Protein AF-A0A2E6HQ15-F1 (afdb_monomer_lite)

Foldseek 3Di:
DQLVLCCLLCVPCSVLSVQLVLLLVLALLQLLEDPVCPVLVVLVVLLSQLSSLLSVQLLDPHGDVVSLVSSLVSLLVSCVSPLLVLLLCVVQLVSQLSSCVVVCVDPDSVVSSVVSVVSCVSSVVSSVVSVVVLVPPQQFFVRHQQQPLPCPDPVVVVVSVVVLVVLVVLQVCVRPPVSLVLLVVLCVVPPDPVLLVVLVVVLVVCCVCCLPPPLVPDDQDPVVLVVLVVQLVVLVSSLSSLCVSSSSGPDHQFRAPSSSSVSSSSSSVSSNVSSVLSNCVNVVVDDSVRSSVVSSVSSSSSSSSSVSSVVVSVVVVVQVLQQVVLVCLLQVDADWAAEEEEAGQPPPPSRPPDPVQFQQVVLVQHPDPVPPSGTYTGDYPLVCCFPSNNVQNVVQLVPQWRWGADPVGIRIDGLARYKYWHDHVFAIDIQQRDFDDQSDDPPPDDDDPPDDPPGVVRVDGVNVVSVSYDPVSGDNDPPCPPSVCPPVSPQQPPPPDPPDPVVVVVCVVVVPDDDSDAPSVLLSVLVSCLVVVNLVVNCVSVVVCVVSVRPDGPFLVSCLSVLLSCLVVVVLVVSLVSLLVNLPGPQNDPVCCCVSVVCQCVPPPPVSNVSVVVSSVVSVVVVVD

Radius of gyration: 30.43 Å; chains: 1; bounding box: 68×57×94 Å

Structure (mmCIF, N/CA/C/O backbone):
data_AF-A0A2E6HQ15-F1
#
_entry.id   AF-A0A2E6HQ15-F1
#
loop_
_atom_site.group_PDB
_atom_site.id
_atom_site.type_symbol
_atom_site.label_atom_id
_atom_site.label_alt_id
_atom_site.label_comp_id
_atom_site.label_asym_id
_atom_site.label_entity_id
_atom_site.label_seq_id
_atom_site.pdbx_PDB_ins_code
_atom_site.Cartn_x
_atom_site.Cartn_y
_atom_site.Cartn_z
_atom_site.occupancy
_atom_site.B_iso_or_equiv
_atom_site.auth_seq_id
_atom_site.auth_comp_id
_atom_site.auth_asym_id
_atom_site.auth_atom_id
_atom_site.pdbx_PDB_model_num
ATOM 1 N N . LEU A 1 1 ? -17.899 -7.212 11.389 1.00 93.38 1 LEU A N 1
ATOM 2 C CA . LEU A 1 1 ? -17.413 -7.608 12.738 1.00 93.38 1 LEU A CA 1
ATOM 3 C C . LEU A 1 1 ? -17.384 -6.441 13.725 1.00 93.38 1 LEU A C 1
ATOM 5 O O . LEU A 1 1 ? -17.991 -6.576 14.778 1.00 93.38 1 LEU A O 1
ATOM 9 N N . ILE A 1 2 ? -16.778 -5.294 13.382 1.00 94.44 2 ILE A N 1
ATOM 10 C CA . ILE A 1 2 ? -16.718 -4.093 14.248 1.00 94.44 2 ILE A CA 1
ATOM 11 C C . ILE A 1 2 ? -18.090 -3.682 14.803 1.00 94.44 2 ILE A C 1
ATOM 13 O O . ILE A 1 2 ? -18.248 -3.573 16.015 1.00 94.44 2 ILE A O 1
ATOM 17 N N . TYR A 1 3 ? -19.097 -3.532 13.933 1.00 94.75 3 TYR A N 1
ATOM 18 C CA . TYR A 1 3 ? -20.467 -3.200 14.348 1.00 94.75 3 TYR A CA 1
ATOM 19 C C . TYR A 1 3 ? -21.010 -4.173 15.407 1.00 94.75 3 TYR A C 1
ATOM 21 O O . TYR A 1 3 ? -21.561 -3.756 16.422 1.00 94.75 3 TYR A O 1
ATOM 29 N N . TYR A 1 4 ? -20.820 -5.478 15.193 1.00 95.62 4 TYR A N 1
ATOM 30 C CA . TYR A 1 4 ? -21.296 -6.513 16.108 1.00 95.62 4 TYR A CA 1
ATOM 31 C C . TYR A 1 4 ? -20.546 -6.485 17.447 1.00 95.62 4 TYR A C 1
ATOM 33 O O . TYR A 1 4 ? -21.184 -6.553 18.493 1.00 95.62 4 TYR A O 1
ATOM 41 N N . LEU A 1 5 ? -19.219 -6.314 17.426 1.00 95.75 5 LEU A N 1
ATOM 42 C CA . LEU A 1 5 ? -18.400 -6.166 18.632 1.00 95.75 5 LEU A CA 1
ATOM 43 C C . LEU A 1 5 ? -18.874 -4.975 19.478 1.00 95.75 5 LEU A C 1
ATOM 45 O O . LEU A 1 5 ? -19.173 -5.138 20.658 1.00 95.75 5 LEU A O 1
ATOM 49 N N . LEU A 1 6 ? -19.008 -3.792 18.871 1.00 94.31 6 LEU A N 1
ATOM 50 C CA . LEU A 1 6 ? -19.438 -2.586 19.583 1.00 94.31 6 LEU A CA 1
ATOM 51 C C . LEU A 1 6 ? -20.892 -2.669 20.055 1.00 94.31 6 LEU A C 1
ATOM 53 O O . LEU A 1 6 ? -21.198 -2.155 21.124 1.00 94.31 6 LEU A O 1
ATOM 57 N N . LYS A 1 7 ? -21.778 -3.353 19.320 1.00 93.62 7 LYS A N 1
ATOM 58 C CA . LYS A 1 7 ? -23.155 -3.619 19.764 1.00 93.62 7 LYS A CA 1
ATOM 59 C C . LYS A 1 7 ? -23.203 -4.546 20.983 1.00 93.62 7 LYS A C 1
ATOM 61 O O . LYS A 1 7 ? -24.067 -4.365 21.833 1.00 93.62 7 LYS A O 1
ATOM 66 N N . LEU A 1 8 ? -22.296 -5.523 21.078 1.00 92.69 8 LEU A N 1
ATOM 67 C CA . LEU A 1 8 ? -22.192 -6.389 22.257 1.00 92.69 8 LEU A CA 1
ATOM 68 C C . LEU A 1 8 ? -21.648 -5.637 23.476 1.00 92.69 8 LEU A C 1
ATOM 70 O O . LEU A 1 8 ? -22.135 -5.853 24.580 1.00 92.69 8 LEU A O 1
ATOM 74 N N . ILE A 1 9 ? -20.659 -4.760 23.279 1.00 92.06 9 ILE A N 1
ATOM 75 C CA . ILE A 1 9 ? -20.065 -3.974 24.368 1.00 92.06 9 ILE A CA 1
ATOM 76 C C . ILE A 1 9 ? -21.033 -2.870 24.818 1.00 92.06 9 ILE A C 1
ATOM 78 O O . ILE A 1 9 ? -21.283 -2.717 26.007 1.00 92.06 9 ILE A O 1
ATOM 82 N N . PHE A 1 10 ? -21.620 -2.122 23.883 1.00 90.38 10 PHE A N 1
ATOM 83 C CA . PHE A 1 10 ? -22.465 -0.956 24.153 1.00 90.38 10 PHE A CA 1
ATOM 84 C C . PHE A 1 10 ? -23.885 -1.135 23.582 1.00 90.38 10 PHE A C 1
ATOM 86 O O . PHE A 1 10 ? -24.280 -0.406 22.668 1.00 90.38 10 PHE A O 1
ATOM 93 N N . PRO A 1 11 ? -24.706 -2.055 24.125 1.00 84.75 11 PRO A N 1
ATOM 94 C CA . PRO A 1 11 ? -26.013 -2.395 23.551 1.00 84.75 11 PRO A CA 1
ATOM 95 C C . PRO A 1 11 ? -26.992 -1.214 23.502 1.00 84.75 11 PRO A C 1
ATOM 97 O O . PRO A 1 11 ? -27.854 -1.165 22.628 1.00 84.75 11 PRO A O 1
ATOM 100 N N . ARG A 1 12 ? -26.841 -0.236 24.406 1.00 83.19 12 ARG A N 1
ATOM 101 C CA . ARG A 1 12 ? -27.668 0.983 24.452 1.00 83.19 12 ARG A CA 1
ATOM 102 C C . ARG A 1 12 ? -27.271 2.040 23.414 1.00 83.19 12 ARG A C 1
ATOM 104 O O . ARG A 1 12 ? -28.084 2.898 23.099 1.00 83.19 12 ARG A O 1
ATOM 111 N N . ASN A 1 13 ? -26.055 1.975 22.865 1.00 85.00 13 ASN A N 1
ATOM 112 C CA . ASN A 1 13 ? -25.489 3.006 21.988 1.00 85.00 13 ASN A CA 1
ATOM 113 C C . ASN A 1 13 ? -25.176 2.441 20.598 1.00 85.00 13 ASN A C 1
ATOM 115 O O . ASN A 1 13 ? -24.032 2.429 20.145 1.00 85.00 13 ASN A O 1
ATOM 119 N N . ILE A 1 14 ? -26.222 2.004 19.892 1.00 86.56 14 ILE A N 1
ATOM 120 C CA . ILE A 1 14 ? -26.120 1.429 18.536 1.00 86.56 14 ILE A CA 1
ATOM 121 C C . ILE A 1 14 ? -25.460 2.409 17.554 1.00 86.56 14 ILE A C 1
ATOM 123 O O . ILE A 1 14 ? -24.770 1.994 16.627 1.00 86.56 14 ILE A O 1
ATOM 127 N N . ILE A 1 15 ? -25.632 3.706 17.794 1.00 88.19 15 ILE A N 1
ATOM 128 C CA . ILE A 1 15 ? -25.148 4.787 16.933 1.00 88.19 15 ILE A CA 1
ATOM 129 C C . ILE A 1 15 ? -23.628 4.860 16.937 1.00 88.19 15 ILE A C 1
ATOM 131 O O . ILE A 1 15 ? -23.024 5.038 15.887 1.00 88.19 15 ILE A O 1
ATOM 135 N N . LEU A 1 16 ? -22.999 4.641 18.094 1.00 91.62 16 LEU A N 1
ATOM 136 C CA . LEU A 1 16 ? -21.546 4.529 18.184 1.00 91.62 16 LEU A CA 1
ATOM 137 C C . LEU A 1 16 ? -21.055 3.367 17.309 1.00 91.62 16 LEU A C 1
ATOM 139 O O . LEU A 1 16 ? -20.155 3.542 16.494 1.00 91.62 16 LEU A O 1
ATOM 143 N N . ALA A 1 17 ? -21.703 2.203 17.417 1.00 92.12 17 ALA A N 1
ATOM 144 C CA . ALA A 1 17 ? -21.349 1.022 16.635 1.00 92.12 17 ALA A CA 1
ATOM 145 C C . ALA A 1 17 ? -21.530 1.232 15.122 1.00 92.12 17 ALA A C 1
ATOM 147 O O . ALA A 1 17 ? -20.662 0.827 14.345 1.00 92.12 17 ALA A O 1
ATOM 148 N N . SER A 1 18 ? -22.634 1.853 14.690 1.00 89.12 18 SER A N 1
ATOM 149 C CA . SER A 1 18 ? -22.890 2.127 13.271 1.00 89.12 18 SER A CA 1
ATOM 150 C C . SER A 1 18 ? -21.931 3.165 12.706 1.00 89.12 18 SER A C 1
ATOM 152 O O . SER A 1 18 ? -21.417 2.968 11.606 1.00 89.12 18 SER A O 1
ATOM 154 N N . LEU A 1 19 ? -21.659 4.239 13.452 1.00 90.38 19 LEU A N 1
ATOM 155 C CA . LEU A 1 19 ? -20.785 5.318 13.003 1.00 90.38 19 LEU A CA 1
ATOM 156 C C . LEU A 1 19 ? -19.343 4.825 12.876 1.00 90.38 19 LEU A C 1
ATOM 158 O O . LEU A 1 19 ? -18.737 4.990 11.821 1.00 90.38 19 LEU A O 1
ATOM 162 N N . THR A 1 20 ? -18.833 4.120 13.890 1.00 93.94 20 THR A N 1
ATOM 163 C CA . THR A 1 20 ? -17.477 3.556 13.857 1.00 93.94 20 THR A CA 1
ATOM 164 C C . THR A 1 20 ? -17.315 2.537 12.736 1.00 93.94 20 THR A C 1
ATOM 166 O O . THR A 1 20 ? -16.322 2.579 12.016 1.00 93.94 20 THR A O 1
ATOM 169 N N . ALA A 1 21 ? -18.291 1.644 12.538 1.00 93.00 21 ALA A N 1
ATOM 170 C CA . ALA A 1 21 ? -18.228 0.671 11.450 1.00 93.00 21 ALA A CA 1
ATOM 171 C C . ALA A 1 21 ? -18.270 1.338 10.066 1.00 93.00 21 ALA A C 1
ATOM 173 O O . ALA A 1 21 ? -17.542 0.912 9.174 1.00 93.00 21 ALA A O 1
ATOM 174 N N . SER A 1 22 ? -19.086 2.384 9.900 1.00 89.19 22 SER A N 1
ATOM 175 C CA . SER A 1 22 ? -19.200 3.115 8.633 1.00 89.19 22 SER A CA 1
ATOM 176 C C . SER A 1 22 ? -17.918 3.877 8.315 1.00 89.19 22 SER A C 1
ATOM 178 O O . SER A 1 22 ? -17.382 3.722 7.224 1.00 89.19 22 SER A O 1
ATOM 180 N N . LEU A 1 23 ? -17.385 4.635 9.282 1.00 91.00 23 LEU A N 1
ATOM 181 C CA . LEU A 1 23 ? -16.128 5.372 9.124 1.00 91.00 23 LEU A CA 1
ATOM 182 C C . LEU A 1 23 ? -14.942 4.443 8.864 1.00 91.00 23 LEU A C 1
ATOM 184 O O . LEU A 1 23 ? -14.098 4.767 8.037 1.00 91.00 23 LEU A O 1
ATOM 188 N N . TYR A 1 24 ? -14.888 3.287 9.532 1.00 91.88 24 TYR A N 1
ATOM 189 C CA . TYR A 1 24 ? -13.865 2.278 9.264 1.00 91.88 24 TYR A CA 1
ATOM 190 C C . TYR A 1 24 ? -13.973 1.736 7.837 1.00 91.88 24 TYR A C 1
ATOM 192 O O . TYR A 1 24 ? -12.973 1.682 7.133 1.00 91.88 24 TYR A O 1
ATOM 200 N N . LEU A 1 25 ? -15.185 1.372 7.399 1.00 88.75 25 LEU A N 1
ATOM 201 C CA . LEU A 1 25 ? -15.424 0.784 6.080 1.00 88.75 25 LEU A CA 1
ATOM 202 C C . LEU A 1 25 ? -14.987 1.710 4.944 1.00 88.75 25 LEU A C 1
ATOM 204 O O . LEU A 1 25 ? -14.381 1.251 3.982 1.00 88.75 25 LEU A O 1
ATOM 208 N N . VAL A 1 26 ? -15.304 3.001 5.041 1.00 86.12 26 VAL A N 1
ATOM 209 C CA . VAL A 1 26 ? -14.933 3.956 3.989 1.00 86.12 26 VAL A CA 1
ATOM 210 C C . VAL A 1 26 ? -13.497 4.449 4.132 1.00 86.12 26 VAL A C 1
ATOM 212 O O . VAL A 1 26 ? -12.951 4.966 3.166 1.00 86.12 26 VAL A O 1
ATOM 215 N N . SER A 1 27 ? -12.867 4.270 5.297 1.00 86.50 27 SER A N 1
ATOM 216 C CA . SER A 1 27 ? -11.573 4.869 5.615 1.00 86.50 27 SER A CA 1
ATOM 217 C C . SER A 1 27 ? -10.533 4.637 4.509 1.00 86.50 27 SER A C 1
ATOM 219 O O . SER A 1 27 ? -10.270 3.484 4.148 1.00 86.50 27 SER A O 1
ATOM 221 N N . PRO A 1 28 ? -9.855 5.697 4.028 1.00 81.12 28 PRO A N 1
ATOM 222 C CA . PRO A 1 28 ? -8.749 5.550 3.087 1.00 81.12 28 PRO A CA 1
ATOM 223 C C . PRO A 1 28 ? -7.640 4.632 3.621 1.00 81.12 28 PRO A C 1
ATOM 225 O O . PRO A 1 28 ? -6.965 3.968 2.846 1.00 81.12 28 PRO A O 1
ATOM 228 N N . HIS A 1 29 ? -7.482 4.519 4.945 1.00 80.50 29 HIS A N 1
ATOM 229 C CA . HIS A 1 29 ? -6.512 3.614 5.582 1.00 80.50 29 HIS A CA 1
ATOM 230 C C . HIS A 1 29 ? -6.795 2.132 5.327 1.00 80.50 29 HIS A C 1
ATOM 232 O O . HIS A 1 29 ? -5.868 1.329 5.305 1.00 80.50 29 HIS A O 1
ATOM 238 N N . VAL A 1 30 ? -8.068 1.775 5.153 1.00 82.31 30 VAL A N 1
ATOM 239 C CA . VAL A 1 30 ? -8.510 0.407 4.853 1.00 82.31 30 VAL A CA 1
ATOM 240 C C . VAL A 1 30 ? -8.499 0.170 3.347 1.00 82.31 30 VAL A C 1
ATOM 242 O O . VAL A 1 30 ? -8.033 -0.862 2.876 1.00 82.31 30 VAL A O 1
ATOM 245 N N . ASN A 1 31 ? -8.950 1.152 2.572 1.00 76.69 31 ASN A N 1
ATOM 246 C CA . ASN A 1 31 ? -9.160 0.972 1.138 1.00 76.69 31 ASN A CA 1
ATOM 247 C C . ASN A 1 31 ? -7.912 1.243 0.280 1.00 76.69 31 ASN A C 1
ATOM 249 O O . ASN A 1 31 ? -7.883 0.855 -0.885 1.00 76.69 31 ASN A O 1
ATOM 253 N N . ASN A 1 32 ? -6.852 1.839 0.842 1.00 68.19 32 ASN A N 1
ATOM 254 C CA . ASN A 1 32 ? -5.607 2.117 0.113 1.00 68.19 32 ASN A CA 1
ATOM 255 C C . ASN A 1 32 ? -4.593 0.961 0.103 1.00 68.19 32 ASN A C 1
ATOM 257 O O . ASN A 1 32 ? -3.437 1.150 -0.288 1.00 68.19 32 ASN A O 1
ATOM 261 N N . LEU A 1 33 ? -4.995 -0.237 0.523 1.00 64.25 33 LEU A N 1
ATOM 262 C CA . LEU A 1 33 ? -4.098 -1.372 0.720 1.00 64.25 33 LEU A CA 1
ATOM 263 C C . LEU A 1 33 ? -3.929 -2.227 -0.539 1.00 64.25 33 LEU A C 1
ATOM 265 O O . LEU A 1 33 ? -4.894 -2.570 -1.215 1.00 64.25 33 LEU A O 1
ATOM 269 N N . ALA A 1 34 ? -2.679 -2.598 -0.825 1.00 60.94 34 ALA A N 1
ATOM 270 C CA . ALA A 1 34 ? -2.334 -3.427 -1.976 1.00 60.94 34 ALA A CA 1
ATOM 271 C C . ALA A 1 34 ? -2.805 -4.873 -1.791 1.00 60.94 34 ALA A C 1
ATOM 273 O O . ALA A 1 34 ? -3.014 -5.329 -0.671 1.00 60.94 34 ALA A O 1
ATOM 274 N N . LEU A 1 35 ? -2.886 -5.640 -2.880 1.00 58.97 35 LEU A N 1
ATOM 275 C CA . LEU A 1 35 ? -3.306 -7.050 -2.859 1.00 58.97 35 LEU A CA 1
ATOM 276 C C . LEU A 1 35 ? -2.422 -7.925 -1.938 1.00 58.97 35 LEU A C 1
ATOM 278 O O . LEU A 1 35 ? -2.920 -8.830 -1.273 1.00 58.97 35 LEU A O 1
ATOM 282 N N . VAL A 1 36 ? -1.135 -7.573 -1.786 1.00 58.34 36 VAL A N 1
ATOM 283 C CA . VAL A 1 36 ? -0.195 -8.183 -0.811 1.00 58.34 36 VAL A CA 1
ATOM 284 C C . VAL A 1 36 ? -0.691 -8.061 0.635 1.00 58.34 36 VAL A C 1
ATOM 286 O O . VAL A 1 36 ? -0.281 -8.822 1.505 1.00 58.34 36 VAL A O 1
ATOM 289 N N . MET A 1 37 ? -1.597 -7.121 0.903 1.00 70.12 37 MET A N 1
ATOM 290 C CA . MET A 1 37 ? -2.124 -6.823 2.228 1.00 70.12 37 MET A CA 1
ATOM 291 C C . MET A 1 37 ? -3.450 -7.549 2.538 1.00 70.12 37 MET A C 1
ATOM 293 O O . MET A 1 37 ? -4.035 -7.334 3.602 1.00 70.12 37 MET A O 1
ATOM 297 N N . ILE A 1 38 ? -3.934 -8.441 1.660 1.00 76.12 38 ILE A N 1
ATOM 298 C CA . ILE A 1 38 ? -5.090 -9.316 1.948 1.00 76.12 38 ILE A CA 1
ATOM 299 C C . ILE A 1 38 ? -4.907 -10.115 3.255 1.00 76.12 38 ILE A C 1
ATOM 301 O O . ILE A 1 38 ? -5.846 -10.126 4.057 1.00 76.12 38 ILE A O 1
ATOM 305 N N . PRO A 1 39 ? -3.733 -10.720 3.552 1.00 81.69 39 PRO A N 1
ATOM 306 C CA . PRO A 1 39 ? -3.533 -11.445 4.807 1.00 81.69 39 PRO A CA 1
ATOM 307 C C . PRO A 1 39 ? -3.807 -10.581 6.044 1.00 81.69 39 PRO A C 1
ATOM 309 O O . PRO A 1 39 ? -4.374 -11.060 7.019 1.00 81.69 39 PRO A O 1
ATOM 312 N N . TYR A 1 40 ? -3.502 -9.282 5.988 1.00 81.00 40 TYR A N 1
ATOM 313 C CA . TYR A 1 40 ? -3.718 -8.348 7.095 1.00 81.00 40 TYR A CA 1
ATOM 314 C C . TYR A 1 40 ? -5.207 -8.167 7.402 1.00 81.00 40 TYR A C 1
ATOM 316 O O . TYR A 1 40 ? -5.593 -8.125 8.568 1.00 81.00 40 TYR A O 1
ATOM 324 N N . HIS A 1 41 ? -6.059 -8.126 6.374 1.00 84.75 41 HIS A N 1
ATOM 325 C CA . HIS A 1 41 ? -7.509 -8.077 6.560 1.00 84.75 41 HIS A CA 1
ATOM 326 C C . HIS A 1 41 ? -8.033 -9.365 7.195 1.00 84.75 41 HIS A C 1
ATOM 328 O O . HIS A 1 41 ? -8.855 -9.303 8.110 1.00 84.75 41 HIS A O 1
ATOM 334 N N . ILE A 1 42 ? -7.513 -10.522 6.769 1.00 88.94 42 ILE A N 1
ATOM 335 C CA . ILE A 1 42 ? -7.839 -11.816 7.380 1.00 88.94 42 ILE A CA 1
ATOM 336 C C . ILE A 1 42 ? -7.448 -11.798 8.861 1.00 88.94 42 ILE A C 1
ATOM 338 O O . ILE A 1 42 ? -8.280 -12.112 9.712 1.00 88.94 42 ILE A O 1
ATOM 342 N N . PHE A 1 43 ? -6.235 -11.350 9.196 1.00 90.19 43 PHE A N 1
ATOM 343 C CA . PHE A 1 43 ? -5.790 -11.250 10.586 1.00 90.19 43 PHE A CA 1
ATOM 344 C C . PHE A 1 43 ? -6.632 -10.266 11.405 1.00 90.19 43 PHE A C 1
ATOM 346 O O . PHE A 1 43 ? -6.978 -10.582 12.541 1.00 90.19 43 PHE A O 1
ATOM 353 N N . ILE A 1 44 ? -7.072 -9.135 10.845 1.00 89.88 44 ILE A N 1
ATOM 354 C CA . ILE A 1 44 ? -8.014 -8.235 11.534 1.00 89.88 44 ILE A CA 1
ATOM 355 C C . ILE A 1 44 ? -9.356 -8.923 11.781 1.00 89.88 44 ILE A C 1
ATOM 357 O O . ILE A 1 44 ? -9.925 -8.786 12.865 1.00 89.88 44 ILE A O 1
ATOM 361 N N . CYS A 1 45 ? -9.877 -9.687 10.821 1.00 92.19 45 CYS A N 1
ATOM 362 C CA . CYS A 1 45 ? -11.107 -10.448 11.018 1.00 92.19 45 CYS A CA 1
ATOM 363 C C . CYS A 1 45 ? -10.958 -11.480 12.142 1.00 92.19 45 CYS A C 1
ATOM 365 O O . CYS A 1 45 ? -11.814 -11.539 13.029 1.00 92.19 45 CYS A O 1
ATOM 367 N N . VAL A 1 46 ? -9.865 -12.246 12.146 1.00 95.19 46 VAL A N 1
ATOM 368 C CA . VAL A 1 46 ? -9.557 -13.228 13.198 1.00 95.19 46 VAL A CA 1
ATOM 369 C C . VAL A 1 46 ? -9.381 -12.539 14.558 1.00 95.19 46 VAL A C 1
ATOM 371 O O . VAL A 1 46 ? -9.908 -13.012 15.567 1.00 95.19 46 VAL A O 1
ATOM 374 N N . TYR A 1 47 ? -8.741 -11.370 14.588 1.00 94.81 47 TYR A N 1
ATOM 375 C CA . TYR A 1 47 ? -8.551 -10.568 15.795 1.00 94.81 47 TYR A CA 1
ATOM 376 C C . TYR A 1 47 ? -9.881 -10.068 16.368 1.00 94.81 47 TYR A C 1
ATOM 378 O O . TYR A 1 47 ? -10.173 -10.245 17.552 1.00 94.81 47 TYR A O 1
ATOM 386 N N . LEU A 1 48 ? -10.746 -9.508 15.521 1.00 95.19 48 LEU A N 1
ATOM 387 C CA . LEU A 1 48 ? -12.078 -9.062 15.926 1.00 95.19 48 LEU A CA 1
ATOM 388 C C . LEU A 1 48 ? -12.947 -10.232 16.406 1.00 95.19 48 LEU A C 1
ATOM 390 O O . LEU A 1 48 ? -13.718 -10.063 17.351 1.00 95.19 48 LEU A O 1
ATOM 394 N N . LEU A 1 49 ? -12.822 -11.417 15.799 1.00 96.94 49 LEU A N 1
ATOM 395 C CA . LEU A 1 49 ? -13.475 -12.637 16.286 1.00 96.94 49 LEU A CA 1
ATOM 396 C C . LEU A 1 49 ? -12.961 -13.025 17.675 1.00 96.94 49 LEU A C 1
ATOM 398 O O . LEU A 1 49 ? -13.777 -13.288 18.557 1.00 96.94 49 LEU A O 1
ATOM 402 N N . SER A 1 50 ? -11.646 -12.981 17.906 1.00 97.12 50 SER A N 1
ATOM 403 C CA . SER A 1 50 ? -11.063 -13.177 19.239 1.00 97.12 50 SER A CA 1
ATOM 404 C C . SER A 1 50 ? -11.660 -12.199 20.260 1.00 97.12 50 SER A C 1
ATOM 406 O O . SER A 1 50 ? -12.128 -12.615 21.319 1.00 97.12 50 SER A O 1
ATOM 408 N N . LEU A 1 51 ? -11.758 -10.907 19.935 1.00 96.19 51 LEU A N 1
ATOM 409 C CA . LEU A 1 51 ? -12.386 -9.925 20.826 1.00 96.19 51 LEU A CA 1
ATOM 410 C C . LEU A 1 51 ? -13.868 -10.225 21.086 1.00 96.19 51 LEU A C 1
ATOM 412 O O . LEU A 1 51 ? -14.320 -10.147 22.225 1.00 96.19 51 LEU A O 1
ATOM 416 N N . ILE A 1 52 ? -14.631 -10.625 20.066 1.00 97.06 52 ILE A N 1
ATOM 417 C CA . ILE A 1 52 ? -16.042 -11.016 20.2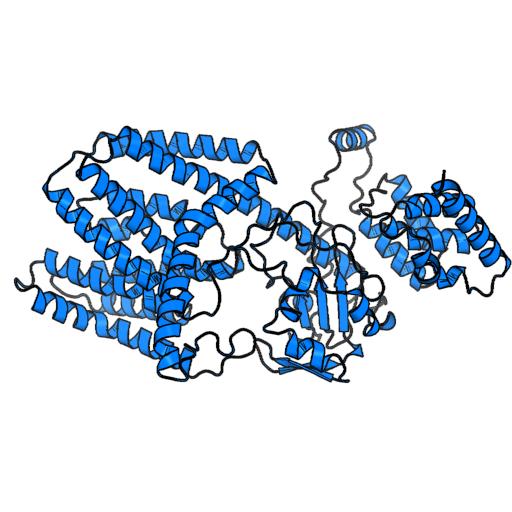23 1.00 97.06 52 ILE A CA 1
ATOM 418 C C . ILE A 1 52 ? -16.179 -12.211 21.177 1.00 97.06 52 ILE A C 1
ATOM 420 O O . ILE A 1 52 ? -17.078 -12.222 22.021 1.00 97.06 52 ILE A O 1
ATOM 424 N N . LEU A 1 53 ? -15.304 -13.214 21.066 1.00 96.62 53 LEU A N 1
ATOM 425 C CA . LEU A 1 53 ? -15.294 -14.364 21.975 1.00 96.62 53 LEU A CA 1
ATOM 426 C C . LEU A 1 53 ? -14.903 -13.951 23.399 1.00 96.62 53 LEU A C 1
ATOM 428 O O . LEU A 1 53 ? -15.516 -14.433 24.352 1.00 96.62 53 LEU A O 1
ATOM 432 N N . THR A 1 54 ? -13.966 -13.011 23.555 1.00 95.94 54 THR A N 1
ATOM 433 C CA . THR A 1 54 ? -13.638 -12.407 24.859 1.00 95.94 54 THR A CA 1
ATOM 434 C C . THR A 1 54 ? -14.866 -11.751 25.486 1.00 95.94 54 THR A C 1
ATOM 436 O O . THR A 1 54 ? -15.199 -12.053 26.631 1.00 95.94 54 THR A O 1
ATOM 439 N N . VAL A 1 55 ? -15.597 -10.929 24.725 1.00 94.94 55 VAL A N 1
ATOM 440 C CA . VAL A 1 55 ? -16.838 -10.300 25.201 1.00 94.94 55 VAL A CA 1
ATOM 441 C C . VAL A 1 55 ? -17.841 -11.370 25.636 1.00 94.94 55 VAL A C 1
ATOM 443 O O . VAL A 1 55 ? -18.279 -11.372 26.782 1.00 94.94 55 VAL A O 1
ATOM 446 N N . LYS A 1 56 ? -18.137 -12.352 24.774 1.00 93.75 56 LYS A N 1
ATOM 447 C CA . LYS A 1 56 ? -19.095 -13.436 25.074 1.00 93.75 56 LYS A CA 1
ATOM 448 C C . LYS A 1 56 ? -18.719 -14.269 26.300 1.00 93.75 56 LYS A C 1
ATOM 450 O O . LYS A 1 56 ? -19.614 -14.758 26.988 1.00 93.75 56 LYS A O 1
ATOM 455 N N . THR A 1 57 ? -17.425 -14.448 26.552 1.00 93.50 57 THR A N 1
ATOM 456 C CA . THR A 1 57 ? -16.916 -15.195 27.708 1.00 93.50 57 THR A CA 1
ATOM 457 C C . THR A 1 57 ? -17.239 -14.467 29.008 1.00 93.50 57 THR A C 1
ATOM 459 O O . THR A 1 57 ? -17.745 -15.087 29.940 1.00 93.50 57 THR A O 1
ATOM 462 N N . PHE A 1 58 ? -16.980 -13.159 29.059 1.00 90.62 58 PHE A N 1
ATOM 463 C CA . PHE A 1 58 ? -17.089 -12.370 30.289 1.00 90.62 58 PHE A CA 1
ATOM 464 C C . PHE A 1 58 ? -18.445 -11.687 30.484 1.00 90.62 58 PHE A C 1
ATOM 466 O O . PHE A 1 58 ? -18.742 -11.236 31.585 1.00 90.62 58 PHE A O 1
ATOM 473 N N . SER A 1 59 ? -19.305 -11.649 29.462 1.00 87.12 59 SER A N 1
ATOM 474 C CA . SER A 1 59 ? -20.693 -11.183 29.606 1.00 87.12 59 SER A CA 1
ATOM 475 C C . SER A 1 59 ? -21.579 -12.143 30.412 1.00 87.12 59 SER A C 1
ATOM 477 O O . SER A 1 59 ? -22.682 -11.765 30.801 1.00 87.12 59 SER A O 1
ATOM 479 N N . LYS A 1 60 ? -21.141 -13.385 30.652 1.00 83.62 60 LYS A N 1
ATOM 480 C CA . LYS A 1 60 ? -21.856 -14.366 31.484 1.00 83.62 60 LYS A CA 1
ATOM 481 C C . LYS A 1 60 ? -21.243 -14.422 32.884 1.00 83.62 60 LYS A C 1
ATOM 483 O O . LYS A 1 60 ? -20.036 -14.279 33.032 1.00 83.62 60 LYS A O 1
ATOM 488 N N . LYS A 1 61 ? -22.066 -14.704 33.907 1.00 78.75 61 LYS A N 1
ATOM 489 C CA . LYS A 1 61 ? -21.587 -14.899 35.292 1.00 78.75 61 LYS A CA 1
ATOM 490 C C . LYS A 1 61 ? -20.566 -16.040 35.401 1.00 78.75 61 LYS A C 1
ATOM 492 O O . LYS A 1 61 ? -19.579 -15.900 36.113 1.00 78.75 61 LYS A O 1
ATOM 497 N N . ASN A 1 62 ? -20.786 -17.129 34.659 1.00 83.69 62 ASN A N 1
ATOM 498 C CA . ASN A 1 62 ? -19.881 -18.275 34.615 1.00 83.69 62 ASN A CA 1
ATOM 499 C C . ASN A 1 62 ? -19.032 -18.231 33.342 1.00 83.69 62 ASN A C 1
ATOM 501 O O . ASN A 1 62 ? -19.568 -18.169 32.230 1.00 83.69 62 ASN A O 1
ATOM 505 N N . ILE A 1 63 ? -17.712 -18.298 33.520 1.00 86.25 63 ILE A N 1
ATOM 506 C CA . ILE A 1 63 ? -16.735 -18.287 32.430 1.00 86.25 63 ILE A CA 1
ATOM 507 C C . ILE A 1 63 ? -16.838 -19.607 31.664 1.00 86.25 63 ILE A C 1
ATOM 509 O O . ILE A 1 63 ? -16.630 -20.685 32.217 1.00 86.25 63 ILE A O 1
ATOM 513 N N . ASN A 1 64 ? -17.129 -19.528 30.366 1.00 91.44 64 ASN A N 1
ATOM 514 C CA . ASN A 1 64 ? -17.034 -20.687 29.488 1.00 91.44 64 ASN A CA 1
ATOM 515 C C . ASN A 1 64 ? -15.595 -20.832 28.981 1.00 91.44 64 ASN A C 1
ATOM 517 O O . ASN A 1 64 ? -15.200 -20.174 28.015 1.00 91.44 64 ASN A O 1
ATOM 521 N N . TYR A 1 65 ? -14.832 -21.727 29.608 1.00 92.50 65 TYR A N 1
ATOM 522 C CA . TYR A 1 65 ? -13.428 -21.959 29.269 1.00 92.50 65 TYR A CA 1
ATOM 523 C C . TYR A 1 65 ? -13.208 -22.391 27.812 1.00 92.50 65 TYR A C 1
ATOM 525 O O . TYR A 1 65 ? -12.207 -21.996 27.227 1.00 92.50 65 TYR A O 1
ATOM 533 N N . LYS A 1 66 ? -14.149 -23.102 27.168 1.00 95.06 66 LYS A N 1
ATOM 534 C CA . LYS A 1 66 ? -14.013 -23.475 25.743 1.00 95.06 66 LYS A CA 1
ATOM 535 C C . LYS A 1 66 ? -13.971 -22.238 24.839 1.00 95.06 66 LYS A C 1
ATOM 537 O O . LYS A 1 66 ? -13.137 -22.146 23.941 1.00 95.06 66 LYS A O 1
ATOM 542 N N . ILE A 1 67 ? -14.846 -21.265 25.101 1.00 95.25 67 ILE A N 1
ATOM 543 C CA . ILE A 1 67 ? -14.897 -19.994 24.359 1.00 95.25 67 ILE A CA 1
ATOM 544 C C . ILE A 1 67 ? -13.668 -19.140 24.691 1.00 95.25 67 ILE A C 1
ATOM 546 O O . ILE A 1 67 ? -13.086 -18.530 23.794 1.00 95.25 67 ILE A O 1
ATOM 550 N N . TYR A 1 68 ? -13.240 -19.145 25.954 1.00 95.56 68 TYR A N 1
ATOM 551 C CA . TYR A 1 68 ? -12.051 -18.425 26.402 1.00 95.56 68 TYR A CA 1
ATOM 552 C C . TYR A 1 68 ? -10.770 -18.933 25.725 1.00 95.56 68 TYR A C 1
ATOM 554 O O . TYR A 1 68 ? -10.050 -18.147 25.114 1.00 95.56 68 TYR A O 1
ATOM 562 N N . PHE A 1 69 ? -10.526 -20.247 25.733 1.00 96.44 69 PHE A N 1
ATOM 563 C CA . PHE A 1 69 ? -9.377 -20.848 25.050 1.00 96.44 69 PHE A CA 1
ATOM 564 C C . PHE A 1 69 ? -9.433 -20.646 23.535 1.00 96.44 69 PHE A C 1
ATOM 566 O O . PHE A 1 69 ? -8.409 -20.353 22.926 1.00 96.44 69 PHE A O 1
ATOM 573 N N . SER A 1 70 ? -10.626 -20.688 22.931 1.00 96.94 70 SER A N 1
ATOM 574 C CA . SER A 1 70 ? -10.796 -20.342 21.512 1.00 96.94 70 SER A CA 1
ATOM 575 C C . SER A 1 70 ? -10.408 -18.886 21.232 1.00 96.94 70 SER A C 1
ATOM 577 O O . SER A 1 70 ? -9.756 -18.593 20.234 1.00 96.94 70 SER A O 1
ATOM 579 N N . SER A 1 71 ? -10.762 -17.958 22.129 1.00 96.94 71 SER A N 1
ATOM 580 C CA . SER A 1 71 ? -10.358 -16.553 22.027 1.00 96.94 71 SER A CA 1
ATOM 581 C C . SER A 1 71 ? -8.839 -16.390 22.081 1.00 96.94 71 SER A C 1
ATOM 583 O O . SER A 1 71 ? -8.300 -15.592 21.311 1.00 96.94 71 SER A O 1
ATOM 585 N N . ILE A 1 72 ? -8.167 -17.108 22.985 1.00 96.44 72 ILE A N 1
ATOM 586 C CA . ILE A 1 72 ? -6.704 -17.085 23.122 1.00 96.44 72 ILE A CA 1
ATOM 587 C C . ILE A 1 72 ? -6.063 -17.644 21.854 1.00 96.44 72 ILE A C 1
ATOM 589 O O . ILE A 1 72 ? -5.252 -16.960 21.246 1.00 96.44 72 ILE A O 1
ATOM 593 N N . PHE A 1 73 ? -6.503 -18.814 21.390 1.00 96.50 73 PHE A N 1
ATOM 594 C CA . PHE A 1 73 ? -5.985 -19.456 20.183 1.00 96.50 73 PHE A CA 1
ATOM 595 C C . PHE A 1 73 ? -6.072 -18.554 18.943 1.00 96.50 73 PHE A C 1
ATOM 597 O O . PHE A 1 73 ? -5.080 -18.361 18.241 1.00 96.50 73 PHE A O 1
ATOM 604 N N . LEU A 1 74 ? -7.235 -17.933 18.701 1.00 96.75 74 LEU A N 1
ATOM 605 C CA . LEU A 1 74 ? -7.389 -16.987 17.590 1.00 96.75 74 LEU A CA 1
ATOM 606 C C . LEU A 1 74 ? -6.472 -15.767 17.744 1.00 96.75 74 LEU A C 1
ATOM 608 O O . LEU A 1 74 ? -5.934 -15.285 16.751 1.00 96.75 74 LEU A O 1
ATOM 612 N N . PHE A 1 75 ? -6.265 -15.273 18.969 1.00 95.75 75 PHE A N 1
ATOM 613 C CA . PHE A 1 75 ? -5.327 -14.177 19.207 1.00 95.75 75 PHE A CA 1
ATOM 614 C C . PHE A 1 75 ? -3.877 -14.593 18.928 1.00 95.75 75 PHE A C 1
ATOM 616 O O . PHE A 1 75 ? -3.154 -13.861 18.253 1.00 95.75 75 PHE A O 1
ATOM 623 N N . SER A 1 76 ? -3.467 -15.789 19.353 1.00 93.50 76 SER A N 1
ATOM 624 C CA . SER A 1 76 ? -2.135 -16.330 19.067 1.00 93.50 76 SER A CA 1
ATOM 625 C C . SER A 1 76 ? -1.869 -16.405 17.561 1.00 93.50 76 SER A C 1
ATOM 627 O O . SER A 1 76 ? -0.819 -15.952 17.116 1.00 93.50 76 SER A O 1
ATOM 629 N N . ILE A 1 77 ? -2.841 -16.867 16.761 1.00 92.62 77 ILE A N 1
ATOM 630 C CA . ILE A 1 77 ? -2.737 -16.867 15.288 1.00 92.62 77 ILE A CA 1
ATOM 631 C C . ILE A 1 77 ? -2.505 -15.448 14.752 1.00 92.62 77 ILE A C 1
ATOM 633 O O . ILE A 1 77 ? -1.680 -15.251 13.864 1.00 92.62 77 ILE A O 1
ATOM 637 N N . THR A 1 78 ? -3.215 -14.450 15.285 1.00 91.88 78 THR A N 1
ATOM 638 C CA . THR A 1 78 ? -3.101 -13.069 14.787 1.00 91.88 78 THR A CA 1
ATOM 639 C C . THR A 1 78 ? -1.750 -12.440 15.075 1.00 91.88 78 THR A C 1
ATOM 641 O O . THR A 1 78 ? -1.202 -11.789 14.190 1.00 91.88 78 THR A O 1
ATOM 644 N N . ILE A 1 79 ? -1.190 -12.658 16.268 1.00 89.88 79 ILE A N 1
ATOM 645 C CA . ILE A 1 79 ? 0.113 -12.086 16.622 1.00 89.88 79 ILE A CA 1
ATOM 646 C C . ILE A 1 79 ? 1.250 -12.803 15.892 1.00 89.88 79 ILE A C 1
ATOM 648 O O . ILE A 1 79 ? 2.200 -12.149 15.473 1.00 89.88 79 ILE A O 1
ATOM 652 N N . LEU A 1 80 ? 1.149 -14.124 15.701 1.00 85.75 80 LEU A N 1
ATOM 653 C CA . LEU A 1 80 ? 2.113 -14.872 14.887 1.00 85.75 80 LEU A CA 1
ATOM 654 C C . LEU A 1 80 ? 2.089 -14.422 13.423 1.00 85.75 80 LEU A C 1
ATOM 656 O O . LEU A 1 80 ? 3.119 -14.438 12.759 1.00 85.75 80 LEU A O 1
ATOM 660 N N . GLY A 1 81 ? 0.917 -14.014 12.928 1.00 82.06 81 GLY A N 1
ATOM 661 C CA . GLY A 1 81 ? 0.787 -13.409 11.610 1.00 82.06 81 GLY A CA 1
ATOM 662 C C . GLY A 1 81 ? 1.415 -12.019 11.536 1.00 82.06 81 GLY A C 1
ATOM 663 O O . GLY A 1 81 ? 2.086 -11.715 10.553 1.00 82.06 81 GLY A O 1
ATOM 664 N N . LEU A 1 82 ? 1.178 -11.183 12.556 1.00 79.50 82 LEU A N 1
ATOM 665 C CA . LEU A 1 82 ? 1.592 -9.781 12.619 1.00 79.50 82 LEU A CA 1
ATOM 666 C C . LEU A 1 82 ? 1.831 -9.301 14.050 1.00 79.50 82 LEU A C 1
ATOM 668 O O . LEU A 1 82 ? 0.899 -9.118 14.839 1.00 79.50 82 LEU A O 1
ATOM 672 N N . GLU A 1 83 ? 3.068 -8.919 14.341 1.00 80.81 83 GLU A N 1
ATOM 673 C CA . GLU A 1 83 ? 3.494 -8.450 15.658 1.00 80.81 83 GLU A CA 1
ATOM 674 C C . GLU A 1 83 ? 2.805 -7.141 16.078 1.00 80.81 83 GLU A C 1
ATOM 676 O O . GLU A 1 83 ? 2.643 -6.846 17.260 1.00 80.81 83 GLU A O 1
ATOM 681 N N . SER A 1 84 ? 2.315 -6.363 15.109 1.00 80.88 84 SER A N 1
ATOM 682 C CA . SER A 1 84 ? 1.635 -5.090 15.373 1.00 80.88 84 SER A CA 1
ATOM 683 C C . SER A 1 84 ? 0.351 -5.238 16.202 1.00 80.88 84 SER A C 1
ATOM 685 O O . SER A 1 84 ? -0.032 -4.291 16.891 1.00 80.88 84 S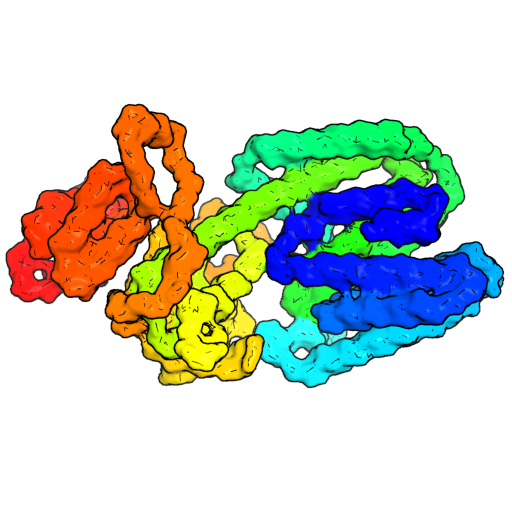ER A O 1
ATOM 687 N N . PHE A 1 85 ? -0.298 -6.412 16.191 1.00 88.06 85 PHE A N 1
ATOM 688 C CA . PHE A 1 85 ? -1.508 -6.667 16.986 1.00 88.06 85 PHE A CA 1
ATOM 689 C C . PHE A 1 85 ? -1.271 -6.615 18.499 1.00 88.06 85 PHE A C 1
ATOM 691 O O . PHE A 1 85 ? -2.209 -6.355 19.251 1.00 88.06 85 PHE A O 1
ATOM 698 N N . ILE A 1 86 ? -0.027 -6.785 18.950 1.00 89.12 86 ILE A N 1
ATOM 699 C CA . ILE A 1 86 ? 0.336 -6.697 20.369 1.00 89.12 86 ILE A CA 1
ATOM 700 C C . ILE A 1 86 ? -0.041 -5.329 20.946 1.00 89.12 86 ILE A C 1
ATOM 702 O O . ILE A 1 86 ? -0.559 -5.236 22.057 1.00 89.12 86 ILE A O 1
ATOM 706 N N . PHE A 1 87 ? 0.167 -4.261 20.174 1.00 87.38 87 PHE A N 1
ATOM 707 C CA . PHE A 1 87 ? 0.001 -2.896 20.668 1.00 87.38 87 PHE A CA 1
ATOM 708 C C . PHE A 1 87 ? -1.458 -2.438 20.702 1.00 87.38 87 PHE A C 1
ATOM 710 O O . PHE A 1 87 ? -1.832 -1.646 21.566 1.00 87.38 87 PHE A O 1
ATOM 717 N N . ILE A 1 88 ? -2.308 -2.952 19.807 1.00 88.50 88 ILE A N 1
ATOM 718 C CA . ILE A 1 88 ? -3.749 -2.664 19.853 1.00 88.50 88 ILE A CA 1
ATOM 719 C C . ILE A 1 88 ? -4.469 -3.488 20.932 1.00 88.50 88 ILE A C 1
ATOM 721 O O . ILE A 1 88 ? -5.527 -3.067 21.399 1.00 88.50 88 ILE A O 1
ATOM 725 N N . ASP A 1 89 ? -3.903 -4.612 21.397 1.00 91.69 89 ASP A N 1
ATOM 726 C CA . ASP A 1 89 ? -4.591 -5.513 22.337 1.00 91.69 89 ASP A CA 1
ATOM 727 C C . ASP A 1 89 ? -4.778 -4.952 23.755 1.00 91.69 89 ASP A C 1
ATOM 729 O O . ASP A 1 89 ? -5.562 -5.496 24.531 1.00 91.69 89 ASP A O 1
ATOM 733 N N . ILE A 1 90 ? -4.205 -3.782 24.064 1.00 87.62 90 ILE A N 1
ATOM 734 C CA . ILE A 1 90 ? -4.587 -2.973 25.240 1.00 87.62 90 ILE A CA 1
ATOM 735 C C . ILE A 1 90 ? -6.105 -2.719 25.268 1.00 87.62 90 ILE A C 1
ATOM 737 O O . ILE A 1 90 ? -6.721 -2.658 26.337 1.00 87.62 90 ILE A O 1
ATOM 741 N N . LEU A 1 91 ? -6.745 -2.661 24.097 1.00 91.19 91 LEU A N 1
ATOM 742 C CA . LEU A 1 91 ? -8.197 -2.615 23.955 1.00 91.19 91 LEU A CA 1
ATOM 743 C C . LEU A 1 91 ? -8.906 -3.782 24.665 1.00 91.19 91 LEU A C 1
ATOM 745 O O . LEU A 1 91 ? -9.986 -3.586 25.223 1.00 91.19 91 LEU A O 1
ATOM 749 N N . ARG A 1 92 ? -8.313 -4.980 24.710 1.00 93.38 92 ARG A N 1
ATOM 750 C CA . ARG A 1 92 ? -8.890 -6.145 25.394 1.00 93.38 92 ARG A CA 1
ATOM 751 C C . ARG A 1 92 ? -8.974 -5.935 26.902 1.00 93.38 92 ARG A C 1
ATOM 753 O O . ARG A 1 92 ? -10.007 -6.258 27.485 1.00 93.38 92 ARG A O 1
ATOM 760 N N . ILE A 1 93 ? -7.950 -5.338 27.519 1.00 92.81 93 ILE A N 1
ATOM 761 C CA . ILE A 1 93 ? -7.966 -4.986 28.951 1.00 92.81 93 ILE A CA 1
ATOM 762 C C . ILE A 1 93 ? -9.137 -4.044 29.237 1.00 92.81 93 ILE A C 1
ATOM 764 O O . ILE A 1 93 ? -9.909 -4.278 30.168 1.00 92.81 93 ILE A O 1
ATOM 768 N N . PHE A 1 94 ? -9.307 -3.014 28.402 1.00 90.50 94 PHE A N 1
ATOM 769 C CA . PHE A 1 94 ? -10.418 -2.074 28.530 1.00 90.50 94 PHE A CA 1
ATOM 770 C C . PHE A 1 94 ? -11.782 -2.766 28.387 1.00 90.50 94 PHE A C 1
ATOM 772 O O . PHE A 1 94 ? -12.683 -2.518 29.187 1.00 90.50 94 PHE A O 1
ATOM 779 N N . ILE A 1 95 ? -11.93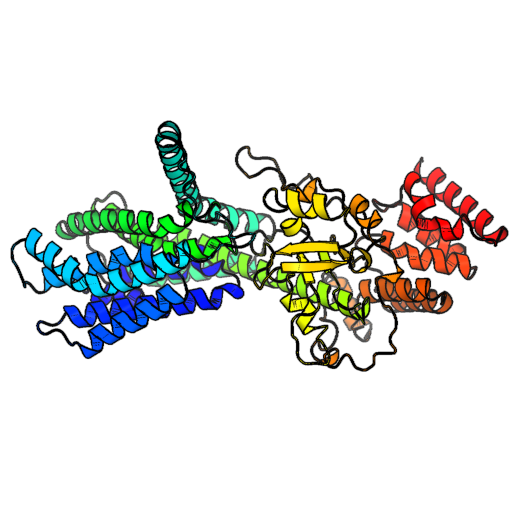2 -3.662 27.408 1.00 92.69 95 ILE A N 1
ATOM 780 C CA . ILE A 1 95 ? -13.170 -4.421 27.195 1.00 92.69 95 ILE A CA 1
ATOM 781 C C . ILE A 1 95 ? -13.501 -5.289 28.409 1.00 92.69 95 ILE A C 1
ATOM 783 O O . ILE A 1 95 ? -14.640 -5.266 28.875 1.00 92.69 95 ILE A O 1
ATOM 787 N N . ILE A 1 96 ? -12.526 -6.036 28.933 1.00 92.88 96 ILE A N 1
ATOM 788 C CA . ILE A 1 96 ? -12.721 -6.896 30.107 1.00 92.88 96 ILE A CA 1
ATOM 789 C C . ILE A 1 96 ? -13.133 -6.043 31.308 1.00 92.88 96 ILE A C 1
ATOM 791 O O . ILE A 1 96 ? -14.139 -6.344 31.952 1.00 92.88 96 ILE A O 1
ATOM 795 N N . PHE A 1 97 ? -12.420 -4.943 31.561 1.00 91.81 97 PHE A N 1
ATOM 796 C CA . PHE A 1 97 ? -12.738 -4.018 32.648 1.00 91.81 97 PHE A CA 1
ATOM 797 C C . PHE A 1 97 ? -14.154 -3.448 32.527 1.00 91.81 97 PHE A C 1
ATOM 799 O O . PHE A 1 97 ? -14.925 -3.482 33.490 1.00 91.81 97 PHE A O 1
ATOM 806 N N . TYR A 1 98 ? -14.532 -2.984 31.333 1.00 90.06 98 TYR A N 1
ATOM 807 C CA . TYR A 1 98 ? -15.863 -2.445 31.084 1.00 90.06 98 TYR A CA 1
ATOM 808 C C . TYR A 1 98 ? -16.948 -3.502 31.328 1.00 90.06 98 TYR A C 1
ATOM 810 O O . TYR A 1 98 ? -17.887 -3.251 32.081 1.00 90.06 98 TYR A O 1
ATOM 818 N N . ILE A 1 99 ? -16.803 -4.712 30.785 1.00 90.31 99 ILE A N 1
ATOM 819 C CA . ILE A 1 99 ? -17.805 -5.774 30.950 1.00 90.31 99 ILE A CA 1
ATOM 820 C C . ILE A 1 99 ? -17.944 -6.184 32.416 1.00 90.31 99 ILE A C 1
ATOM 822 O O . ILE A 1 99 ? -19.067 -6.254 32.917 1.00 90.31 99 ILE A O 1
ATOM 826 N N . LEU A 1 100 ? -16.837 -6.384 33.136 1.00 88.12 100 LEU A N 1
ATOM 827 C CA . LEU A 1 100 ? -16.880 -6.738 34.558 1.00 88.12 100 LEU A CA 1
ATOM 828 C C . LEU A 1 100 ? -17.574 -5.660 35.401 1.00 88.12 100 LEU A C 1
ATOM 830 O O . LEU A 1 100 ? -18.310 -6.002 36.328 1.00 88.12 100 LEU A O 1
ATOM 834 N N . SER A 1 101 ? -17.404 -4.382 35.042 1.00 85.94 101 SER A N 1
ATOM 835 C CA . SER A 1 101 ? -18.116 -3.278 35.695 1.00 85.94 101 SER A CA 1
ATOM 836 C C . SER A 1 101 ? -19.630 -3.330 35.450 1.00 85.94 101 SER A C 1
ATOM 838 O O . SER A 1 101 ? -20.406 -3.022 36.351 1.00 85.94 101 SER A O 1
ATOM 840 N N . THR A 1 102 ? -20.071 -3.793 34.273 1.00 82.19 102 THR A N 1
ATOM 841 C CA . THR A 1 102 ? -21.504 -3.915 33.941 1.00 82.19 102 THR A CA 1
ATOM 842 C C . THR A 1 102 ? -22.187 -5.147 34.536 1.00 82.19 102 THR A C 1
ATOM 844 O O . THR A 1 102 ? -23.374 -5.088 34.844 1.00 82.19 102 THR A O 1
ATOM 847 N N . VAL A 1 103 ? -21.460 -6.254 34.729 1.00 80.38 103 VAL A N 1
ATOM 848 C CA . VAL A 1 103 ? -22.010 -7.499 35.310 1.00 80.38 103 VAL A CA 1
ATOM 849 C C . VAL A 1 103 ? -22.153 -7.394 36.840 1.00 80.38 103 VAL A C 1
ATOM 851 O O . VAL A 1 103 ? -22.819 -8.223 37.458 1.00 80.38 103 VAL A O 1
ATOM 854 N N . GLY A 1 104 ? -21.585 -6.351 37.460 1.00 69.31 104 GLY A N 1
ATOM 855 C CA . GLY A 1 104 ? -21.754 -6.054 38.887 1.00 69.31 104 GLY A CA 1
ATOM 856 C C . GLY A 1 104 ? -20.976 -6.990 39.812 1.00 69.31 104 GLY A C 1
ATOM 857 O O . GLY A 1 104 ? -21.388 -7.206 40.948 1.00 69.31 104 GLY A O 1
ATOM 858 N N . LEU A 1 105 ? -19.870 -7.572 39.331 1.00 64.00 105 LEU A N 1
ATOM 859 C CA . LEU A 1 105 ? -19.124 -8.596 40.069 1.00 64.00 105 LEU A CA 1
ATOM 860 C C . LEU A 1 105 ? -18.321 -8.055 41.261 1.00 64.00 105 LEU A C 1
ATOM 862 O O . LEU A 1 105 ? -18.051 -8.851 42.144 1.00 64.00 105 LEU A O 1
ATOM 866 N N . ASN A 1 106 ? -17.961 -6.763 41.302 1.00 63.03 106 ASN A N 1
ATOM 867 C CA . ASN A 1 106 ? -17.253 -6.105 42.416 1.00 63.03 106 ASN A CA 1
ATOM 868 C C . ASN A 1 106 ? -17.608 -4.604 42.468 1.00 63.03 106 ASN A C 1
ATOM 870 O O . ASN A 1 106 ? -17.761 -3.978 41.420 1.00 63.03 106 ASN A O 1
ATOM 874 N N . LYS A 1 107 ? -17.700 -4.009 43.670 1.00 67.56 107 LYS A N 1
ATOM 875 C CA . LYS A 1 107 ? -17.970 -2.562 43.853 1.00 67.56 107 LYS A CA 1
ATOM 876 C C . LYS A 1 107 ? -16.708 -1.683 43.812 1.00 67.56 107 LYS A C 1
ATOM 878 O O . LYS A 1 107 ? -16.827 -0.479 43.607 1.00 67.56 107 LYS A O 1
ATOM 883 N N . ASN A 1 108 ? -15.513 -2.256 43.990 1.00 85.69 108 ASN A N 1
ATOM 884 C CA . ASN A 1 108 ? -14.255 -1.506 44.014 1.00 85.69 108 ASN A CA 1
ATOM 885 C C . ASN A 1 108 ? -13.561 -1.485 42.635 1.00 85.69 108 ASN A C 1
ATOM 887 O O . ASN A 1 108 ? -13.245 -2.535 42.069 1.00 85.69 108 ASN A O 1
ATOM 891 N N . ASN A 1 109 ? -13.266 -0.285 42.117 1.00 84.94 109 ASN A N 1
ATOM 892 C CA . ASN A 1 109 ? -12.588 -0.087 40.829 1.00 84.94 109 ASN A CA 1
ATOM 893 C C . ASN A 1 109 ? -11.184 -0.711 40.787 1.00 84.94 109 ASN A C 1
ATOM 895 O O . ASN A 1 109 ? -10.780 -1.224 39.744 1.00 84.94 109 ASN A O 1
ATOM 899 N N . TYR A 1 110 ? -10.452 -0.703 41.907 1.00 87.12 110 TYR A N 1
ATOM 900 C CA . TYR A 1 110 ? -9.109 -1.287 41.972 1.00 87.12 110 TYR A CA 1
ATOM 901 C C . TYR A 1 110 ? -9.142 -2.812 41.803 1.00 87.12 110 TYR A C 1
ATOM 903 O O . TYR A 1 110 ? -8.389 -3.376 41.010 1.00 87.12 110 TYR A O 1
ATOM 911 N N . GLU A 1 111 ? -10.066 -3.487 42.487 1.00 87.06 111 GLU A N 1
ATOM 912 C CA . GLU A 1 111 ? -10.231 -4.939 42.375 1.00 87.06 111 GLU A CA 1
ATOM 913 C C . GLU A 1 111 ? -10.720 -5.358 40.990 1.00 87.06 111 GLU A C 1
ATOM 915 O O . GLU A 1 111 ? -10.260 -6.368 40.453 1.00 87.06 111 GLU A O 1
ATOM 920 N N . LEU A 1 112 ? -11.618 -4.574 40.384 1.00 88.06 112 LEU A N 1
ATOM 921 C CA . LEU A 1 112 ? -12.045 -4.778 38.999 1.00 88.06 112 LEU A CA 1
ATOM 922 C C . LEU A 1 112 ? -10.861 -4.679 38.035 1.00 88.06 112 LEU A C 1
ATOM 924 O O . LEU A 1 112 ? -10.710 -5.534 37.161 1.00 88.06 112 LEU A O 1
ATOM 928 N N . PHE A 1 113 ? -9.996 -3.679 38.208 1.00 90.00 113 PHE A N 1
ATOM 929 C CA . PHE A 1 113 ? -8.806 -3.512 37.379 1.00 90.00 113 PHE A CA 1
ATOM 930 C C . PHE A 1 113 ? -7.807 -4.661 37.570 1.00 90.00 113 PHE A C 1
ATOM 932 O O . PHE A 1 113 ? -7.391 -5.273 36.586 1.00 90.00 113 PHE A O 1
ATOM 939 N N . LYS A 1 114 ? -7.505 -5.040 38.820 1.00 91.62 114 LYS A N 1
ATOM 940 C CA . LYS A 1 114 ? -6.643 -6.192 39.141 1.00 91.62 114 LYS A CA 1
ATOM 941 C C . LYS A 1 114 ? -7.177 -7.482 38.518 1.00 91.62 114 LYS A C 1
ATOM 943 O O . LYS A 1 114 ? -6.428 -8.221 37.884 1.00 91.62 114 LYS A O 1
ATOM 948 N N . ARG A 1 115 ? -8.481 -7.741 38.645 1.00 89.94 115 ARG A N 1
ATOM 949 C CA . ARG A 1 115 ? -9.126 -8.917 38.043 1.00 89.94 115 ARG A CA 1
ATOM 950 C C . ARG A 1 115 ? -9.075 -8.879 36.515 1.00 89.94 115 ARG A C 1
ATOM 952 O O . ARG A 1 115 ? -8.842 -9.913 35.899 1.00 89.94 115 ARG A O 1
ATOM 959 N N . SER A 1 116 ? -9.245 -7.704 35.912 1.00 92.81 116 SER A N 1
ATOM 960 C CA . SER A 1 116 ? -9.137 -7.525 34.458 1.00 92.81 116 SER A CA 1
ATOM 961 C C . SER A 1 116 ? -7.728 -7.830 33.954 1.00 92.81 116 SER A C 1
ATOM 963 O O . SER A 1 116 ? -7.584 -8.523 32.950 1.00 92.81 116 SER A O 1
ATOM 965 N N . LEU A 1 117 ? -6.698 -7.386 34.682 1.00 93.19 117 LEU A N 1
ATOM 966 C CA . LEU A 1 117 ? -5.303 -7.719 34.393 1.00 93.19 117 LEU A CA 1
ATOM 967 C C . LEU A 1 117 ? -5.050 -9.225 34.482 1.00 93.19 117 LEU A C 1
ATOM 969 O O . LEU A 1 117 ? -4.469 -9.780 33.557 1.00 93.19 117 LEU A O 1
ATOM 973 N N . ILE A 1 118 ? -5.535 -9.899 35.531 1.00 93.75 118 ILE A N 1
ATOM 974 C CA . ILE A 1 118 ? -5.377 -11.356 35.694 1.00 93.75 118 ILE A CA 1
ATOM 975 C C . ILE A 1 118 ? -6.021 -12.118 34.530 1.00 93.75 118 ILE A C 1
ATOM 977 O O . ILE A 1 118 ? -5.418 -13.034 33.991 1.00 93.75 118 ILE A O 1
ATOM 981 N N . LEU A 1 119 ? -7.222 -11.733 34.096 1.00 92.69 119 LEU A N 1
ATOM 982 C CA . LEU A 1 119 ? -7.897 -12.386 32.965 1.00 92.69 119 LEU A CA 1
ATOM 983 C C . LEU A 1 119 ? -7.251 -12.066 31.607 1.00 92.69 119 LEU A C 1
ATOM 985 O O . LEU A 1 119 ? -7.504 -12.763 30.622 1.00 92.69 119 LEU A O 1
ATOM 989 N N . TYR A 1 120 ? -6.431 -11.020 31.545 1.00 95.62 120 TYR A N 1
ATOM 990 C CA . TYR A 1 120 ? -5.651 -10.650 30.371 1.00 95.62 120 TYR A CA 1
ATOM 991 C C . TYR A 1 120 ? -4.291 -11.370 30.302 1.00 95.62 120 TYR A C 1
ATOM 993 O O . TYR A 1 120 ? -3.712 -11.451 29.218 1.00 95.62 120 TYR A O 1
ATOM 1001 N N . THR A 1 121 ? -3.788 -11.945 31.404 1.00 94.69 121 THR A N 1
ATOM 1002 C CA . THR A 1 121 ? -2.435 -12.538 31.450 1.00 94.69 121 THR A CA 1
ATOM 1003 C C . THR A 1 121 ? -2.161 -13.585 30.368 1.00 94.69 121 THR A C 1
ATOM 1005 O O . THR A 1 121 ? -1.055 -13.539 29.832 1.00 94.69 121 THR A O 1
ATOM 1008 N N . PRO A 1 122 ? -3.096 -14.470 29.949 1.00 94.56 122 PRO A N 1
ATOM 1009 C CA . PRO A 1 122 ? -2.778 -15.445 28.903 1.00 94.56 122 PRO A CA 1
ATOM 1010 C C . PRO A 1 122 ? -2.535 -14.788 27.540 1.00 94.56 122 PRO A C 1
ATOM 1012 O O . PRO A 1 122 ? -1.670 -15.226 26.788 1.00 94.56 122 PRO A O 1
ATOM 1015 N N . PHE A 1 123 ? -3.251 -13.700 27.238 1.00 95.06 123 PHE A N 1
ATOM 1016 C CA . PHE A 1 123 ? -3.034 -12.917 26.020 1.00 95.06 123 PHE A CA 1
ATOM 1017 C C . PHE A 1 123 ? -1.690 -12.185 26.087 1.00 95.06 123 PHE A C 1
ATOM 1019 O O . PHE A 1 123 ? -0.906 -12.248 25.143 1.00 95.06 123 PHE A O 1
ATOM 1026 N N . LEU A 1 124 ? -1.379 -11.567 27.233 1.00 94.06 124 LEU A N 1
ATOM 1027 C CA . LEU A 1 124 ? -0.086 -10.918 27.458 1.00 94.06 124 LEU A CA 1
ATOM 1028 C C . LEU A 1 124 ? 1.083 -11.900 27.311 1.00 94.06 124 LEU A C 1
ATOM 1030 O O . LEU A 1 124 ? 2.095 -11.553 26.709 1.00 94.06 124 LEU A O 1
ATOM 1034 N N . PHE A 1 125 ? 0.937 -13.126 27.813 1.00 93.50 125 PHE A N 1
ATOM 1035 C CA . PHE A 1 125 ? 1.945 -14.173 27.674 1.00 93.50 125 PHE A CA 1
ATOM 1036 C C . PHE A 1 125 ? 2.215 -14.509 26.200 1.00 93.50 125 PHE A C 1
ATOM 1038 O O . PHE A 1 125 ? 3.372 -14.517 25.785 1.00 93.50 125 PHE A O 1
ATOM 1045 N N . CYS A 1 126 ? 1.171 -14.685 25.377 1.00 92.38 126 CYS A N 1
ATOM 1046 C CA . CYS A 1 126 ? 1.338 -14.859 23.928 1.00 92.38 126 CYS A CA 1
ATOM 1047 C C . CYS A 1 126 ? 2.061 -13.671 23.276 1.00 92.38 126 CYS A C 1
ATOM 1049 O O . CYS A 1 126 ? 2.952 -13.876 22.454 1.00 92.38 126 CYS A O 1
ATOM 1051 N N . SER A 1 127 ? 1.711 -12.440 23.659 1.00 91.38 127 SER A N 1
ATOM 1052 C CA . SER A 1 127 ? 2.367 -11.227 23.157 1.00 91.38 127 SER A CA 1
ATOM 1053 C C . SER A 1 127 ? 3.859 -11.185 23.501 1.00 91.38 127 SER A C 1
ATOM 1055 O O . SER A 1 127 ? 4.674 -10.851 22.645 1.00 91.38 127 SER A O 1
ATOM 1057 N N . ILE A 1 128 ? 4.231 -11.550 24.733 1.00 89.19 128 ILE A N 1
ATOM 1058 C CA . ILE A 1 128 ? 5.630 -11.579 25.187 1.00 89.19 128 ILE A CA 1
ATOM 1059 C C . ILE A 1 128 ? 6.438 -12.616 24.402 1.00 89.19 128 ILE A C 1
ATOM 1061 O O . ILE A 1 128 ? 7.546 -12.306 23.971 1.00 89.19 128 ILE A O 1
ATOM 1065 N N . LEU A 1 129 ? 5.886 -13.811 24.168 1.00 87.12 129 LEU A N 1
ATOM 1066 C CA . LEU A 1 129 ? 6.569 -14.860 23.402 1.00 87.12 129 LEU A CA 1
ATOM 1067 C C . LEU A 1 129 ? 6.908 -14.413 21.973 1.00 87.12 129 LEU A C 1
ATOM 1069 O O . LEU A 1 129 ? 8.015 -14.663 21.503 1.00 87.12 129 LEU A O 1
ATOM 1073 N N . VAL A 1 130 ? 5.991 -13.717 21.294 1.00 84.75 130 VAL A N 1
ATOM 1074 C CA . VAL A 1 130 ? 6.257 -13.220 19.933 1.00 84.75 130 VAL A CA 1
ATOM 1075 C C . VAL A 1 130 ? 7.216 -12.030 19.941 1.00 84.75 130 VAL A C 1
ATOM 1077 O O . VAL A 1 130 ? 8.104 -11.970 19.096 1.00 84.75 130 VAL A O 1
ATOM 1080 N N . LEU A 1 131 ? 7.106 -11.108 20.905 1.00 80.62 131 LEU A N 1
ATOM 1081 C CA . LEU A 1 131 ? 8.089 -10.023 21.044 1.00 80.62 131 LEU A CA 1
ATOM 1082 C C . LEU A 1 131 ? 9.505 -10.564 21.267 1.00 80.62 131 LEU A C 1
ATOM 1084 O O . LEU A 1 131 ? 10.450 -10.050 20.675 1.00 80.62 131 LEU A O 1
ATOM 1088 N N . PHE A 1 132 ? 9.646 -11.611 22.080 1.00 77.19 132 PHE A N 1
ATOM 1089 C CA . PHE A 1 132 ? 10.922 -12.281 22.317 1.00 77.19 132 PHE A CA 1
ATOM 1090 C C . PHE A 1 132 ? 11.507 -12.860 21.020 1.00 77.19 132 PHE A C 1
ATOM 1092 O O . PHE A 1 132 ? 12.673 -12.615 20.716 1.00 77.19 132 PHE A O 1
ATOM 1099 N N . ASP A 1 133 ? 10.687 -13.538 20.209 1.00 71.81 133 ASP A N 1
ATOM 1100 C CA . ASP A 1 133 ? 11.098 -14.085 18.907 1.00 71.81 133 ASP A CA 1
ATOM 1101 C C . ASP A 1 133 ? 11.544 -12.985 17.922 1.00 71.81 133 ASP A C 1
ATOM 1103 O O . ASP A 1 133 ? 12.584 -13.110 17.277 1.00 71.81 133 ASP A O 1
ATOM 1107 N N . VAL A 1 134 ? 10.818 -11.862 17.855 1.00 69.81 134 VAL A N 1
ATOM 1108 C CA . VAL A 1 134 ? 11.137 -10.724 16.964 1.00 69.81 134 VAL A CA 1
ATOM 1109 C C . VAL A 1 134 ? 12.431 -10.004 17.363 1.00 69.81 134 VAL A C 1
ATOM 1111 O O . VAL A 1 134 ? 13.151 -9.501 16.496 1.00 69.81 134 VAL A O 1
ATOM 1114 N N . ILE A 1 135 ? 12.725 -9.926 18.663 1.00 68.75 135 ILE A N 1
ATOM 1115 C CA . ILE A 1 135 ? 13.931 -9.264 19.182 1.00 68.75 135 ILE A CA 1
ATOM 1116 C C . ILE A 1 135 ? 15.168 -10.151 19.002 1.00 68.75 135 ILE A C 1
ATOM 1118 O O . ILE A 1 135 ? 16.238 -9.637 18.685 1.00 68.75 135 ILE A O 1
ATOM 1122 N N . ILE A 1 136 ? 15.034 -11.465 19.201 1.00 67.56 136 ILE A N 1
ATOM 1123 C CA . ILE A 1 136 ? 16.173 -12.396 19.192 1.00 67.56 136 ILE A CA 1
ATOM 1124 C C . ILE A 1 136 ? 16.538 -12.858 17.789 1.00 67.56 136 ILE A C 1
ATOM 1126 O O . ILE A 1 136 ? 17.717 -13.096 17.520 1.00 67.56 136 ILE A O 1
ATOM 1130 N N . ARG A 1 137 ? 15.566 -12.987 16.878 1.00 65.81 137 ARG A N 1
ATOM 1131 C CA . ARG A 1 137 ? 15.890 -13.388 15.510 1.00 65.81 137 ARG A CA 1
ATOM 1132 C C . ARG A 1 137 ? 16.762 -12.324 14.840 1.00 65.81 137 ARG A C 1
ATOM 1134 O O . ARG A 1 137 ? 16.376 -11.152 14.811 1.00 65.81 137 ARG A O 1
ATOM 1141 N N . PRO A 1 138 ? 17.907 -12.716 14.252 1.00 57.09 138 PRO A N 1
ATOM 1142 C CA . PRO A 1 138 ? 18.745 -11.786 13.517 1.00 57.09 138 PRO A CA 1
ATOM 1143 C C . PRO A 1 138 ? 17.932 -11.147 12.387 1.00 57.09 138 PRO A C 1
ATOM 1145 O O . PRO A 1 138 ? 17.314 -11.826 11.568 1.00 57.09 138 PRO A O 1
ATOM 1148 N N . GLN A 1 139 ? 17.902 -9.816 12.382 1.00 59.81 139 GLN A N 1
ATOM 1149 C CA . GLN A 1 139 ? 17.199 -9.030 11.375 1.00 59.81 139 GLN A CA 1
ATOM 1150 C C . GLN A 1 139 ? 18.124 -8.813 10.171 1.00 59.81 139 GLN A C 1
ATOM 1152 O O . GLN A 1 139 ? 19.226 -8.291 10.333 1.00 59.81 139 GLN A O 1
ATOM 1157 N N . PHE A 1 140 ? 17.674 -9.177 8.967 1.00 52.03 140 PHE A N 1
ATOM 1158 C CA . PHE A 1 140 ? 18.462 -9.079 7.730 1.00 52.03 140 PHE A CA 1
ATOM 1159 C C . PHE A 1 140 ? 18.060 -7.861 6.865 1.00 52.03 140 PHE A C 1
ATOM 1161 O O . PHE A 1 140 ? 16.889 -7.469 6.830 1.00 52.03 140 PHE A O 1
ATOM 1168 N N . ASP A 1 141 ? 19.040 -7.261 6.174 1.00 53.09 141 ASP A N 1
ATOM 1169 C CA . ASP A 1 141 ? 18.933 -6.129 5.225 1.00 53.09 141 ASP A CA 1
ATOM 1170 C C . ASP A 1 141 ? 18.000 -4.990 5.645 1.00 53.09 141 ASP A C 1
ATOM 1172 O O . ASP A 1 141 ? 18.306 -4.200 6.533 1.00 53.09 141 ASP A O 1
ATOM 1176 N N . TYR A 1 142 ? 16.843 -4.895 4.977 1.00 47.72 142 TYR A N 1
ATOM 1177 C CA . TYR A 1 142 ? 15.843 -3.856 5.151 1.00 47.72 142 TYR A CA 1
ATOM 1178 C C . TYR A 1 142 ? 15.310 -3.838 6.579 1.00 47.72 142 TYR A C 1
ATOM 1180 O O . TYR A 1 142 ? 14.948 -2.777 7.085 1.00 47.72 142 TYR A O 1
ATOM 1188 N N . TYR A 1 143 ? 15.283 -5.010 7.220 1.00 52.22 143 TYR A N 1
ATOM 1189 C CA . TYR A 1 143 ? 14.838 -5.152 8.591 1.00 52.22 143 TYR A CA 1
ATOM 1190 C C . TYR A 1 143 ? 15.969 -4.981 9.602 1.00 52.22 143 TYR A C 1
ATOM 1192 O O . TYR A 1 143 ? 15.665 -4.766 10.771 1.00 52.22 143 TYR A O 1
ATOM 1200 N N . GLN A 1 144 ? 17.243 -5.001 9.191 1.00 51.06 144 GLN A N 1
ATOM 1201 C CA . GLN A 1 144 ? 18.376 -4.835 10.101 1.00 51.06 144 GLN A CA 1
ATOM 1202 C C . GLN A 1 144 ? 18.242 -3.511 10.862 1.00 51.06 144 GLN A C 1
ATOM 1204 O O . GLN A 1 144 ? 18.114 -2.443 10.261 1.00 51.06 144 GLN A O 1
ATOM 1209 N N . SER A 1 145 ? 18.244 -3.572 12.197 1.00 55.44 145 SER A N 1
ATOM 1210 C CA . SER A 1 145 ? 18.024 -2.428 13.101 1.00 55.44 145 SER A CA 1
ATOM 1211 C C . SER A 1 145 ? 16.654 -1.740 12.970 1.00 55.44 145 SER A C 1
ATOM 1213 O O . SER A 1 145 ? 16.476 -0.614 13.439 1.00 55.44 145 SER A O 1
ATOM 1215 N N . THR A 1 146 ? 15.653 -2.398 12.372 1.00 56.94 146 THR A N 1
ATOM 1216 C CA . THR A 1 146 ? 14.312 -1.810 12.210 1.00 56.94 146 THR A CA 1
ATOM 1217 C C . THR A 1 146 ? 13.646 -1.535 13.538 1.00 56.94 146 THR A C 1
ATOM 1219 O O . THR A 1 146 ? 12.929 -0.551 13.598 1.00 56.94 146 THR A O 1
ATOM 1222 N N . TYR A 1 147 ? 13.927 -2.329 14.574 1.00 58.56 147 TYR A N 1
ATOM 1223 C CA . TYR A 1 147 ? 13.366 -2.170 15.921 1.00 58.56 147 TYR A CA 1
ATOM 1224 C C . TYR A 1 147 ? 14.375 -1.613 16.943 1.00 58.56 147 TYR A C 1
ATOM 1226 O O . TYR A 1 147 ? 14.144 -1.694 18.147 1.00 58.56 147 TYR A O 1
ATOM 1234 N N . SER A 1 148 ? 15.509 -1.051 16.506 1.00 59.78 148 SER A N 1
ATOM 1235 C CA . SER A 1 148 ? 16.477 -0.467 17.442 1.00 59.78 148 SER A CA 1
ATOM 1236 C C . SER A 1 148 ? 16.020 0.930 17.876 1.00 59.78 148 SER A C 1
ATOM 1238 O O . SER A 1 148 ? 15.877 1.817 17.029 1.00 59.78 148 SER A O 1
ATOM 1240 N N . LEU A 1 149 ? 15.875 1.153 19.180 1.00 60.50 149 LEU A N 1
ATOM 1241 C CA . LEU A 1 149 ? 15.541 2.469 19.737 1.00 60.50 149 LEU A CA 1
ATOM 1242 C C . LEU A 1 149 ? 16.724 3.458 19.725 1.00 60.50 149 LEU A C 1
ATOM 1244 O O . LEU A 1 149 ? 16.508 4.631 20.003 1.00 60.50 149 LEU A O 1
ATOM 1248 N N . GLY A 1 150 ? 17.936 3.013 19.353 1.00 55.31 150 GLY A N 1
ATOM 1249 C CA . GLY A 1 150 ? 19.108 3.883 19.161 1.00 55.31 150 GLY A CA 1
ATOM 1250 C C . GLY A 1 150 ? 19.534 4.622 20.431 1.00 55.31 150 GLY A C 1
ATOM 1251 O O . GLY A 1 150 ? 19.863 5.802 20.370 1.00 55.31 150 GLY A O 1
ATOM 1252 N N . ILE A 1 151 ? 19.433 3.957 21.586 1.00 60.00 151 ILE A N 1
ATOM 1253 C CA . ILE A 1 151 ? 19.777 4.535 22.886 1.00 60.00 151 ILE A CA 1
ATOM 1254 C C . ILE A 1 151 ? 21.194 4.087 23.237 1.00 60.00 151 ILE A C 1
ATOM 1256 O O . ILE A 1 151 ? 21.378 2.990 23.760 1.00 60.00 151 ILE A O 1
ATOM 1260 N N . ASP A 1 152 ? 22.167 4.953 22.963 1.00 62.09 152 ASP A N 1
ATOM 1261 C CA . ASP A 1 152 ? 23.589 4.678 23.202 1.00 62.09 152 ASP A CA 1
ATOM 1262 C C . ASP A 1 152 ? 24.151 5.495 24.393 1.00 62.09 152 ASP A C 1
ATOM 1264 O O . ASP A 1 152 ? 25.224 5.195 24.909 1.00 62.09 152 ASP A O 1
ATOM 1268 N N . SER A 1 153 ? 23.435 6.527 24.872 1.00 68.25 153 SER A N 1
ATOM 1269 C CA . SER A 1 153 ? 23.866 7.414 25.976 1.00 68.25 153 SER A CA 1
ATOM 1270 C C . SER A 1 153 ? 22.708 8.127 26.706 1.00 68.25 153 SER A C 1
ATOM 1272 O O . SER A 1 153 ? 21.583 8.179 26.213 1.00 68.25 153 SER A O 1
ATOM 1274 N N . LEU A 1 154 ? 22.949 8.754 27.866 1.00 64.50 154 LEU A N 1
ATOM 1275 C CA . LEU A 1 154 ? 21.898 9.492 28.596 1.00 64.50 154 LEU A CA 1
ATOM 1276 C C . LEU A 1 154 ? 21.368 10.716 27.818 1.00 64.50 154 LEU A C 1
ATOM 1278 O O . LEU A 1 154 ? 20.170 10.992 27.829 1.00 64.50 154 LEU A O 1
ATOM 1282 N N . SER A 1 155 ? 22.245 11.423 27.095 1.00 70.25 155 SER A N 1
ATOM 1283 C CA . SER A 1 155 ? 21.851 12.521 26.198 1.00 70.25 155 SER A CA 1
ATOM 1284 C C . SER A 1 155 ? 21.040 12.019 25.001 1.00 70.25 155 SER A C 1
ATOM 1286 O O . SER A 1 155 ? 20.123 12.711 24.547 1.00 70.25 155 SER A O 1
ATOM 1288 N N . SER A 1 156 ? 21.293 10.782 24.554 1.00 71.75 156 SER A N 1
ATOM 1289 C CA . SER A 1 156 ? 20.471 10.132 23.533 1.00 71.75 156 SER A CA 1
ATOM 1290 C C . SER A 1 156 ? 19.043 9.865 24.017 1.00 71.75 156 SER A C 1
ATOM 1292 O O . SER A 1 156 ? 18.132 9.919 23.207 1.00 71.75 156 SER A O 1
ATOM 1294 N N . ILE A 1 157 ? 18.784 9.684 25.321 1.00 77.94 157 ILE A N 1
ATOM 1295 C CA . ILE A 1 157 ? 17.422 9.426 25.832 1.00 77.94 157 ILE A CA 1
ATOM 1296 C C . ILE A 1 157 ? 16.502 10.625 25.587 1.00 77.94 157 ILE A C 1
ATOM 1298 O O . ILE A 1 157 ? 15.396 10.458 25.074 1.00 77.94 157 ILE A O 1
ATOM 1302 N N . VAL A 1 158 ? 16.953 11.839 25.921 1.00 80.56 158 VAL A N 1
ATOM 1303 C CA . VAL A 1 158 ? 16.153 13.060 25.725 1.00 80.56 158 VAL A CA 1
ATOM 1304 C C . VAL A 1 158 ? 15.908 13.300 24.236 1.00 80.56 158 VAL A C 1
ATOM 1306 O O . VAL A 1 158 ? 14.771 13.544 23.832 1.00 80.56 158 VAL A O 1
ATOM 1309 N N . GLN A 1 159 ? 16.943 13.159 23.403 1.00 78.44 159 GLN A N 1
ATOM 1310 C CA . GLN A 1 159 ? 16.799 13.263 21.948 1.00 78.44 159 GLN A CA 1
ATOM 1311 C C . GLN A 1 159 ? 15.839 12.207 21.390 1.00 78.44 159 GLN A C 1
ATOM 1313 O O . GLN A 1 159 ? 14.975 12.542 20.581 1.00 78.44 159 GLN A O 1
ATOM 1318 N N . THR A 1 160 ? 15.923 10.962 21.854 1.00 77.25 160 THR A N 1
ATOM 1319 C CA . THR A 1 160 ? 15.028 9.875 21.444 1.00 77.25 160 THR A CA 1
ATOM 1320 C C . THR A 1 160 ? 13.588 10.154 21.865 1.00 77.25 160 THR A C 1
ATOM 1322 O O . THR A 1 160 ? 12.682 9.951 21.063 1.00 77.25 160 THR A O 1
ATOM 1325 N N . LEU A 1 161 ? 13.339 10.703 23.058 1.00 82.31 161 LEU A N 1
ATOM 1326 C CA . LEU A 1 161 ? 11.995 11.125 23.475 1.00 82.31 161 LEU A CA 1
ATOM 1327 C C . LEU A 1 161 ? 11.425 12.219 22.562 1.00 82.31 161 LEU A C 1
ATOM 1329 O O . LEU A 1 161 ? 10.290 12.092 22.099 1.00 82.31 161 LEU A O 1
ATOM 1333 N N . PHE A 1 162 ? 12.211 13.251 22.237 1.00 82.38 162 PHE A N 1
ATOM 1334 C CA . PHE A 1 162 ? 11.792 14.277 21.275 1.00 82.38 162 PHE A CA 1
ATOM 1335 C C . PHE A 1 162 ? 11.515 13.684 19.889 1.00 82.38 162 PHE A C 1
ATOM 1337 O O . PHE A 1 162 ? 10.494 13.999 19.277 1.00 82.38 162 PHE A O 1
ATOM 1344 N N . GLN A 1 163 ? 12.369 12.776 19.413 1.00 78.94 163 GLN A N 1
ATOM 1345 C CA . GLN A 1 163 ? 12.155 12.069 18.149 1.00 78.94 163 GLN A CA 1
ATOM 1346 C C . GLN A 1 163 ? 10.882 11.216 18.176 1.00 78.94 163 GLN A C 1
ATOM 1348 O O . GLN A 1 163 ? 10.157 11.183 17.184 1.00 78.94 163 GLN A O 1
ATOM 1353 N N . LEU A 1 164 ? 10.576 10.544 19.289 1.00 80.25 164 LEU A N 1
ATOM 1354 C CA . LEU A 1 164 ? 9.353 9.752 19.447 1.00 80.25 164 LEU A CA 1
ATOM 1355 C C . LEU A 1 164 ? 8.105 10.636 19.390 1.00 80.25 164 LEU A C 1
ATOM 1357 O O . LEU A 1 164 ? 7.156 10.299 18.683 1.00 80.25 164 LEU A O 1
ATOM 1361 N N . ILE A 1 165 ? 8.117 11.784 20.072 1.00 84.25 165 ILE A N 1
ATOM 1362 C CA . ILE A 1 165 ? 7.021 12.762 20.007 1.00 84.25 165 ILE A CA 1
ATOM 1363 C C . ILE A 1 165 ? 6.845 13.256 18.569 1.00 84.25 165 ILE A C 1
ATOM 1365 O O . ILE A 1 165 ? 5.732 13.244 18.047 1.00 84.25 165 ILE A O 1
ATOM 1369 N N . PHE A 1 166 ? 7.936 13.624 17.895 1.00 81.75 166 PHE A N 1
ATOM 1370 C CA . PHE A 1 166 ? 7.879 14.092 16.512 1.00 81.75 166 PHE A CA 1
ATOM 1371 C C . PHE A 1 166 ? 7.351 13.009 15.558 1.00 81.75 166 PHE A C 1
ATOM 1373 O O . PHE A 1 166 ? 6.493 13.283 14.722 1.00 81.75 166 PHE A O 1
ATOM 1380 N N . LYS A 1 167 ? 7.772 11.750 15.732 1.00 78.94 167 LYS A N 1
ATOM 1381 C CA . LYS A 1 167 ? 7.236 10.604 14.980 1.00 78.94 167 LYS A CA 1
ATOM 1382 C C . LYS A 1 167 ? 5.738 10.402 15.220 1.00 78.94 167 LYS A C 1
ATOM 1384 O O . LYS A 1 167 ? 5.018 10.124 14.263 1.00 78.94 167 LYS A O 1
ATOM 1389 N N . TYR A 1 168 ? 5.256 10.561 16.454 1.00 83.38 168 TYR A N 1
ATOM 1390 C CA . TYR A 1 168 ? 3.820 10.515 16.745 1.00 83.38 168 TYR A CA 1
ATOM 1391 C C . TYR A 1 168 ? 3.058 11.635 16.046 1.00 83.38 168 TYR A C 1
ATOM 1393 O O . TYR A 1 168 ? 2.000 11.372 15.481 1.00 83.38 168 TYR A O 1
ATOM 1401 N N . LEU A 1 169 ? 3.590 12.859 16.057 1.00 84.31 169 LEU A N 1
ATOM 1402 C CA . LEU A 1 169 ? 2.967 13.995 15.378 1.00 84.31 169 LEU A CA 1
ATOM 1403 C C . LEU A 1 169 ? 2.883 13.762 13.868 1.00 84.31 169 LEU A C 1
ATOM 1405 O O . LEU A 1 169 ? 1.814 13.956 13.300 1.00 84.31 169 LEU A O 1
ATOM 1409 N N . ILE A 1 170 ? 3.948 13.250 13.243 1.00 79.50 170 ILE A N 1
ATOM 1410 C CA . ILE A 1 170 ? 3.934 12.857 11.824 1.00 79.50 170 ILE A CA 1
ATOM 1411 C C . ILE A 1 170 ? 2.888 11.766 11.573 1.00 79.50 170 ILE A C 1
ATOM 1413 O O . ILE A 1 170 ? 2.105 11.862 10.634 1.00 79.50 170 ILE A O 1
ATOM 1417 N N . ALA A 1 171 ? 2.843 10.723 12.406 1.00 80.25 171 ALA A N 1
ATOM 1418 C CA . ALA A 1 171 ? 1.875 9.642 12.236 1.00 80.25 171 ALA A CA 1
ATOM 1419 C C . ALA A 1 171 ? 0.427 10.136 12.399 1.00 80.25 171 ALA A C 1
ATOM 1421 O O . ALA A 1 171 ? -0.470 9.701 11.675 1.00 80.25 171 ALA A O 1
ATOM 1422 N N . PHE A 1 172 ? 0.199 11.069 13.322 1.00 84.06 172 PHE A N 1
ATOM 1423 C CA . PHE A 1 172 ? -1.096 11.700 13.532 1.00 84.06 172 PHE A CA 1
ATOM 1424 C C . PHE A 1 172 ? -1.484 12.585 12.342 1.00 84.06 172 PHE A C 1
ATOM 1426 O O . PHE A 1 172 ? -2.584 12.441 11.808 1.00 84.06 172 PHE A O 1
ATOM 1433 N N . GLN A 1 173 ? -0.570 13.439 11.877 1.00 85.31 173 GLN A N 1
ATOM 1434 C CA . GLN A 1 173 ? -0.753 14.248 10.674 1.00 85.31 173 GLN A CA 1
ATOM 1435 C C . GLN A 1 173 ? -1.101 13.362 9.474 1.00 85.31 173 GLN A C 1
ATOM 1437 O O . GLN A 1 173 ? -2.075 13.634 8.775 1.00 85.31 173 GLN A O 1
ATOM 1442 N N . TYR A 1 174 ? -0.403 12.243 9.300 1.00 81.44 174 TYR A N 1
ATOM 1443 C CA . TYR A 1 174 ? -0.690 11.310 8.221 1.00 81.44 174 TYR A CA 1
ATOM 1444 C C . TYR A 1 174 ? -2.110 10.732 8.299 1.00 81.44 174 TYR A C 1
ATOM 1446 O O . TYR A 1 174 ? -2.837 10.720 7.302 1.00 81.44 174 TYR A O 1
ATOM 1454 N N . ILE A 1 175 ? -2.525 10.260 9.484 1.00 83.44 175 ILE A N 1
ATOM 1455 C CA . ILE A 1 175 ? -3.829 9.607 9.667 1.00 83.44 175 ILE A CA 1
ATOM 1456 C C . ILE A 1 175 ? -4.999 10.565 9.429 1.00 83.44 175 ILE A C 1
ATOM 1458 O O . ILE A 1 175 ? -6.020 10.147 8.873 1.00 83.44 175 ILE A O 1
ATOM 1462 N N . PHE A 1 176 ? -4.871 11.820 9.860 1.00 85.88 176 PHE A N 1
ATOM 1463 C CA . PHE A 1 176 ? -5.971 12.786 9.839 1.00 85.88 176 PHE A CA 1
ATOM 1464 C C . PHE A 1 176 ? -5.929 13.760 8.661 1.00 85.88 176 PHE A C 1
ATOM 1466 O O . PHE A 1 176 ? -6.991 14.218 8.245 1.00 85.88 176 PHE A O 1
ATOM 1473 N N . VAL A 1 177 ? -4.748 14.081 8.131 1.00 85.69 177 VAL A N 1
ATOM 1474 C CA . VAL A 1 177 ? -4.551 15.165 7.156 1.00 85.69 177 VAL A CA 1
ATOM 1475 C C . VAL A 1 177 ? -3.966 14.633 5.856 1.00 85.69 177 VAL A C 1
ATOM 1477 O O . VAL A 1 177 ? -4.643 14.692 4.828 1.00 85.69 177 VAL A O 1
ATOM 1480 N N . ASP A 1 178 ? -2.750 14.081 5.886 1.00 81.75 178 ASP A N 1
ATOM 1481 C CA . ASP A 1 178 ? -2.003 13.832 4.647 1.00 81.75 178 ASP A CA 1
ATOM 1482 C C . ASP A 1 178 ? -2.735 12.840 3.744 1.00 81.75 178 ASP A C 1
ATOM 1484 O O . ASP A 1 178 ? -2.825 13.060 2.539 1.00 81.75 178 ASP A O 1
ATOM 1488 N N . ILE A 1 179 ? -3.339 11.783 4.302 1.00 79.56 179 ILE A N 1
ATOM 1489 C CA . ILE A 1 179 ? -4.052 10.794 3.484 1.00 79.56 179 ILE A CA 1
ATOM 1490 C C . ILE A 1 179 ? -5.223 11.404 2.703 1.00 79.56 179 ILE A C 1
ATOM 1492 O O . ILE A 1 179 ? -5.434 11.056 1.542 1.00 79.56 179 ILE A O 1
ATOM 1496 N N . TYR A 1 180 ? -5.962 12.339 3.304 1.00 83.31 180 TYR A N 1
ATOM 1497 C CA . TYR A 1 180 ? -7.077 13.015 2.643 1.00 83.31 180 TYR A CA 1
ATOM 1498 C C . TYR A 1 180 ? -6.571 14.060 1.650 1.00 83.31 180 TYR A C 1
ATOM 1500 O O . TYR A 1 180 ? -7.112 14.167 0.549 1.00 83.31 180 TYR A O 1
ATOM 1508 N N . TYR A 1 181 ? -5.494 14.771 1.991 1.00 84.19 181 TYR A N 1
ATOM 1509 C CA . TYR A 1 181 ? -4.812 15.666 1.061 1.00 84.19 181 TYR A CA 1
ATOM 1510 C C . TYR A 1 181 ? -4.345 14.917 -0.194 1.00 84.19 181 TYR A C 1
ATOM 1512 O O . TYR A 1 181 ? -4.632 15.358 -1.305 1.00 84.19 181 TYR A O 1
ATOM 1520 N N . TYR A 1 182 ? -3.710 13.752 -0.046 1.00 76.31 182 TYR A N 1
ATOM 1521 C CA . TYR A 1 182 ? -3.285 12.927 -1.177 1.00 76.31 182 TYR A CA 1
ATOM 1522 C C . TYR A 1 182 ? -4.464 12.450 -2.019 1.00 76.31 182 TYR A C 1
ATOM 1524 O O . TYR A 1 182 ? -4.394 12.513 -3.243 1.00 76.31 182 TYR A O 1
ATOM 1532 N N . VAL A 1 183 ? -5.563 12.027 -1.390 1.00 77.38 183 VAL A N 1
ATOM 1533 C CA . VAL A 1 183 ? -6.787 11.634 -2.104 1.00 77.38 183 VAL A CA 1
ATOM 1534 C C . VAL A 1 183 ? -7.300 12.762 -3.004 1.00 77.38 183 VAL A C 1
ATOM 1536 O O . VAL A 1 183 ? -7.628 12.519 -4.168 1.00 77.38 183 VAL A O 1
ATOM 1539 N N . VAL A 1 184 ? -7.330 13.991 -2.488 1.00 78.88 184 VAL A N 1
ATOM 1540 C CA . VAL A 1 184 ? -7.762 15.178 -3.237 1.00 78.88 184 VAL A CA 1
ATOM 1541 C C . VAL A 1 184 ? -6.742 15.557 -4.311 1.00 78.88 184 VAL A C 1
ATOM 1543 O O . VAL A 1 184 ? -7.117 15.814 -5.451 1.00 78.88 184 VAL A O 1
ATOM 1546 N N . LYS A 1 185 ? -5.447 15.539 -3.987 1.00 76.75 185 LYS A N 1
ATOM 1547 C CA . LYS A 1 185 ? -4.362 15.834 -4.931 1.00 76.75 185 LYS A CA 1
ATOM 1548 C C . LYS A 1 185 ? -4.396 14.889 -6.134 1.00 76.75 185 LYS A C 1
ATOM 1550 O O . LYS A 1 185 ? -4.368 15.355 -7.267 1.00 76.75 185 LYS A O 1
ATOM 1555 N N . ILE A 1 186 ? -4.519 13.581 -5.897 1.00 69.19 186 ILE A N 1
ATOM 1556 C CA . ILE A 1 186 ? -4.610 12.564 -6.958 1.00 69.19 186 ILE A CA 1
ATOM 1557 C C . ILE A 1 186 ? -5.843 12.803 -7.833 1.00 69.19 186 ILE A C 1
ATOM 1559 O O . ILE A 1 186 ? -5.753 12.684 -9.052 1.00 69.19 186 ILE A O 1
ATOM 1563 N N . TYR A 1 187 ? -6.975 13.188 -7.235 1.00 71.44 187 TYR A N 1
ATOM 1564 C CA . TYR A 1 187 ? -8.179 13.515 -7.997 1.00 71.44 187 TYR A CA 1
ATOM 1565 C C . TYR A 1 187 ? -7.957 14.669 -8.981 1.00 71.44 187 TYR A C 1
ATOM 1567 O O . TYR A 1 187 ? -8.371 14.577 -10.131 1.00 71.44 187 TYR A O 1
ATOM 1575 N N . PHE A 1 188 ? -7.304 15.751 -8.550 1.00 70.88 188 PHE A N 1
ATOM 1576 C CA . PHE A 1 188 ? -7.044 16.895 -9.429 1.00 70.88 188 PHE A CA 1
ATOM 1577 C C . PHE A 1 188 ? -6.010 16.594 -10.513 1.00 70.88 188 PHE A C 1
ATOM 1579 O O . PHE A 1 188 ? -6.080 17.180 -11.590 1.00 70.88 188 PHE A O 1
ATOM 1586 N N . ILE A 1 189 ? -5.075 15.680 -10.251 1.00 66.50 189 ILE A N 1
ATOM 1587 C CA . ILE A 1 189 ? -4.109 15.242 -11.261 1.00 66.50 189 ILE A CA 1
ATOM 1588 C C . ILE A 1 189 ? -4.792 14.360 -12.319 1.00 66.50 189 ILE A C 1
ATOM 1590 O O . ILE A 1 189 ? -4.574 14.566 -13.510 1.00 66.50 189 ILE A O 1
ATOM 1594 N N . ASN A 1 190 ? -5.663 13.438 -11.894 1.00 66.50 190 ASN A N 1
ATOM 1595 C CA . ASN A 1 190 ? -6.383 12.502 -12.762 1.00 66.50 190 ASN A CA 1
ATOM 1596 C C . ASN A 1 190 ? -7.900 12.653 -12.601 1.00 66.50 190 ASN A C 1
ATOM 1598 O O . ASN A 1 190 ? -8.577 11.775 -12.053 1.00 66.50 190 ASN A O 1
ATOM 1602 N N . PHE A 1 191 ? -8.439 13.775 -13.083 1.00 74.69 191 PHE A N 1
ATOM 1603 C CA . PHE A 1 191 ? -9.867 14.062 -12.977 1.00 74.69 191 PHE A CA 1
ATOM 1604 C C . PHE A 1 191 ? -10.708 12.970 -13.652 1.00 74.69 191 PHE A C 1
ATOM 1606 O O . PHE A 1 191 ? -10.515 12.642 -14.823 1.00 74.69 191 PHE A O 1
ATOM 1613 N N . ASN A 1 192 ? -11.688 12.440 -12.919 1.00 77.75 192 ASN A N 1
ATOM 1614 C CA . ASN A 1 192 ? -12.620 11.441 -13.427 1.00 77.75 192 ASN A CA 1
ATOM 1615 C C . ASN A 1 192 ? -14.053 11.765 -12.978 1.00 77.75 192 ASN A C 1
ATOM 1617 O O . ASN A 1 192 ? -14.413 11.599 -11.814 1.00 77.75 192 ASN A O 1
ATOM 1621 N N . ALA A 1 193 ? -14.902 12.180 -13.920 1.00 82.81 193 ALA A N 1
ATOM 1622 C CA . ALA A 1 193 ? -16.294 12.533 -13.635 1.00 82.81 193 ALA A CA 1
ATOM 1623 C C . ALA A 1 193 ? -17.106 11.361 -13.047 1.00 82.81 193 ALA A C 1
ATOM 1625 O O . ALA A 1 193 ? -18.007 11.575 -12.235 1.00 82.81 193 ALA A O 1
ATOM 1626 N N . ILE A 1 194 ? -16.765 10.116 -13.404 1.00 84.25 194 ILE A N 1
ATOM 1627 C CA . ILE A 1 194 ? -17.442 8.918 -12.888 1.00 84.25 194 ILE A CA 1
ATOM 1628 C C . ILE A 1 194 ? -17.130 8.727 -11.401 1.00 84.25 194 ILE A C 1
ATOM 1630 O O . ILE A 1 194 ? -18.034 8.408 -10.628 1.00 84.25 194 ILE A O 1
ATOM 1634 N N . SER A 1 195 ? -15.880 8.949 -10.972 1.00 83.31 195 SER A N 1
ATOM 1635 C CA . SER A 1 195 ? -15.520 8.804 -9.556 1.00 83.31 195 SER A CA 1
ATOM 1636 C C . SER A 1 195 ? -16.215 9.856 -8.696 1.00 83.31 195 SER A C 1
ATOM 1638 O O . SER A 1 195 ? -16.683 9.527 -7.606 1.00 83.31 195 SER A O 1
ATOM 1640 N N . LEU A 1 196 ? -16.363 11.083 -9.208 1.00 86.94 196 LEU A N 1
ATOM 1641 C CA . LEU A 1 196 ? -17.134 12.137 -8.552 1.00 86.94 196 LEU A CA 1
ATOM 1642 C C . LEU A 1 196 ? -18.617 11.771 -8.444 1.00 86.94 196 LEU A C 1
ATOM 1644 O O . LEU A 1 196 ? -19.186 11.877 -7.358 1.00 86.94 196 LEU A O 1
ATOM 1648 N N . LEU A 1 197 ? -19.234 11.283 -9.524 1.00 88.25 197 LEU A N 1
ATOM 1649 C CA . LEU A 1 197 ? -20.641 10.875 -9.519 1.00 88.25 197 LEU A CA 1
ATOM 1650 C C . LEU A 1 197 ? -20.906 9.746 -8.513 1.00 88.25 197 LEU A C 1
ATOM 1652 O O . LEU A 1 197 ? -21.847 9.841 -7.727 1.00 88.25 197 LEU A O 1
ATOM 1656 N N . ILE A 1 198 ? -20.048 8.720 -8.468 1.00 87.75 198 ILE A N 1
ATOM 1657 C CA . ILE A 1 198 ? -20.149 7.630 -7.483 1.00 87.75 198 ILE A CA 1
ATOM 1658 C C . ILE A 1 198 ? -20.062 8.180 -6.052 1.00 87.75 198 ILE A C 1
ATOM 1660 O O . ILE A 1 198 ? -20.870 7.804 -5.203 1.00 87.75 198 ILE A O 1
ATOM 1664 N N . SER A 1 199 ? -19.130 9.097 -5.780 1.00 87.38 199 SER A N 1
ATOM 1665 C CA . SER A 1 199 ? -18.978 9.720 -4.458 1.00 87.38 199 SER A CA 1
ATOM 1666 C C . SER A 1 199 ? -20.194 10.561 -4.057 1.00 87.38 199 SER A C 1
ATOM 1668 O O . SER A 1 199 ? -20.612 10.524 -2.896 1.00 87.38 199 SER A O 1
ATOM 1670 N N . VAL A 1 200 ? -20.816 11.278 -4.999 1.00 90.56 200 VAL A N 1
ATOM 1671 C CA . VAL A 1 200 ? -22.055 12.040 -4.753 1.00 90.56 200 VAL A CA 1
ATOM 1672 C C . VAL A 1 200 ? -23.233 11.102 -4.478 1.00 90.56 200 VAL A C 1
ATOM 1674 O O . VAL A 1 200 ? -23.982 11.320 -3.526 1.00 90.56 200 VAL A O 1
ATOM 1677 N N . VAL A 1 201 ? -23.387 10.024 -5.251 1.00 90.06 201 VAL A N 1
ATOM 1678 C CA . VAL A 1 201 ? -24.465 9.039 -5.045 1.00 90.06 201 VAL A CA 1
ATOM 1679 C C . VAL A 1 201 ? -24.300 8.326 -3.703 1.00 90.06 201 VAL A C 1
ATOM 1681 O O . VAL A 1 201 ? -25.258 8.239 -2.933 1.00 90.06 201 VAL A O 1
ATOM 1684 N N . ALA A 1 202 ? -23.087 7.872 -3.377 1.00 85.75 202 ALA A N 1
ATOM 1685 C CA . ALA A 1 202 ? -22.796 7.191 -2.118 1.00 85.75 202 ALA A CA 1
ATOM 1686 C C . ALA A 1 202 ? -23.071 8.087 -0.902 1.00 85.75 202 ALA A C 1
ATOM 1688 O O . ALA A 1 202 ? -23.687 7.644 0.067 1.00 85.75 202 ALA A O 1
ATOM 1689 N N . THR A 1 203 ? -22.668 9.357 -0.957 1.00 87.81 203 THR A N 1
ATOM 1690 C CA . THR A 1 203 ? -22.912 10.312 0.136 1.00 87.81 203 THR A CA 1
ATOM 1691 C C . THR A 1 203 ? -24.373 10.714 0.243 1.00 87.81 203 THR A C 1
ATOM 1693 O O . THR A 1 203 ? -24.880 10.806 1.355 1.00 87.81 203 THR A O 1
ATOM 1696 N N . SER A 1 204 ? -25.082 10.871 -0.875 1.00 85.69 204 SER A N 1
ATOM 1697 C CA . SER A 1 204 ? -26.526 11.146 -0.882 1.00 85.69 204 SER A CA 1
ATOM 1698 C C . SER A 1 204 ? -27.319 9.981 -0.285 1.00 85.69 204 SER A C 1
ATOM 1700 O O . SER A 1 204 ? -28.203 10.185 0.550 1.00 85.69 204 SER A O 1
ATOM 1702 N N . PHE A 1 205 ? -26.959 8.747 -0.644 1.00 85.50 205 PHE A N 1
ATOM 1703 C CA . PHE A 1 205 ? -27.547 7.533 -0.082 1.00 85.50 205 PHE A CA 1
ATOM 1704 C C . PHE A 1 205 ? -27.248 7.394 1.415 1.00 85.50 205 PHE A C 1
ATOM 1706 O O . PHE A 1 205 ? -28.156 7.145 2.214 1.00 85.50 205 PHE A O 1
ATOM 1713 N N . PHE A 1 206 ? -25.990 7.607 1.813 1.00 81.88 206 PHE A N 1
ATOM 1714 C CA . PHE A 1 206 ? -25.595 7.558 3.216 1.00 81.88 206 PHE A CA 1
ATOM 1715 C C . PHE A 1 206 ? -26.291 8.647 4.028 1.00 81.88 206 PHE A C 1
ATOM 1717 O O . PHE A 1 206 ? -26.815 8.357 5.099 1.00 81.88 206 PHE A O 1
ATOM 1724 N N . TYR A 1 207 ? -26.369 9.872 3.510 1.00 83.50 207 TYR A N 1
ATOM 1725 C CA . TYR A 1 207 ? -27.107 10.959 4.137 1.00 83.50 207 TYR A CA 1
ATOM 1726 C C . TYR A 1 207 ? -28.566 10.566 4.343 1.00 83.50 207 TYR A C 1
ATOM 1728 O O . TYR A 1 207 ? -29.050 10.618 5.467 1.00 83.50 207 TYR A O 1
ATOM 1736 N N . PHE A 1 208 ? -29.255 10.086 3.306 1.00 81.00 208 PHE A N 1
ATOM 1737 C CA . PHE A 1 208 ? -30.665 9.721 3.415 1.00 81.00 208 PHE A CA 1
ATOM 1738 C C . PHE A 1 208 ? -30.912 8.637 4.473 1.00 81.00 208 PHE A C 1
ATOM 1740 O O . PHE A 1 208 ? -31.801 8.782 5.310 1.00 81.00 208 PHE A O 1
ATOM 1747 N N . ILE A 1 209 ? -30.108 7.572 4.490 1.00 78.69 209 ILE A N 1
ATOM 1748 C CA . ILE A 1 209 ? -30.273 6.480 5.458 1.00 78.69 209 ILE A CA 1
ATOM 1749 C C . ILE A 1 209 ? -29.843 6.909 6.858 1.00 78.69 209 ILE A C 1
ATOM 1751 O O . ILE A 1 209 ? -30.569 6.696 7.828 1.00 78.69 209 ILE A O 1
ATOM 1755 N N . TYR A 1 210 ? -28.652 7.482 6.985 1.00 72.50 210 TYR A N 1
ATOM 1756 C CA . TYR A 1 210 ? -28.019 7.727 8.274 1.00 72.50 210 TYR A CA 1
ATOM 1757 C C . TYR A 1 210 ? -28.605 8.956 8.969 1.00 72.50 210 TYR A C 1
ATOM 1759 O O . TYR A 1 210 ? -28.880 8.920 10.171 1.00 72.50 210 TYR A O 1
ATOM 1767 N N . PHE A 1 211 ? -28.858 10.031 8.221 1.00 72.12 211 PHE A N 1
ATOM 1768 C CA . PHE A 1 211 ? -29.445 11.248 8.770 1.00 72.12 211 PHE A CA 1
ATOM 1769 C C . PHE A 1 211 ? -30.894 11.017 9.195 1.00 72.12 211 PHE A C 1
ATOM 1771 O O . PHE A 1 211 ? -31.207 11.183 10.372 1.00 72.12 211 PHE A O 1
ATOM 1778 N N . LYS A 1 212 ? -31.748 10.558 8.271 1.00 73.88 212 LYS A N 1
ATOM 1779 C CA . LYS A 1 212 ? -33.197 10.439 8.499 1.00 73.88 212 LYS A CA 1
ATOM 1780 C C . LYS A 1 212 ? -33.555 9.335 9.494 1.00 73.88 212 LYS A C 1
ATOM 1782 O O . LYS A 1 212 ? -34.485 9.468 10.278 1.00 73.88 212 LYS A O 1
ATOM 1787 N N . LYS A 1 213 ? -32.828 8.212 9.479 1.00 75.75 213 LYS A N 1
ATOM 1788 C CA . LYS A 1 213 ? -33.186 7.047 10.306 1.00 75.75 213 LYS A CA 1
ATOM 1789 C C . LYS A 1 213 ? -32.520 7.050 11.679 1.00 75.75 213 LYS A C 1
ATOM 1791 O O . LYS A 1 213 ? -33.109 6.544 12.634 1.00 75.75 213 LYS A O 1
ATOM 1796 N N . ILE A 1 214 ? -31.293 7.571 11.777 1.00 75.56 214 ILE A N 1
ATOM 1797 C CA . ILE A 1 214 ? -30.450 7.427 12.974 1.00 75.56 214 ILE A CA 1
ATOM 1798 C C . ILE A 1 214 ? -30.216 8.774 13.657 1.00 75.56 214 ILE A C 1
ATOM 1800 O O . ILE A 1 214 ? -30.549 8.908 14.831 1.00 75.56 214 ILE A O 1
ATOM 1804 N N . ILE A 1 215 ? -29.665 9.773 12.957 1.00 75.44 215 ILE A N 1
ATOM 1805 C CA . ILE A 1 215 ? -29.322 11.067 13.578 1.00 75.44 215 ILE A CA 1
ATOM 1806 C C . ILE A 1 215 ? -30.581 11.848 13.966 1.00 75.44 215 ILE A C 1
ATOM 1808 O O . ILE A 1 215 ? -30.629 12.441 15.042 1.00 75.44 215 ILE A O 1
ATOM 1812 N N . GLU A 1 216 ? -31.623 11.851 13.144 1.00 77.88 216 GLU A N 1
ATOM 1813 C CA . GLU A 1 216 ? -32.852 12.587 13.453 1.00 77.88 216 GLU A CA 1
ATOM 1814 C C . GLU A 1 216 ? -33.499 12.108 14.761 1.00 77.88 216 GLU A C 1
ATOM 1816 O O . GLU A 1 216 ? -33.872 12.931 15.597 1.00 77.88 216 GLU A O 1
ATOM 1821 N N . ASN A 1 217 ? -33.458 10.800 15.013 1.00 77.44 217 ASN A N 1
ATOM 1822 C CA . ASN A 1 217 ? -33.988 10.162 16.219 1.00 77.44 217 ASN A CA 1
ATOM 1823 C C . ASN A 1 217 ? -33.032 10.220 17.427 1.00 77.44 217 ASN A C 1
ATOM 1825 O O . ASN A 1 217 ? -33.350 9.689 18.490 1.00 77.44 217 ASN A O 1
ATOM 1829 N N . THR A 1 218 ? -31.852 10.845 17.299 1.00 76.69 218 THR A N 1
ATOM 1830 C CA . THR A 1 218 ? -30.958 11.040 18.453 1.00 76.69 218 THR A CA 1
ATOM 1831 C C . THR A 1 218 ? -31.419 12.178 19.343 1.00 76.69 218 THR A C 1
ATOM 1833 O O . THR A 1 218 ? -31.620 13.308 18.889 1.00 76.69 218 THR A O 1
ATOM 1836 N N . GLU A 1 219 ? -31.505 11.889 20.637 1.00 76.19 219 GLU A N 1
ATOM 1837 C CA . GLU A 1 219 ? -31.756 12.874 21.684 1.00 76.19 219 GLU A CA 1
ATOM 1838 C C . GLU A 1 219 ? -30.490 13.123 22.508 1.00 76.19 219 GLU A C 1
ATOM 1840 O O . GLU A 1 219 ? -29.780 12.187 22.894 1.00 76.19 219 GLU A O 1
ATOM 1845 N N . CYS A 1 220 ? -30.228 14.392 22.827 1.00 64.25 220 CYS A N 1
ATOM 1846 C CA . CYS A 1 220 ? -29.151 14.764 23.738 1.00 64.25 220 CYS A CA 1
ATOM 1847 C C . CYS A 1 220 ? -29.550 14.427 25.178 1.00 64.25 220 CYS A C 1
ATOM 1849 O O . CYS A 1 220 ? -30.502 14.992 25.714 1.00 64.25 220 CYS A O 1
ATOM 1851 N N . ARG A 1 221 ? -28.785 13.549 25.833 1.00 70.94 221 ARG A N 1
ATOM 1852 C CA . ARG A 1 221 ? -28.959 13.211 27.255 1.00 70.94 221 ARG A CA 1
ATOM 1853 C C . ARG A 1 221 ? -27.703 13.577 28.035 1.00 70.94 221 ARG A C 1
ATOM 1855 O O . ARG A 1 221 ? -26.601 13.263 27.586 1.00 70.94 221 ARG A O 1
ATOM 1862 N N . LYS A 1 222 ? -27.863 14.203 29.209 1.00 67.00 222 LYS A N 1
ATOM 1863 C CA . LYS A 1 222 ? -26.738 14.607 30.077 1.00 67.00 222 LYS A CA 1
ATOM 1864 C C . LYS A 1 222 ? -25.859 13.414 30.479 1.00 67.00 222 LYS A C 1
ATOM 1866 O O . LYS A 1 222 ? -24.640 13.513 30.390 1.00 67.00 222 LYS A O 1
ATOM 1871 N N . ASP A 1 223 ? -26.455 12.263 30.790 1.00 73.75 223 ASP A N 1
ATOM 1872 C CA . ASP A 1 223 ? -25.714 11.042 31.162 1.00 73.75 223 ASP A CA 1
ATOM 1873 C C . ASP A 1 223 ? -24.793 10.530 30.046 1.00 73.75 223 ASP A C 1
ATOM 1875 O O . ASP A 1 223 ? -23.720 9.975 30.299 1.00 73.75 223 ASP A O 1
ATOM 1879 N N . ASN A 1 224 ? -25.169 10.774 28.788 1.00 82.31 224 ASN A N 1
ATOM 1880 C CA . ASN A 1 224 ? -24.367 10.371 27.642 1.00 82.31 224 ASN A CA 1
ATOM 1881 C C . ASN A 1 224 ? -23.124 11.264 27.464 1.00 82.31 224 ASN A C 1
ATOM 1883 O O . ASN A 1 224 ? -22.165 10.844 26.824 1.00 82.31 224 ASN A O 1
ATOM 1887 N N . GLU A 1 225 ? -23.103 12.486 28.007 1.00 86.00 225 GLU A N 1
ATOM 1888 C CA . GLU A 1 225 ? -21.956 13.395 27.889 1.00 86.00 225 GLU A CA 1
ATOM 1889 C C . GLU A 1 225 ? -20.712 12.837 28.598 1.00 86.00 225 GLU A C 1
ATOM 1891 O O . GLU A 1 225 ? -19.650 12.700 27.986 1.00 86.00 225 GLU A O 1
ATOM 1896 N N . ILE A 1 226 ? -20.852 12.455 29.873 1.00 88.19 226 ILE A N 1
ATOM 1897 C CA . ILE A 1 226 ? -19.759 11.880 30.675 1.00 88.19 226 ILE A CA 1
ATOM 1898 C C . ILE A 1 226 ? -19.296 10.558 30.056 1.00 88.19 226 ILE A C 1
ATOM 1900 O O . ILE A 1 226 ? -18.095 10.280 29.999 1.00 88.19 226 ILE A O 1
ATOM 1904 N N . PHE A 1 227 ? -20.245 9.760 29.563 1.00 90.19 227 PHE A N 1
ATOM 1905 C CA . PHE A 1 227 ? -19.968 8.503 28.883 1.00 90.19 227 PHE A CA 1
ATOM 1906 C C . PHE A 1 227 ? -19.101 8.708 27.632 1.00 90.19 227 PHE A C 1
ATOM 1908 O O . PHE A 1 227 ? -18.027 8.108 27.537 1.00 90.19 227 PHE A O 1
ATOM 1915 N N . TYR A 1 228 ? -19.501 9.593 26.711 1.00 92.50 228 TYR A N 1
ATOM 1916 C CA . TYR A 1 228 ? -18.717 9.849 25.501 1.00 92.50 228 TYR A CA 1
ATOM 1917 C C . TYR A 1 228 ? -17.384 10.531 25.806 1.00 92.50 228 TYR A C 1
ATOM 1919 O O . TYR A 1 228 ? -16.390 10.146 25.206 1.00 92.50 228 TYR A O 1
ATOM 1927 N N . LYS A 1 229 ? -17.299 11.426 26.804 1.00 93.56 229 LYS A N 1
ATOM 1928 C CA . LYS A 1 229 ? -16.015 12.008 27.245 1.00 93.56 229 LYS A CA 1
ATOM 1929 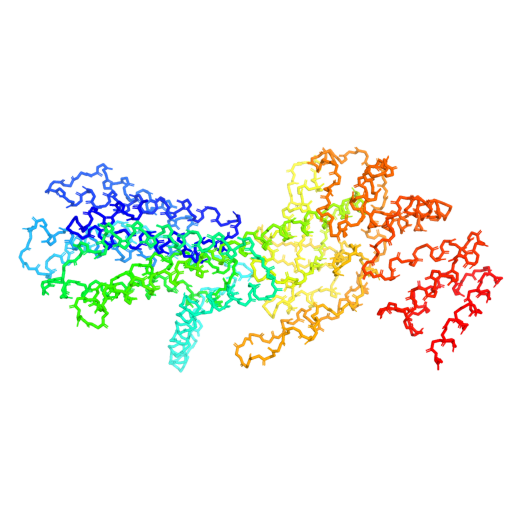C C . LYS A 1 229 ? -15.007 10.926 27.643 1.00 93.56 229 LYS A C 1
ATOM 1931 O O . LYS A 1 229 ? -13.853 10.966 27.219 1.00 93.56 229 LYS A O 1
ATOM 1936 N N . ARG A 1 230 ? -15.438 9.952 28.456 1.00 91.81 230 ARG A N 1
ATOM 1937 C CA . ARG A 1 230 ? -14.588 8.824 28.874 1.00 91.81 230 ARG A CA 1
ATOM 1938 C C . ARG A 1 230 ? -14.172 7.982 27.672 1.00 91.81 230 ARG A C 1
ATOM 1940 O O . ARG A 1 230 ? -12.992 7.674 27.540 1.00 91.81 230 ARG A O 1
ATOM 1947 N N . LEU A 1 231 ? -15.111 7.658 26.782 1.00 93.12 231 LEU A N 1
ATOM 1948 C CA . LEU A 1 231 ? -14.806 6.905 25.565 1.00 93.12 231 LEU A CA 1
ATOM 1949 C C . LEU A 1 231 ? -13.814 7.628 24.656 1.00 93.12 231 LEU A C 1
ATOM 1951 O O . LEU A 1 231 ? -12.914 6.976 24.138 1.00 93.12 231 LEU A O 1
ATOM 1955 N N . THR A 1 232 ? -13.927 8.948 24.497 1.00 94.94 232 THR A N 1
ATOM 1956 C CA . THR A 1 232 ? -12.975 9.742 23.713 1.00 94.94 232 THR A CA 1
ATOM 1957 C C . THR A 1 232 ? -11.567 9.623 24.291 1.00 94.94 232 THR A C 1
ATOM 1959 O O . THR A 1 232 ? -10.639 9.289 23.558 1.00 94.94 232 THR A O 1
ATOM 1962 N N . LEU A 1 233 ? -11.402 9.770 25.609 1.00 93.56 233 LEU A N 1
ATOM 1963 C CA . LEU A 1 233 ? -10.101 9.601 26.276 1.00 93.56 233 LEU A CA 1
ATOM 1964 C C . LEU A 1 233 ? -9.529 8.186 26.099 1.00 93.56 233 LEU A C 1
ATOM 1966 O O . LEU A 1 233 ? -8.357 8.026 25.767 1.00 93.56 233 LEU A O 1
ATOM 1970 N N . ILE A 1 234 ? -10.364 7.158 26.257 1.00 92.06 234 ILE A N 1
ATOM 1971 C CA . ILE A 1 234 ? -9.965 5.758 26.051 1.00 92.06 234 ILE A CA 1
ATOM 1972 C C . ILE A 1 234 ? -9.551 5.514 24.595 1.00 92.06 234 ILE A C 1
ATOM 1974 O O . ILE A 1 234 ? -8.541 4.864 24.337 1.00 92.06 234 ILE A O 1
ATOM 1978 N N . SER A 1 235 ? -10.290 6.065 23.633 1.00 92.94 235 SER A N 1
ATOM 1979 C CA . SER A 1 235 ? -9.969 5.922 22.212 1.00 92.94 235 SER A CA 1
ATOM 1980 C C . SER A 1 235 ? -8.678 6.640 21.808 1.00 92.94 235 SER A C 1
ATOM 1982 O O . SER A 1 235 ? -7.966 6.123 20.954 1.00 92.94 235 SER A O 1
ATOM 1984 N N . ILE A 1 236 ? -8.321 7.756 22.461 1.00 92.44 236 ILE A N 1
ATOM 1985 C CA . ILE A 1 236 ? -7.011 8.409 22.284 1.00 92.44 236 ILE A CA 1
ATOM 1986 C C . ILE A 1 236 ? -5.890 7.476 22.745 1.00 92.44 236 ILE A C 1
ATOM 1988 O O . ILE A 1 236 ? -4.920 7.290 22.016 1.00 92.44 236 ILE A O 1
ATOM 1992 N N . LEU A 1 237 ? -6.032 6.847 23.916 1.00 91.50 237 LEU A N 1
ATOM 1993 C CA . LEU A 1 237 ? -5.039 5.892 24.421 1.00 91.50 237 LEU A CA 1
ATOM 1994 C C . LEU A 1 237 ? -4.863 4.711 23.461 1.00 91.50 237 LEU A C 1
ATOM 1996 O O . LEU A 1 237 ? -3.739 4.383 23.091 1.00 91.50 237 LEU A O 1
ATOM 2000 N N . ILE A 1 238 ? -5.967 4.119 22.993 1.00 91.44 238 ILE A N 1
ATOM 2001 C CA . ILE A 1 238 ? -5.926 3.016 22.021 1.00 91.44 238 ILE A CA 1
ATOM 2002 C C . ILE A 1 238 ? -5.276 3.468 20.705 1.00 91.44 238 ILE A C 1
ATOM 2004 O O . ILE A 1 238 ? -4.501 2.714 20.120 1.00 91.44 238 ILE A O 1
ATOM 2008 N N . LEU A 1 239 ? -5.548 4.695 20.248 1.00 90.19 239 LEU A N 1
ATOM 2009 C CA . LEU A 1 239 ? -4.938 5.257 19.045 1.00 90.19 239 LEU A CA 1
ATOM 2010 C C . LEU A 1 239 ? -3.419 5.406 19.198 1.00 90.19 239 LEU A C 1
ATOM 2012 O O . LEU A 1 239 ? -2.686 4.920 18.336 1.00 90.19 239 LEU A O 1
ATOM 2016 N N . ILE A 1 240 ? -2.949 5.993 20.303 1.00 88.94 240 ILE A N 1
ATOM 2017 C CA . ILE A 1 240 ? -1.518 6.134 20.619 1.00 88.94 240 ILE A CA 1
ATOM 2018 C C . ILE A 1 240 ? -0.844 4.759 20.632 1.00 88.94 240 ILE A C 1
ATOM 2020 O O . ILE A 1 240 ? 0.159 4.556 19.952 1.00 88.94 240 ILE A O 1
ATOM 2024 N N . CYS A 1 241 ? -1.433 3.781 21.321 1.00 88.81 241 CYS A N 1
ATOM 2025 C CA . CYS A 1 241 ? -0.894 2.425 21.360 1.00 88.81 241 CYS A CA 1
ATOM 2026 C C . CYS A 1 241 ? -0.886 1.768 19.973 1.00 88.81 241 CYS A C 1
ATOM 2028 O O . CYS A 1 241 ? 0.120 1.195 19.573 1.00 88.81 241 CYS A O 1
ATOM 2030 N N . SER A 1 242 ? -1.950 1.910 19.180 1.00 86.50 242 SER A N 1
ATOM 2031 C CA . SER A 1 242 ? -2.000 1.351 17.820 1.00 86.50 242 SER A CA 1
ATOM 2032 C C . SER A 1 242 ? -0.996 1.986 16.851 1.00 86.50 242 SER A C 1
ATOM 2034 O O . SER A 1 242 ? -0.629 1.361 15.859 1.00 86.50 242 SER A O 1
ATOM 2036 N N . LEU A 1 243 ? -0.528 3.200 17.150 1.00 84.19 243 LEU A N 1
ATOM 2037 C CA . LEU A 1 243 ? 0.526 3.889 16.412 1.00 84.19 243 LEU A CA 1
ATOM 2038 C C . LEU A 1 243 ? 1.937 3.494 16.870 1.00 84.19 243 LEU A C 1
ATOM 2040 O O . LEU A 1 243 ? 2.902 3.786 16.170 1.00 84.19 243 LEU A O 1
ATOM 2044 N N . PHE A 1 244 ? 2.081 2.796 17.995 1.00 81.75 244 PHE A N 1
ATOM 2045 C CA . PHE A 1 244 ? 3.380 2.416 18.547 1.00 81.75 244 PHE A CA 1
ATOM 2046 C C . PHE A 1 244 ? 4.275 1.597 17.594 1.00 81.75 244 PHE A C 1
ATOM 2048 O O . PHE A 1 244 ? 5.475 1.875 17.555 1.00 81.75 244 PHE A O 1
ATOM 2055 N N . PRO A 1 245 ? 3.759 0.666 16.758 1.00 76.31 245 PRO A N 1
ATOM 2056 C CA . PRO A 1 245 ? 4.571 0.018 15.727 1.00 76.31 245 PRO A CA 1
ATOM 2057 C C . PRO A 1 245 ? 5.335 1.008 14.840 1.00 76.31 245 PRO A C 1
ATOM 2059 O O . PRO A 1 245 ? 6.489 0.753 14.510 1.00 76.31 245 PRO A O 1
ATOM 2062 N N . TYR A 1 246 ? 4.747 2.168 14.516 1.00 71.12 246 TYR A N 1
ATOM 2063 C CA . TYR A 1 246 ? 5.418 3.197 13.716 1.00 71.12 246 TYR A CA 1
ATOM 2064 C C . TYR A 1 246 ? 6.629 3.804 14.403 1.00 71.12 246 TYR A C 1
ATOM 2066 O O . TYR A 1 246 ? 7.568 4.205 13.725 1.00 71.12 246 TYR A O 1
ATOM 2074 N N . LEU A 1 247 ? 6.617 3.886 15.731 1.00 69.00 247 LEU A N 1
ATOM 2075 C CA . LEU A 1 247 ? 7.758 4.392 16.484 1.00 69.00 247 LEU A CA 1
ATOM 2076 C C . LEU A 1 247 ? 8.933 3.436 16.422 1.00 69.00 247 LEU A C 1
ATOM 2078 O O . LEU A 1 247 ? 10.073 3.878 16.242 1.00 69.00 247 LEU A O 1
ATOM 2082 N N . LEU A 1 248 ? 8.615 2.150 16.610 1.00 66.25 248 LEU A N 1
ATOM 2083 C CA . LEU A 1 248 ? 9.587 1.076 16.582 1.00 66.25 248 LEU A CA 1
ATOM 2084 C C . LEU A 1 248 ? 10.217 1.009 15.206 1.00 66.25 248 LEU A C 1
ATOM 2086 O O . LEU A 1 248 ? 11.435 1.009 15.119 1.00 66.25 248 LEU A O 1
ATOM 2090 N N . THR A 1 249 ? 9.411 1.062 14.145 1.00 62.69 249 THR A N 1
ATOM 2091 C CA . THR A 1 249 ? 9.930 1.099 12.782 1.00 62.69 249 THR A CA 1
ATOM 2092 C C . THR A 1 249 ? 10.605 2.438 12.467 1.00 62.69 249 THR A C 1
ATOM 2094 O O . THR A 1 249 ? 10.126 3.516 12.807 1.00 62.69 249 THR A O 1
ATOM 2097 N N . ARG A 1 250 ? 11.717 2.421 11.730 1.00 54.22 250 ARG A N 1
ATOM 2098 C CA . ARG A 1 250 ? 12.422 3.647 11.299 1.00 54.22 250 ARG A CA 1
ATOM 2099 C C . ARG A 1 250 ? 11.746 4.381 10.120 1.00 54.22 250 ARG A C 1
ATOM 2101 O O . ARG A 1 250 ? 12.442 5.061 9.364 1.00 54.22 250 ARG A O 1
ATOM 2108 N N . GLY A 1 251 ? 10.447 4.207 9.872 1.00 55.25 251 GLY A N 1
ATOM 2109 C CA . GLY A 1 251 ? 9.765 4.728 8.676 1.00 55.25 251 GLY A CA 1
ATOM 2110 C C . GLY A 1 251 ? 8.416 5.388 8.985 1.00 55.25 251 GLY A C 1
ATOM 2111 O O . GLY A 1 251 ? 7.672 4.850 9.801 1.00 55.25 251 GLY A O 1
ATOM 2112 N N . PRO A 1 252 ? 8.081 6.529 8.349 1.00 51.16 252 PRO A N 1
ATOM 2113 C CA . PRO A 1 252 ? 6.783 7.168 8.535 1.00 51.16 252 PRO A CA 1
ATOM 2114 C C . PRO A 1 252 ? 5.649 6.326 7.934 1.00 51.16 252 PRO A C 1
ATOM 2116 O O . PRO A 1 252 ? 5.855 5.542 6.999 1.00 51.16 252 PRO A O 1
ATOM 2119 N N . ALA A 1 253 ? 4.435 6.540 8.446 1.00 54.53 253 ALA A N 1
ATOM 2120 C CA . ALA A 1 253 ? 3.218 6.062 7.809 1.00 54.53 253 ALA A CA 1
ATOM 2121 C C . ALA A 1 253 ? 3.156 6.612 6.383 1.00 54.53 253 ALA A C 1
ATOM 2123 O O . ALA A 1 253 ? 3.260 7.814 6.155 1.00 54.53 253 ALA A O 1
ATOM 2124 N N . THR A 1 254 ? 3.076 5.711 5.412 1.00 55.31 254 THR A N 1
ATOM 2125 C CA . THR A 1 254 ? 3.038 6.072 3.998 1.00 55.31 254 THR A CA 1
ATOM 2126 C C . THR A 1 254 ? 1.982 5.248 3.295 1.00 55.31 254 THR A C 1
ATOM 2128 O O . THR A 1 254 ? 1.643 4.139 3.715 1.00 55.31 254 THR A O 1
ATOM 2131 N N . ILE A 1 255 ? 1.470 5.811 2.210 1.00 54.88 255 ILE A N 1
ATOM 2132 C CA . ILE A 1 255 ? 0.548 5.142 1.304 1.00 54.88 255 ILE A CA 1
ATOM 2133 C C . ILE A 1 255 ? 1.212 3.863 0.755 1.00 54.88 255 ILE A C 1
ATOM 2135 O O . ILE A 1 255 ? 2.418 3.845 0.510 1.00 54.88 255 ILE A O 1
ATOM 2139 N N . GLY A 1 256 ? 0.439 2.784 0.584 1.00 57.41 256 GLY A N 1
ATOM 2140 C CA . GLY A 1 256 ? 0.953 1.507 0.081 1.00 57.41 256 GLY A CA 1
ATOM 2141 C C . GLY A 1 256 ? 1.525 0.613 1.180 1.00 57.41 256 GLY A C 1
ATOM 2142 O O . GLY A 1 256 ? 0.866 0.351 2.181 1.00 57.41 256 GLY A O 1
ATOM 2143 N N . VAL A 1 257 ? 2.749 0.111 1.025 1.00 46.00 257 VAL A N 1
ATOM 2144 C CA . VAL A 1 257 ? 3.288 -0.950 1.904 1.00 46.00 257 VAL A CA 1
ATOM 2145 C C . VAL A 1 257 ? 3.528 -0.503 3.354 1.00 46.00 257 VAL A C 1
ATOM 2147 O O . VAL A 1 257 ? 3.370 -1.296 4.283 1.00 46.00 257 VAL A O 1
ATOM 2150 N N . GLY A 1 258 ? 3.807 0.785 3.580 1.00 54.69 258 GLY A N 1
ATOM 2151 C CA . GLY A 1 258 ? 3.892 1.367 4.925 1.00 54.69 258 GLY A CA 1
ATOM 2152 C C . GLY A 1 258 ? 2.540 1.481 5.643 1.00 54.69 258 GLY A C 1
ATOM 2153 O O . GLY A 1 258 ? 2.511 1.650 6.860 1.00 54.69 258 GLY A O 1
ATOM 2154 N N . SER A 1 259 ? 1.420 1.348 4.922 1.00 63.28 259 SER A N 1
ATOM 2155 C CA . SER A 1 259 ? 0.071 1.543 5.471 1.00 63.28 259 SER A CA 1
ATOM 2156 C C . SER A 1 259 ? -0.464 0.346 6.258 1.00 63.28 259 SER A C 1
ATOM 2158 O O . SER A 1 259 ? -1.499 0.459 6.909 1.00 63.28 259 SER A O 1
ATOM 2160 N N . ARG A 1 260 ? 0.248 -0.788 6.300 1.00 71.75 260 ARG A N 1
ATOM 2161 C CA . ARG A 1 260 ? -0.171 -1.965 7.084 1.00 71.75 260 ARG A CA 1
ATOM 2162 C C . ARG A 1 260 ? -0.369 -1.666 8.575 1.00 71.75 260 ARG A C 1
ATOM 2164 O O . ARG A 1 260 ? -1.265 -2.212 9.209 1.00 71.75 260 ARG A O 1
ATOM 2171 N N . HIS A 1 261 ? 0.435 -0.760 9.130 1.00 74.88 261 HIS A N 1
ATOM 2172 C CA . HIS A 1 261 ? 0.287 -0.303 10.511 1.00 74.88 261 HIS A CA 1
ATOM 2173 C C . HIS A 1 261 ? -0.852 0.737 10.636 1.00 74.88 261 HIS A C 1
ATOM 2175 O O . HIS A 1 261 ? -1.508 0.818 11.673 1.00 74.88 261 HIS A O 1
ATOM 2181 N N . ALA A 1 262 ? -1.167 1.481 9.563 1.00 78.06 262 ALA A N 1
ATOM 2182 C CA . ALA A 1 262 ? -2.294 2.423 9.503 1.00 78.06 262 ALA A CA 1
ATOM 2183 C C . ALA A 1 262 ? -3.613 1.661 9.458 1.00 78.06 262 ALA A C 1
ATOM 2185 O O . ALA A 1 262 ? -4.579 2.094 10.076 1.00 78.06 262 ALA A O 1
ATOM 2186 N N . LEU A 1 263 ? -3.642 0.502 8.797 1.00 81.81 263 LEU A N 1
ATOM 2187 C CA . LEU A 1 263 ? -4.788 -0.395 8.804 1.00 81.81 263 LEU A CA 1
ATOM 2188 C C . LEU A 1 263 ? -5.185 -0.764 10.237 1.00 81.81 263 LEU A C 1
ATOM 2190 O O . LEU A 1 263 ? -6.365 -0.734 10.578 1.00 81.81 263 LEU A O 1
ATOM 2194 N N . LEU A 1 264 ? -4.212 -1.065 11.096 1.00 82.12 264 LEU A N 1
ATOM 2195 C CA . LEU A 1 264 ? -4.481 -1.383 12.495 1.00 82.12 264 LEU A CA 1
ATOM 2196 C C . LEU A 1 264 ? -4.997 -0.157 13.262 1.00 82.12 264 LEU A C 1
ATOM 2198 O O . LEU A 1 264 ? -6.017 -0.226 13.948 1.00 82.12 264 LEU A O 1
ATOM 2202 N N . ALA A 1 265 ? -4.334 0.987 13.077 1.00 86.56 265 ALA A N 1
ATOM 2203 C CA . ALA A 1 265 ? -4.734 2.256 13.679 1.00 86.56 265 ALA A CA 1
ATOM 2204 C C . ALA A 1 265 ? -6.088 2.778 13.161 1.00 86.56 265 ALA A C 1
ATOM 2206 O O . ALA A 1 265 ? -6.744 3.558 13.848 1.00 86.56 265 ALA A O 1
ATOM 2207 N N . SER A 1 266 ? -6.549 2.332 11.988 1.00 87.94 266 SER A N 1
ATOM 2208 C CA . SER A 1 266 ? -7.796 2.796 11.369 1.00 87.94 266 SER A CA 1
ATOM 2209 C C . SER A 1 266 ? -9.035 2.456 12.201 1.00 87.94 266 SER A C 1
ATOM 2211 O O . SER A 1 266 ? -9.978 3.247 12.249 1.00 87.94 266 SER A O 1
ATOM 2213 N N . PHE A 1 267 ? -9.019 1.330 12.929 1.00 90.31 267 PHE A N 1
ATOM 2214 C CA . PHE A 1 267 ? -10.070 1.001 13.893 1.00 90.31 267 PHE A CA 1
ATOM 2215 C C . PHE A 1 267 ? -10.103 2.023 15.034 1.00 90.31 267 PHE A C 1
ATOM 2217 O O . PHE A 1 267 ? -11.158 2.587 15.331 1.00 90.31 267 PHE A O 1
ATOM 2224 N N . SER A 1 268 ? -8.944 2.298 15.636 1.00 90.50 268 SER A N 1
ATOM 2225 C CA . SER A 1 268 ? -8.785 3.272 16.719 1.00 90.50 268 SER A CA 1
ATOM 2226 C C . SER A 1 268 ? -9.187 4.679 16.274 1.00 90.50 268 SER A C 1
ATOM 2228 O O . SER A 1 268 ? -9.901 5.370 16.995 1.00 90.50 268 SER A O 1
ATOM 2230 N N . TYR A 1 269 ? -8.791 5.073 15.061 1.00 91.56 269 TYR A N 1
ATOM 2231 C CA . TYR A 1 269 ? -9.162 6.331 14.413 1.00 91.56 269 TYR A CA 1
ATOM 2232 C C . TYR A 1 269 ? -10.678 6.449 14.242 1.00 91.56 269 TYR A C 1
ATOM 2234 O O . TYR A 1 269 ? -11.272 7.430 14.686 1.00 91.56 269 TYR A O 1
ATOM 2242 N N . ALA A 1 270 ? -11.321 5.440 13.646 1.00 94.06 270 ALA A N 1
ATOM 2243 C CA . ALA A 1 270 ? -12.762 5.454 13.422 1.00 94.06 270 ALA A CA 1
ATOM 2244 C C . ALA A 1 270 ? -13.526 5.499 14.752 1.00 94.06 270 ALA A C 1
ATOM 2246 O O . ALA A 1 270 ? -14.522 6.217 14.874 1.00 94.06 270 ALA A O 1
ATOM 2247 N N . PHE A 1 271 ? -13.046 4.772 15.765 1.00 94.62 271 PHE A N 1
ATOM 2248 C CA . PHE A 1 271 ? -13.638 4.763 17.099 1.00 94.62 271 PHE A CA 1
ATOM 2249 C C . PHE A 1 271 ? -13.479 6.113 17.808 1.00 94.62 271 PHE A C 1
ATOM 2251 O O . PHE A 1 271 ? -14.457 6.626 18.353 1.00 94.62 271 PHE A O 1
ATOM 2258 N N . PHE A 1 272 ? -12.294 6.725 17.730 1.00 95.38 272 PHE A N 1
ATOM 2259 C CA . PHE A 1 272 ? -12.010 8.058 18.267 1.00 95.38 272 PHE A CA 1
ATOM 2260 C C . PHE A 1 272 ? -12.845 9.150 17.603 1.00 95.38 272 PHE A C 1
ATOM 2262 O O . PHE A 1 272 ? -13.478 9.952 18.286 1.00 95.38 272 PHE A O 1
ATOM 2269 N N . LEU A 1 273 ? -12.900 9.172 16.273 1.00 94.25 273 LEU A N 1
ATOM 2270 C CA . LEU A 1 273 ? -13.683 10.167 15.548 1.00 94.25 273 LEU A CA 1
ATOM 2271 C C . LEU A 1 273 ? -15.175 10.033 15.886 1.00 94.25 273 LEU A C 1
ATOM 2273 O O . LEU A 1 273 ? -15.868 11.033 16.066 1.00 94.25 273 LEU A O 1
ATOM 2277 N N . SER A 1 274 ? -15.658 8.799 16.060 1.00 93.94 274 SER A N 1
ATOM 2278 C CA . SER A 1 274 ? -17.045 8.546 16.452 1.00 93.94 274 SER A CA 1
ATOM 2279 C C . SER A 1 274 ? -17.370 9.017 17.865 1.00 93.94 274 SER A C 1
ATOM 2281 O O . SER A 1 274 ? -18.394 9.670 18.074 1.00 93.94 274 SER A O 1
ATOM 2283 N N . SER A 1 275 ? -16.519 8.689 18.839 1.00 94.81 275 SER A N 1
ATOM 2284 C CA . SER A 1 275 ? -16.705 9.098 20.233 1.00 94.81 275 SER A CA 1
ATOM 2285 C C . SER A 1 275 ? -16.589 10.615 20.388 1.00 94.81 275 SER A C 1
ATOM 2287 O O . SER A 1 275 ? -17.409 11.216 21.081 1.00 94.81 275 SER A O 1
ATOM 2289 N N . LEU A 1 276 ? -15.653 11.251 19.675 1.00 95.75 276 LEU A N 1
ATOM 2290 C CA . LEU A 1 276 ? -15.476 12.702 19.654 1.00 95.75 276 LEU A CA 1
ATOM 2291 C C . LEU A 1 276 ? -16.695 13.425 19.072 1.00 95.75 276 LEU A C 1
ATOM 2293 O O . LEU A 1 276 ? -17.197 14.352 19.704 1.00 95.75 276 LEU A O 1
ATOM 2297 N N . LEU A 1 277 ? -17.204 13.002 17.910 1.00 93.38 277 LEU A N 1
ATOM 2298 C CA . LEU A 1 277 ? -18.380 13.628 17.293 1.00 93.38 277 LEU A CA 1
ATOM 2299 C C . LEU A 1 277 ? -19.612 13.534 18.202 1.00 93.38 277 LEU A C 1
ATOM 2301 O O . LEU A 1 277 ? -20.309 14.530 18.392 1.00 93.38 277 LEU A O 1
ATOM 2305 N N . LEU A 1 278 ? -19.847 12.373 18.822 1.00 92.25 278 LEU A N 1
ATOM 2306 C CA . LEU A 1 278 ? -20.959 12.178 19.760 1.00 92.25 278 LEU A CA 1
ATOM 2307 C C . LEU A 1 278 ? -20.770 12.966 21.066 1.00 92.25 278 LEU A C 1
ATOM 2309 O O . LEU A 1 278 ? -21.737 13.500 21.609 1.00 92.25 278 LEU A O 1
ATOM 2313 N N . PHE A 1 279 ? -19.534 13.095 21.554 1.00 94.19 279 PHE A N 1
ATOM 2314 C CA . PHE A 1 279 ? -19.214 13.954 22.694 1.00 94.19 279 PHE A CA 1
ATOM 2315 C C . PHE A 1 279 ? -19.507 15.431 22.389 1.00 94.19 279 PHE A C 1
ATOM 2317 O O . PHE A 1 279 ? -20.203 16.087 23.165 1.00 94.19 279 PHE A O 1
ATOM 2324 N N . LEU A 1 280 ? -19.032 15.946 21.250 1.00 93.56 280 LEU A N 1
ATOM 2325 C CA . LEU A 1 280 ? -19.240 17.338 20.834 1.00 93.56 280 LEU A CA 1
ATOM 2326 C C . LEU A 1 280 ? -20.717 17.645 20.548 1.00 93.56 280 LEU A C 1
ATOM 2328 O O . LEU A 1 280 ? -21.201 18.723 20.901 1.00 93.56 280 LEU A O 1
ATOM 2332 N N . PHE A 1 281 ? -21.448 16.691 19.968 1.00 90.44 281 PHE A N 1
ATOM 2333 C CA . PHE A 1 281 ? -22.897 16.773 19.787 1.00 90.44 281 PHE A CA 1
ATOM 2334 C C . PHE A 1 281 ? -23.631 16.883 21.130 1.00 90.44 281 PHE A C 1
ATOM 2336 O O . PHE A 1 281 ? -24.438 17.791 21.332 1.00 90.44 281 PHE A O 1
ATOM 2343 N N . ASN A 1 282 ? -23.288 16.035 22.103 1.00 89.00 282 ASN A N 1
ATOM 2344 C CA . ASN A 1 282 ? -23.905 16.078 23.430 1.00 89.00 282 ASN A CA 1
ATOM 2345 C C . ASN A 1 282 ? -23.539 17.332 24.229 1.00 89.00 282 ASN A C 1
ATOM 2347 O O . ASN A 1 282 ? -24.370 17.834 24.986 1.00 89.00 282 ASN A O 1
ATOM 2351 N N . LYS A 1 283 ? -22.333 17.872 24.022 1.00 89.69 283 LYS A N 1
ATOM 2352 C CA . LYS A 1 283 ? -21.911 19.177 24.547 1.00 89.69 283 LYS A CA 1
ATOM 2353 C C . LYS A 1 283 ? -22.584 20.370 23.863 1.00 89.69 283 LYS A C 1
ATOM 2355 O O . LYS A 1 283 ? -22.340 21.499 24.275 1.00 89.69 283 LYS A O 1
ATOM 2360 N N . LYS A 1 284 ? -23.434 20.135 22.856 1.00 87.88 284 LYS A N 1
ATOM 2361 C CA . LYS A 1 284 ? -24.100 21.152 22.026 1.00 87.88 284 LYS A CA 1
ATOM 2362 C C . LYS A 1 284 ? -23.144 22.036 21.214 1.00 87.88 284 LYS A C 1
ATOM 2364 O O . LYS A 1 284 ? -23.572 23.061 20.696 1.00 87.88 284 LYS A O 1
ATOM 2369 N N . PHE A 1 285 ? -21.883 21.628 21.044 1.00 90.06 285 PHE A N 1
ATOM 2370 C CA . PHE A 1 285 ? -20.960 22.287 20.111 1.00 90.06 285 PHE A CA 1
ATOM 2371 C C . PHE A 1 285 ? -21.308 21.978 18.651 1.00 90.06 285 PHE A C 1
ATOM 2373 O O . PHE A 1 285 ? -21.063 22.797 17.772 1.00 90.06 285 PHE A O 1
ATOM 2380 N N . LEU A 1 286 ? -21.897 20.806 18.386 1.00 90.75 286 LEU A N 1
ATOM 2381 C CA . LEU A 1 286 ? -22.386 20.416 17.064 1.00 90.75 286 LEU A CA 1
ATOM 2382 C C . LEU A 1 286 ? -23.911 20.302 17.085 1.00 90.75 286 LEU A C 1
ATOM 2384 O O . LEU A 1 286 ? -24.475 19.629 17.946 1.00 90.75 286 LEU A O 1
ATOM 2388 N N . ASN A 1 287 ? -24.584 20.907 16.106 1.00 89.12 287 ASN A N 1
ATOM 2389 C CA . ASN A 1 287 ? -25.996 20.629 15.839 1.00 89.12 287 ASN A CA 1
ATOM 2390 C C . ASN A 1 287 ? -26.139 19.411 14.898 1.00 89.12 287 ASN A C 1
ATOM 2392 O O . ASN A 1 287 ? -25.171 18.977 14.267 1.00 89.12 287 ASN A O 1
ATOM 2396 N N . LYS A 1 288 ? -27.356 18.852 14.784 1.00 86.75 288 LYS A N 1
ATOM 2397 C CA . LYS A 1 288 ? -27.620 17.658 13.952 1.00 86.75 288 LYS A CA 1
ATOM 2398 C C . LYS A 1 288 ? -27.173 17.852 12.495 1.00 86.75 288 LYS A C 1
ATOM 2400 O O . LYS A 1 288 ? -26.577 16.946 11.920 1.00 86.75 288 LYS A O 1
ATOM 2405 N N . LYS A 1 289 ? -27.430 19.036 11.919 1.00 86.88 289 LYS A N 1
ATOM 2406 C CA . LYS A 1 289 ? -27.072 19.371 10.530 1.00 86.88 289 LYS A CA 1
ATOM 2407 C C . LYS A 1 289 ? -25.555 19.376 10.327 1.00 86.88 289 LYS A C 1
ATOM 2409 O O . LYS A 1 289 ? -25.068 18.679 9.450 1.00 86.88 289 LYS A O 1
ATOM 2414 N N . LEU A 1 290 ? -24.811 20.087 11.173 1.00 89.62 290 LEU A N 1
ATOM 2415 C CA . LEU A 1 290 ? -23.356 20.198 11.092 1.00 89.62 290 LEU A CA 1
ATOM 2416 C C . LEU A 1 290 ? -22.671 18.845 11.310 1.00 89.62 290 LEU A C 1
ATOM 2418 O O . LEU A 1 290 ? -21.777 18.494 10.546 1.00 89.62 290 LEU A O 1
ATOM 2422 N N . MET A 1 291 ? -23.122 18.055 12.293 1.00 87.69 291 MET A N 1
ATOM 2423 C CA . MET A 1 291 ? -22.599 16.701 12.513 1.00 87.69 291 MET A CA 1
ATOM 2424 C C . MET A 1 291 ? -22.776 15.829 11.262 1.00 87.69 291 MET A C 1
ATOM 2426 O O . MET A 1 291 ? -21.842 15.144 10.848 1.00 87.69 291 MET A O 1
ATOM 2430 N N . ALA A 1 292 ? -23.951 15.886 10.631 1.00 86.00 292 ALA A N 1
ATOM 2431 C CA . ALA A 1 292 ? -24.226 15.150 9.403 1.00 86.00 292 ALA A CA 1
ATOM 2432 C C . ALA A 1 292 ? -23.367 15.630 8.226 1.00 86.00 292 ALA A C 1
ATOM 2434 O O . ALA A 1 292 ? -22.827 14.802 7.497 1.00 86.00 292 ALA A O 1
ATOM 2435 N N . THR A 1 293 ? -23.181 16.944 8.073 1.00 88.31 293 THR A N 1
ATOM 2436 C CA . THR A 1 293 ? -22.309 17.521 7.041 1.00 88.31 293 THR A CA 1
ATOM 2437 C C . THR A 1 293 ? -20.865 17.053 7.203 1.00 88.31 293 THR A C 1
ATOM 2439 O O . THR A 1 293 ? -20.261 16.626 6.224 1.00 88.31 293 THR A O 1
ATOM 2442 N N . ILE A 1 294 ? -20.322 17.064 8.426 1.00 90.44 294 ILE A N 1
ATOM 2443 C CA . ILE A 1 294 ? -18.955 16.589 8.700 1.00 90.44 294 ILE A CA 1
ATOM 2444 C C . ILE A 1 294 ? -18.813 15.112 8.318 1.00 90.44 294 ILE A C 1
ATOM 2446 O O . ILE A 1 294 ? -17.891 14.751 7.590 1.00 90.44 294 ILE A O 1
ATOM 2450 N N . ILE A 1 295 ? -19.743 14.259 8.759 1.00 88.12 295 ILE A N 1
ATOM 2451 C CA . ILE A 1 295 ? -19.720 12.824 8.438 1.00 88.12 295 ILE A CA 1
ATOM 2452 C C . ILE A 1 295 ? -19.801 12.607 6.920 1.00 88.12 295 ILE A C 1
ATOM 2454 O O . ILE A 1 295 ? -19.028 11.823 6.372 1.00 88.12 295 ILE A O 1
ATOM 2458 N N . ASN A 1 296 ? -20.684 13.331 6.229 1.00 87.62 296 ASN A N 1
ATOM 2459 C CA . ASN A 1 296 ? -20.829 13.235 4.778 1.00 87.62 296 ASN A CA 1
ATOM 2460 C C . ASN A 1 296 ? -19.576 13.678 4.027 1.00 87.62 296 ASN A C 1
ATOM 2462 O O . ASN A 1 296 ? -19.210 13.021 3.061 1.00 87.62 296 ASN A O 1
ATOM 2466 N N . LEU A 1 297 ? -18.909 14.754 4.453 1.00 89.88 297 LEU A N 1
ATOM 2467 C CA . LEU A 1 297 ? -17.658 15.203 3.836 1.00 89.88 297 LEU A CA 1
ATOM 2468 C C . LEU A 1 297 ? -16.560 14.150 3.991 1.00 89.88 297 LEU A C 1
ATOM 2470 O O . LEU A 1 297 ? -15.866 13.836 3.026 1.00 89.88 297 LEU A O 1
ATOM 2474 N N . ILE A 1 298 ? -16.443 13.553 5.179 1.00 89.50 298 ILE A N 1
ATOM 2475 C CA . ILE A 1 298 ? -15.475 12.479 5.424 1.00 89.50 298 ILE A CA 1
ATOM 2476 C C . ILE A 1 298 ? -15.764 11.290 4.505 1.00 89.50 298 ILE A C 1
ATOM 2478 O O . ILE A 1 298 ? -14.848 10.786 3.860 1.00 89.50 298 ILE A O 1
ATOM 2482 N N . ILE A 1 299 ? -17.027 10.872 4.385 1.00 88.75 299 ILE A N 1
ATOM 2483 C CA . ILE A 1 299 ? -17.435 9.781 3.487 1.00 88.75 299 ILE A CA 1
ATOM 2484 C C . ILE A 1 299 ? -17.202 10.152 2.018 1.00 88.75 299 ILE A C 1
ATOM 2486 O O . ILE A 1 299 ? -16.709 9.318 1.266 1.00 88.75 299 ILE A O 1
ATOM 2490 N N . PHE A 1 300 ? -17.498 11.389 1.615 1.00 90.31 300 PHE A N 1
ATOM 2491 C CA . PHE A 1 300 ? -17.302 11.881 0.251 1.00 90.31 300 PHE A CA 1
ATOM 2492 C C . PHE A 1 300 ? -15.851 11.723 -0.188 1.00 90.31 300 PHE A C 1
ATOM 2494 O O . PHE A 1 300 ? -15.570 11.034 -1.169 1.00 90.31 300 PHE A O 1
ATOM 2501 N N . PHE A 1 301 ? -14.926 12.314 0.571 1.00 88.56 301 PHE A N 1
ATOM 2502 C CA . PHE A 1 301 ? -13.503 12.228 0.262 1.00 88.56 301 PHE A CA 1
ATOM 2503 C C . PHE A 1 301 ? -12.994 10.796 0.384 1.00 88.56 301 PHE A C 1
ATOM 2505 O O . PHE A 1 301 ? -12.182 10.368 -0.424 1.00 88.56 301 PHE A O 1
ATOM 2512 N N . SER A 1 302 ? -13.516 10.021 1.331 1.00 87.62 302 SER A N 1
ATOM 2513 C CA . SER A 1 302 ? -13.160 8.613 1.482 1.00 87.62 302 SER A CA 1
ATOM 2514 C C . SER A 1 302 ? -13.515 7.774 0.247 1.00 87.62 302 SER A C 1
ATOM 2516 O O . SER A 1 302 ? -12.650 7.086 -0.294 1.00 87.62 302 SER A O 1
ATOM 2518 N N . VAL A 1 303 ? -14.754 7.864 -0.249 1.00 87.62 303 VAL A N 1
ATOM 2519 C CA . VAL A 1 303 ? -15.211 7.141 -1.454 1.00 87.62 303 VAL A CA 1
ATOM 2520 C C . VAL A 1 303 ? -14.481 7.636 -2.702 1.00 87.62 303 VAL A C 1
ATOM 2522 O O . VAL A 1 303 ? -14.077 6.826 -3.539 1.00 87.62 303 VAL A O 1
ATOM 2525 N N . LEU A 1 304 ? -14.238 8.947 -2.799 1.00 86.94 304 LEU A N 1
ATOM 2526 C CA . LEU A 1 304 ? -13.443 9.526 -3.880 1.00 86.94 304 LEU A CA 1
ATOM 2527 C C . LEU A 1 304 ? -12.032 8.929 -3.901 1.00 86.94 304 LEU A C 1
ATOM 2529 O O . LEU A 1 304 ? -11.553 8.505 -4.953 1.00 86.94 304 LEU A O 1
ATOM 2533 N N . GLY A 1 305 ? -11.408 8.828 -2.727 1.00 81.00 305 GLY A N 1
ATOM 2534 C CA . GLY A 1 305 ? -10.113 8.187 -2.536 1.00 81.00 305 GLY A CA 1
ATOM 2535 C C . GLY A 1 305 ? -10.109 6.735 -2.976 1.00 81.00 305 GLY A C 1
ATOM 2536 O O . GLY A 1 305 ? -9.254 6.359 -3.768 1.00 81.00 305 GLY A O 1
ATOM 2537 N N . CYS A 1 306 ? -11.105 5.950 -2.559 1.00 80.50 306 CYS A N 1
ATOM 2538 C CA . CYS A 1 306 ? -11.232 4.545 -2.958 1.00 80.50 306 CYS A CA 1
ATOM 2539 C C . CYS A 1 306 ? -11.247 4.387 -4.482 1.00 80.50 306 CYS A C 1
ATOM 2541 O O . CYS A 1 306 ? -10.502 3.579 -5.031 1.00 80.50 306 CYS A O 1
ATOM 2543 N N . ASN A 1 307 ? -12.055 5.189 -5.179 1.00 80.50 307 ASN A N 1
ATOM 2544 C CA . ASN A 1 307 ? -12.149 5.141 -6.638 1.00 80.50 307 ASN A CA 1
ATOM 2545 C C . ASN A 1 307 ? -10.832 5.534 -7.318 1.00 80.50 307 ASN A C 1
ATOM 2547 O O . ASN A 1 307 ? -10.405 4.880 -8.272 1.00 80.50 307 ASN A O 1
ATOM 2551 N N . ASN A 1 308 ? -10.170 6.581 -6.823 1.00 77.38 308 ASN A N 1
ATOM 2552 C CA . ASN A 1 308 ? -8.871 7.005 -7.345 1.00 77.38 308 ASN A CA 1
ATOM 2553 C C . ASN A 1 308 ? -7.816 5.923 -7.137 1.00 77.38 308 ASN A C 1
ATOM 2555 O O . ASN A 1 308 ? -7.039 5.628 -8.040 1.00 77.38 308 ASN A O 1
ATOM 2559 N N . THR A 1 309 ? -7.830 5.287 -5.973 1.00 75.62 309 THR A N 1
ATOM 2560 C CA . THR A 1 309 ? -6.910 4.212 -5.643 1.00 75.62 309 THR A CA 1
ATOM 2561 C C . THR A 1 309 ? -7.172 2.960 -6.476 1.00 75.62 309 THR A C 1
ATOM 2563 O O . THR A 1 309 ? -6.215 2.384 -6.979 1.00 75.62 309 THR A O 1
ATOM 2566 N N . ILE A 1 310 ? -8.425 2.584 -6.746 1.00 77.19 310 ILE A N 1
ATOM 2567 C CA . ILE A 1 310 ? -8.752 1.501 -7.694 1.00 77.19 310 ILE A CA 1
ATOM 2568 C C . ILE A 1 310 ? -8.194 1.802 -9.090 1.00 77.19 310 ILE A C 1
ATOM 2570 O O . ILE A 1 310 ? -7.597 0.926 -9.716 1.00 77.19 310 ILE A O 1
ATOM 2574 N N . ASN A 1 311 ? -8.361 3.034 -9.579 1.00 76.00 311 ASN A N 1
ATOM 2575 C CA . ASN A 1 311 ? -7.824 3.432 -10.881 1.00 76.00 311 ASN A CA 1
ATOM 2576 C C . ASN A 1 311 ? -6.290 3.401 -10.895 1.00 76.00 311 ASN A C 1
ATOM 2578 O O . ASN A 1 311 ? -5.713 2.912 -11.862 1.00 76.00 311 ASN A O 1
ATOM 2582 N N . ALA A 1 312 ? -5.639 3.838 -9.812 1.00 73.88 312 ALA A N 1
ATOM 2583 C CA . ALA A 1 312 ? -4.193 3.718 -9.649 1.00 73.88 312 ALA A CA 1
ATOM 2584 C C . ALA A 1 312 ? -3.748 2.245 -9.682 1.00 73.88 312 ALA A C 1
ATOM 2586 O O . ALA A 1 312 ? -2.933 1.882 -10.521 1.00 73.88 312 ALA A O 1
ATOM 2587 N N . TYR A 1 313 ? -4.373 1.364 -8.886 1.00 73.75 313 TYR A N 1
ATOM 2588 C CA . TYR A 1 313 ? -4.100 -0.082 -8.893 1.00 73.75 313 TYR A CA 1
ATOM 2589 C C . TYR A 1 313 ? -4.275 -0.703 -10.285 1.00 73.75 313 TYR A C 1
ATOM 2591 O O . TYR A 1 313 ? -3.478 -1.545 -10.697 1.00 73.75 313 TYR A O 1
ATOM 2599 N N . LYS A 1 314 ? -5.310 -0.293 -11.023 1.00 76.12 314 LYS A N 1
ATOM 2600 C CA . LYS A 1 314 ? -5.567 -0.765 -12.388 1.00 76.12 314 LYS A CA 1
ATOM 2601 C C . LYS A 1 314 ? -4.476 -0.314 -13.361 1.00 76.12 314 LYS A C 1
ATOM 2603 O O . LYS A 1 314 ? -4.040 -1.118 -14.185 1.00 76.12 314 LYS A O 1
ATOM 2608 N N . ASN A 1 315 ? -4.056 0.946 -13.277 1.00 73.50 315 ASN A N 1
ATOM 2609 C CA . ASN A 1 315 ? -3.011 1.503 -14.132 1.00 73.50 315 ASN A CA 1
ATOM 2610 C C . ASN A 1 315 ? -1.654 0.856 -13.834 1.00 73.50 315 ASN A C 1
ATOM 2612 O O . ASN A 1 315 ? -0.979 0.419 -14.765 1.00 73.50 315 ASN A O 1
ATOM 2616 N N . ASP A 1 316 ? -1.308 0.706 -12.556 1.00 73.00 316 ASP A N 1
ATOM 2617 C CA . ASP A 1 316 ? -0.071 0.061 -12.104 1.00 73.00 316 ASP A CA 1
ATOM 2618 C C . ASP A 1 316 ? -0.025 -1.411 -12.537 1.00 73.00 316 ASP A C 1
ATOM 2620 O O . ASP A 1 316 ? 0.991 -1.887 -13.044 1.00 73.00 316 ASP A O 1
ATOM 2624 N N . TRP A 1 317 ? -1.147 -2.132 -12.424 1.00 75.00 317 TRP A N 1
ATOM 2625 C CA . TRP A 1 317 ? -1.265 -3.499 -12.936 1.00 75.00 317 TRP A CA 1
ATOM 2626 C C . TRP A 1 317 ? -1.068 -3.572 -14.454 1.00 75.00 317 TRP A C 1
ATOM 2628 O O . TRP A 1 317 ? -0.395 -4.479 -14.942 1.00 75.00 317 TRP A O 1
ATOM 2638 N N . GLY A 1 318 ? -1.627 -2.615 -15.201 1.00 74.00 318 GLY A N 1
ATOM 2639 C CA . GLY A 1 318 ? -1.412 -2.496 -16.642 1.00 74.00 318 GLY A CA 1
ATOM 2640 C C . GLY A 1 318 ? 0.066 -2.312 -16.988 1.00 74.00 318 GLY A C 1
ATOM 2641 O O . GLY A 1 318 ? 0.592 -3.055 -17.810 1.00 74.00 318 GLY A O 1
ATOM 2642 N N . GLN A 1 319 ? 0.756 -1.398 -16.303 1.00 74.31 319 GLN A N 1
ATOM 2643 C CA . GLN A 1 319 ? 2.188 -1.154 -16.508 1.00 74.31 319 GLN A CA 1
ATOM 2644 C C . GLN A 1 319 ? 3.045 -2.374 -16.161 1.00 74.31 319 GLN A C 1
ATOM 2646 O O . GLN A 1 319 ? 3.942 -2.728 -16.920 1.00 74.31 319 GLN A O 1
ATOM 2651 N N . LEU A 1 320 ? 2.758 -3.050 -15.046 1.00 75.88 320 LEU A N 1
ATOM 2652 C CA . LEU A 1 320 ? 3.480 -4.259 -14.646 1.00 75.88 320 LEU A CA 1
ATOM 2653 C C . LEU A 1 320 ? 3.271 -5.395 -15.654 1.00 75.88 320 LEU A C 1
ATOM 2655 O O . LEU A 1 320 ? 4.212 -6.107 -16.009 1.00 75.88 320 LEU A O 1
ATOM 2659 N N . LYS A 1 321 ? 2.035 -5.554 -16.133 1.00 77.00 321 LYS A N 1
ATOM 2660 C CA . LYS A 1 321 ? 1.693 -6.528 -17.167 1.00 77.00 321 LYS A CA 1
ATOM 2661 C C . LYS A 1 321 ? 2.441 -6.228 -18.466 1.00 77.00 321 LYS A C 1
ATOM 2663 O O . LYS A 1 321 ? 3.026 -7.145 -19.036 1.00 77.00 321 LYS A O 1
ATOM 2668 N N . ASP A 1 322 ? 2.455 -4.973 -18.904 1.00 75.06 322 ASP A N 1
ATOM 2669 C CA . ASP A 1 322 ? 3.181 -4.539 -20.100 1.00 75.06 322 ASP A CA 1
ATOM 2670 C C . ASP A 1 322 ? 4.692 -4.756 -19.949 1.00 75.06 322 ASP A C 1
ATOM 2672 O O . ASP A 1 322 ? 5.333 -5.255 -20.873 1.00 75.06 322 ASP A O 1
ATOM 2676 N N . PHE A 1 323 ? 5.251 -4.450 -18.774 1.00 79.88 323 PHE A N 1
ATOM 2677 C CA . PHE A 1 323 ? 6.656 -4.693 -18.456 1.00 79.88 323 PHE A CA 1
ATOM 2678 C C . PHE A 1 323 ? 7.022 -6.166 -18.641 1.00 79.88 323 PHE A C 1
ATOM 2680 O O . PHE A 1 323 ? 7.919 -6.472 -19.423 1.00 79.88 323 PHE A O 1
ATOM 2687 N N . TYR A 1 324 ? 6.323 -7.088 -17.967 1.00 78.81 324 TYR A N 1
ATOM 2688 C CA . TYR A 1 324 ? 6.649 -8.516 -18.052 1.00 78.81 324 TYR A CA 1
ATOM 2689 C C . TYR A 1 324 ? 6.411 -9.085 -19.447 1.00 78.81 324 TYR A C 1
ATOM 2691 O O . TYR A 1 324 ? 7.170 -9.944 -19.894 1.00 78.81 324 TYR A O 1
ATOM 2699 N N . TRP A 1 325 ? 5.406 -8.583 -20.164 1.00 76.38 325 TRP A N 1
ATOM 2700 C CA . TRP A 1 325 ? 5.175 -8.988 -21.543 1.00 76.38 325 TRP A CA 1
ATOM 2701 C C . TRP A 1 325 ? 6.324 -8.630 -22.469 1.00 76.38 325 TRP A C 1
ATOM 2703 O O . TRP A 1 325 ? 6.833 -9.495 -23.186 1.00 76.38 325 TRP A O 1
ATOM 2713 N N . GLN A 1 326 ? 6.758 -7.373 -22.412 1.00 78.00 326 GLN A N 1
ATOM 2714 C CA . GLN A 1 326 ? 7.889 -6.903 -23.197 1.00 78.00 326 GLN A CA 1
ATOM 2715 C C . GLN A 1 326 ? 9.180 -7.595 -22.761 1.00 78.00 326 GLN A C 1
ATOM 2717 O O . GLN A 1 326 ? 10.003 -7.958 -23.596 1.00 78.00 326 GLN A O 1
ATOM 2722 N N . PHE A 1 327 ? 9.345 -7.845 -21.463 1.00 81.00 327 PHE A N 1
ATOM 2723 C CA . PHE A 1 327 ? 10.502 -8.556 -20.935 1.00 81.00 327 PHE A CA 1
ATOM 2724 C C . PHE A 1 327 ? 10.612 -9.958 -21.546 1.00 81.00 327 PHE A C 1
ATOM 2726 O O . PHE A 1 327 ? 11.663 -10.319 -22.071 1.00 81.00 327 PHE A O 1
ATOM 2733 N N . LEU A 1 328 ? 9.516 -10.720 -21.561 1.00 77.56 328 LEU A N 1
ATOM 2734 C CA . LEU A 1 328 ? 9.517 -12.120 -21.985 1.00 77.56 328 LEU A CA 1
ATOM 2735 C C . LEU A 1 328 ? 9.764 -12.336 -23.473 1.00 77.56 328 LEU A C 1
ATOM 2737 O O . LEU A 1 328 ? 10.444 -13.293 -23.837 1.00 77.56 328 LEU A O 1
ATOM 2741 N N . TRP A 1 329 ? 9.223 -11.492 -24.356 1.00 72.44 329 TRP A N 1
ATOM 2742 C CA . TRP A 1 329 ? 9.507 -11.655 -25.786 1.00 72.44 329 TRP A CA 1
ATOM 2743 C C . TRP A 1 329 ? 10.898 -11.145 -26.168 1.00 72.44 329 TRP A C 1
ATOM 2745 O O . TRP A 1 329 ? 11.456 -11.613 -27.159 1.00 72.44 329 TRP A O 1
ATOM 2755 N N . ARG A 1 330 ? 11.456 -10.188 -25.409 1.00 75.06 330 ARG A N 1
ATOM 2756 C CA . ARG A 1 330 ? 12.788 -9.621 -25.678 1.00 75.06 330 ARG A CA 1
ATOM 2757 C C . ARG A 1 330 ? 13.887 -10.502 -25.112 1.00 75.06 330 ARG A C 1
ATOM 2759 O O . ARG A 1 330 ? 14.946 -10.610 -25.717 1.00 75.06 330 ARG A O 1
ATOM 2766 N N . VAL A 1 331 ? 13.614 -11.127 -23.976 1.00 77.19 331 VAL A N 1
ATOM 2767 C CA . VAL A 1 331 ? 14.531 -11.997 -23.249 1.00 77.19 331 VAL A CA 1
ATOM 2768 C C . VAL A 1 331 ? 13.867 -13.367 -23.124 1.00 77.19 331 VAL A C 1
ATOM 2770 O O . VAL A 1 331 ? 13.427 -13.737 -22.045 1.00 77.19 331 VAL A O 1
ATOM 2773 N N . PRO A 1 332 ? 13.705 -14.138 -24.212 1.00 70.75 332 PRO A N 1
ATOM 2774 C CA . PRO A 1 332 ? 13.009 -15.425 -24.145 1.00 70.75 332 PRO A CA 1
ATOM 2775 C C . PRO A 1 332 ? 13.696 -16.426 -23.211 1.00 70.75 332 PRO A C 1
ATOM 2777 O O . PRO A 1 332 ? 13.027 -17.326 -22.701 1.00 70.75 332 PRO A O 1
ATOM 2780 N N . ASP A 1 333 ? 15.000 -16.250 -22.980 1.00 74.12 333 ASP A N 1
ATOM 2781 C CA . ASP A 1 333 ? 15.796 -17.040 -22.053 1.00 74.12 333 ASP A CA 1
ATOM 2782 C C . ASP A 1 333 ? 16.707 -16.133 -21.211 1.00 74.12 333 ASP A C 1
ATOM 2784 O O . ASP A 1 333 ? 17.262 -15.147 -21.709 1.00 74.12 333 ASP A O 1
ATOM 2788 N N . LEU A 1 334 ? 16.856 -16.459 -19.928 1.00 75.88 334 LEU A N 1
ATOM 2789 C CA . LEU A 1 334 ? 17.706 -15.732 -18.986 1.00 75.88 334 LEU A CA 1
ATOM 2790 C C . LEU A 1 334 ? 18.904 -16.595 -18.613 1.00 75.88 334 LEU A C 1
ATOM 2792 O O . LEU A 1 334 ? 18.763 -17.773 -18.296 1.00 75.88 334 LEU A O 1
ATOM 2796 N N . LYS A 1 335 ? 20.091 -15.985 -18.566 1.00 75.75 335 LYS A N 1
ATOM 2797 C CA . LYS A 1 335 ? 21.283 -16.657 -18.041 1.00 75.75 335 LYS A CA 1
ATOM 2798 C C . LYS A 1 335 ? 21.042 -17.063 -16.579 1.00 75.75 335 LYS A C 1
ATOM 2800 O O . LYS A 1 335 ? 20.433 -16.316 -15.805 1.00 75.75 335 LYS A O 1
ATOM 2805 N N . ASP A 1 336 ? 21.524 -18.240 -16.191 1.00 76.56 336 ASP A N 1
ATOM 2806 C CA . ASP A 1 336 ? 21.408 -18.721 -14.812 1.00 76.56 336 ASP A CA 1
ATOM 2807 C C . ASP A 1 336 ? 21.982 -17.704 -13.818 1.00 76.56 336 ASP A C 1
ATOM 2809 O O . ASP A 1 336 ? 23.016 -17.078 -14.072 1.00 76.56 336 ASP A O 1
ATOM 2813 N N . LYS A 1 337 ? 21.312 -17.536 -12.670 1.00 78.69 337 LYS A N 1
ATOM 2814 C CA . LYS A 1 337 ? 21.679 -16.534 -11.655 1.00 78.69 337 LYS A CA 1
ATOM 2815 C C . LYS A 1 337 ? 21.721 -15.096 -12.188 1.00 78.69 337 LYS A C 1
ATOM 2817 O O . LYS A 1 337 ? 22.541 -14.295 -11.737 1.00 78.69 337 LYS A O 1
ATOM 2822 N N . ALA A 1 338 ? 20.856 -14.769 -13.153 1.00 81.19 338 ALA A N 1
ATOM 2823 C CA . ALA A 1 338 ? 20.652 -13.392 -13.601 1.00 81.19 338 ALA A CA 1
ATOM 2824 C C . ALA A 1 338 ? 20.218 -12.482 -12.442 1.00 81.19 338 ALA A C 1
ATOM 2826 O O . ALA A 1 338 ? 19.359 -12.858 -11.643 1.00 81.19 338 ALA A O 1
ATOM 2827 N N . TYR A 1 339 ? 20.783 -11.277 -12.391 1.00 81.62 339 TYR A N 1
ATOM 2828 C CA . TYR A 1 339 ? 20.387 -10.219 -11.466 1.00 81.62 339 TYR A CA 1
ATOM 2829 C C . TYR A 1 339 ? 19.819 -9.038 -12.251 1.00 81.62 339 TYR A C 1
ATOM 2831 O O . TYR A 1 339 ? 20.553 -8.297 -12.902 1.00 81.62 339 TYR A O 1
ATOM 2839 N N . VAL A 1 340 ? 18.503 -8.865 -12.204 1.00 82.38 340 VAL A N 1
ATOM 2840 C CA . VAL A 1 340 ? 17.765 -7.881 -12.992 1.00 82.38 340 VAL A CA 1
ATOM 2841 C C . VAL A 1 340 ? 17.456 -6.653 -12.141 1.00 82.38 340 VAL A C 1
ATOM 2843 O O . VAL A 1 340 ? 16.669 -6.705 -11.195 1.00 82.38 340 VAL A O 1
ATOM 2846 N N . LEU A 1 341 ? 18.050 -5.521 -12.498 1.00 79.81 341 LEU A N 1
ATOM 2847 C CA . LEU A 1 341 ? 17.664 -4.215 -11.987 1.00 79.81 341 LEU A CA 1
ATOM 2848 C C . LEU A 1 341 ? 16.506 -3.656 -12.804 1.00 79.81 341 LEU A C 1
ATOM 2850 O O . LEU A 1 341 ? 16.644 -3.450 -14.006 1.00 79.81 341 LEU A O 1
ATOM 2854 N N . ILE A 1 342 ? 15.388 -3.374 -12.143 1.00 80.19 342 ILE A N 1
ATOM 2855 C CA . ILE A 1 342 ? 14.156 -2.926 -12.795 1.00 80.19 342 ILE A CA 1
ATOM 2856 C C . ILE A 1 342 ? 13.894 -1.450 -12.489 1.00 80.19 342 ILE A C 1
ATOM 2858 O O . ILE A 1 342 ? 13.790 -1.049 -11.328 1.00 80.19 342 ILE A O 1
ATOM 2862 N N . ASP A 1 343 ? 13.760 -0.641 -13.532 1.00 76.62 343 ASP A N 1
ATOM 2863 C CA . ASP A 1 343 ? 13.355 0.762 -13.484 1.00 76.62 343 ASP A CA 1
ATOM 2864 C C . ASP A 1 343 ? 11.976 0.907 -14.145 1.00 76.62 343 ASP A C 1
ATOM 2866 O O . ASP A 1 343 ? 11.836 0.786 -15.360 1.00 76.62 343 ASP A O 1
ATOM 2870 N N . LEU A 1 344 ? 10.939 1.116 -13.336 1.00 72.88 344 LEU A N 1
ATOM 2871 C CA . LEU A 1 344 ? 9.560 1.316 -13.795 1.00 72.88 344 LEU A CA 1
ATOM 2872 C C . LEU A 1 344 ? 9.198 2.807 -13.746 1.00 72.88 344 LEU A C 1
ATOM 2874 O O . LEU A 1 344 ? 9.754 3.543 -12.922 1.00 72.88 344 LEU A O 1
ATOM 2878 N N . PRO A 1 345 ? 8.272 3.275 -14.605 1.00 63.34 345 PRO A N 1
ATOM 2879 C CA . PRO A 1 345 ? 7.915 4.679 -14.647 1.00 63.34 345 PRO A CA 1
ATOM 2880 C C . PRO A 1 345 ? 7.283 5.102 -13.321 1.00 63.34 345 PRO A C 1
ATOM 2882 O O . PRO A 1 345 ? 6.485 4.395 -12.714 1.00 63.34 345 PRO A O 1
ATOM 2885 N N . ARG A 1 346 ? 7.665 6.293 -12.862 1.00 56.00 346 ARG A N 1
ATOM 2886 C CA . ARG A 1 346 ? 7.351 6.799 -11.522 1.00 56.00 346 ARG A CA 1
ATOM 2887 C C . ARG A 1 346 ? 5.959 7.425 -11.414 1.00 56.00 346 ARG A C 1
ATOM 2889 O O . ARG A 1 346 ? 5.728 8.184 -10.473 1.00 56.00 346 ARG A O 1
ATOM 2896 N N . HIS A 1 347 ? 5.078 7.206 -12.391 1.00 48.53 347 HIS A N 1
ATOM 2897 C CA . HIS A 1 347 ? 3.786 7.886 -12.452 1.00 48.53 347 HIS A CA 1
ATOM 2898 C C . HIS A 1 347 ? 2.931 7.479 -11.250 1.00 48.53 347 HIS A C 1
ATOM 2900 O O . HIS A 1 347 ? 2.275 6.450 -11.238 1.00 48.53 347 HIS A O 1
ATOM 2906 N N . GLU A 1 348 ? 2.997 8.311 -10.213 1.00 43.53 348 GLU A N 1
ATOM 2907 C CA . GLU A 1 348 ? 2.017 8.474 -9.137 1.00 43.53 348 GLU A CA 1
ATOM 2908 C C . GLU A 1 348 ? 1.829 7.306 -8.156 1.00 43.53 348 GLU A C 1
ATOM 2910 O O . GLU A 1 348 ? 1.150 7.467 -7.138 1.00 43.53 348 GLU A O 1
ATOM 2915 N N . SER A 1 349 ? 2.502 6.171 -8.341 1.00 40.97 349 SER A N 1
ATOM 2916 C CA . SER A 1 349 ? 2.387 5.034 -7.428 1.00 40.97 349 SER A CA 1
ATOM 2917 C C . SER A 1 349 ? 3.264 5.200 -6.174 1.00 40.97 349 SER A C 1
ATOM 2919 O O . SER A 1 349 ? 4.189 4.426 -5.908 1.00 40.97 349 SER A O 1
ATOM 2921 N N . HIS A 1 350 ? 2.931 6.161 -5.307 1.00 45.91 350 HIS A N 1
ATOM 2922 C CA . HIS A 1 350 ? 3.334 6.079 -3.893 1.00 45.91 350 HIS A CA 1
ATOM 2923 C C . HIS A 1 350 ? 2.882 4.742 -3.258 1.00 45.91 350 HIS A C 1
ATOM 2925 O O . HIS A 1 350 ? 3.490 4.300 -2.286 1.00 45.91 350 HIS A O 1
ATOM 2931 N N . TYR A 1 351 ? 1.871 4.089 -3.851 1.00 44.84 351 TYR A N 1
ATOM 2932 C CA . TYR A 1 351 ? 1.245 2.826 -3.454 1.00 44.84 351 TYR A CA 1
ATOM 2933 C C . TYR A 1 351 ? 2.116 1.570 -3.672 1.00 44.84 351 TYR A C 1
ATOM 2935 O O . TYR A 1 351 ? 2.093 0.672 -2.829 1.00 44.84 351 TYR A O 1
ATOM 2943 N N . PHE A 1 352 ? 2.912 1.511 -4.750 1.00 49.50 352 PHE A N 1
ATOM 2944 C CA . PHE A 1 352 ? 3.664 0.313 -5.178 1.00 49.50 352 PHE A CA 1
ATOM 2945 C C . PHE A 1 352 ? 5.179 0.470 -5.123 1.00 49.50 352 PHE A C 1
ATOM 2947 O O . PHE A 1 352 ? 5.927 -0.110 -5.908 1.00 49.50 352 PHE A O 1
ATOM 2954 N N . LYS A 1 353 ? 5.676 1.176 -4.111 1.00 51.00 353 LYS A N 1
ATOM 2955 C CA . LYS A 1 353 ? 7.034 0.887 -3.666 1.00 51.00 353 LYS A CA 1
ATOM 2956 C C . LYS A 1 353 ? 7.043 -0.613 -3.271 1.00 51.00 353 LYS A C 1
ATOM 2958 O O . LYS A 1 353 ? 6.298 -0.969 -2.368 1.00 51.00 353 LYS A O 1
ATOM 2963 N N . PRO A 1 354 ? 7.979 -1.485 -3.650 1.00 48.19 354 PRO A N 1
ATOM 2964 C CA . PRO A 1 354 ? 8.496 -1.945 -4.954 1.00 48.19 354 PRO A CA 1
ATOM 2965 C C . PRO A 1 354 ? 8.395 -3.497 -5.095 1.00 48.19 354 PRO A C 1
ATOM 2967 O O . PRO A 1 354 ? 9.035 -4.103 -5.946 1.00 48.19 354 PRO A O 1
ATOM 2970 N N . TYR A 1 355 ? 7.566 -4.145 -4.264 1.00 48.41 355 TYR A N 1
ATOM 2971 C CA . TYR A 1 355 ? 7.579 -5.598 -4.011 1.00 48.41 355 TYR A CA 1
ATOM 2972 C C . TYR A 1 355 ? 7.118 -6.501 -5.164 1.00 48.41 355 TYR A C 1
ATOM 2974 O O . TYR A 1 355 ? 7.383 -7.698 -5.137 1.00 48.41 355 TYR A O 1
ATOM 2982 N N . PHE A 1 356 ? 6.403 -5.974 -6.160 1.00 48.16 356 PHE A N 1
ATOM 2983 C CA . PHE A 1 356 ? 5.907 -6.798 -7.273 1.00 48.16 356 PHE A CA 1
ATOM 2984 C C . PHE A 1 356 ? 6.915 -6.974 -8.407 1.00 48.16 356 PHE A C 1
ATOM 2986 O O . PHE A 1 356 ? 6.811 -7.940 -9.154 1.00 48.16 356 PHE A O 1
ATOM 2993 N N . ALA A 1 357 ? 7.890 -6.068 -8.519 1.00 49.75 357 ALA A N 1
ATOM 2994 C CA . ALA A 1 357 ? 9.021 -6.237 -9.426 1.00 49.75 357 ALA A CA 1
ATOM 2995 C C . ALA A 1 357 ? 10.099 -7.164 -8.827 1.00 49.75 357 ALA A C 1
ATOM 2997 O O . ALA A 1 357 ? 11.024 -7.560 -9.532 1.00 49.75 357 ALA A O 1
ATOM 2998 N N . ASP A 1 358 ? 9.993 -7.514 -7.540 1.00 57.62 358 ASP A N 1
ATOM 2999 C CA . ASP A 1 358 ? 10.980 -8.343 -6.857 1.00 57.62 358 ASP A CA 1
ATOM 3000 C C . ASP A 1 358 ? 10.849 -9.825 -7.238 1.00 57.62 358 ASP A C 1
ATOM 3002 O O . ASP A 1 358 ? 9.753 -10.340 -7.471 1.00 57.62 358 ASP A O 1
ATOM 3006 N N . PHE A 1 359 ? 12.011 -10.488 -7.262 1.00 56.12 359 PHE A N 1
ATOM 3007 C CA . PHE A 1 359 ? 12.314 -11.928 -7.291 1.00 56.12 359 PHE A CA 1
ATOM 3008 C C . PHE A 1 359 ? 11.233 -12.914 -7.787 1.00 56.12 359 PHE A C 1
ATOM 3010 O O . PHE A 1 359 ? 11.461 -13.663 -8.737 1.00 56.12 359 PHE A O 1
ATOM 3017 N N . SER A 1 360 ? 10.072 -12.947 -7.132 1.00 64.31 360 SER A N 1
ATOM 3018 C CA . SER A 1 360 ? 8.953 -13.848 -7.416 1.00 64.31 360 SER A CA 1
ATOM 3019 C C . SER A 1 360 ? 8.456 -13.778 -8.862 1.00 64.31 360 SER A C 1
ATOM 3021 O O . SER A 1 360 ? 8.292 -14.822 -9.485 1.00 64.31 360 SER A O 1
ATOM 3023 N N . GLY A 1 361 ? 8.278 -12.580 -9.432 1.00 73.94 361 GLY A N 1
ATOM 3024 C CA . GLY A 1 361 ? 7.747 -12.436 -10.790 1.00 73.94 361 GLY A CA 1
ATOM 3025 C C . GLY A 1 361 ? 8.669 -13.052 -11.842 1.00 73.94 361 GLY A C 1
ATOM 3026 O O . GLY A 1 361 ? 8.223 -13.841 -12.669 1.00 73.94 361 GLY A O 1
ATOM 3027 N N . ILE A 1 362 ? 9.975 -12.769 -11.766 1.00 78.00 362 ILE A N 1
ATOM 3028 C CA . ILE A 1 362 ? 10.951 -13.329 -12.714 1.00 78.00 362 ILE A CA 1
ATOM 3029 C C . ILE A 1 362 ? 11.029 -14.851 -12.582 1.00 78.00 362 ILE A C 1
ATOM 3031 O O . ILE A 1 362 ? 10.976 -15.537 -13.595 1.00 78.00 362 ILE A O 1
ATOM 3035 N N . ASN A 1 363 ? 11.089 -15.406 -11.371 1.00 77.94 363 ASN A N 1
ATOM 3036 C CA . ASN A 1 363 ? 11.192 -16.861 -11.221 1.00 77.94 363 ASN A CA 1
ATOM 3037 C C . ASN A 1 363 ? 9.904 -17.626 -11.577 1.00 77.94 363 ASN A C 1
ATOM 3039 O O . ASN A 1 363 ? 9.976 -18.814 -11.885 1.00 77.94 363 ASN A O 1
ATOM 3043 N N . ILE A 1 364 ? 8.736 -16.970 -11.577 1.00 77.00 364 ILE A N 1
ATOM 3044 C CA . ILE A 1 364 ? 7.503 -17.554 -12.132 1.00 77.00 364 ILE A CA 1
ATOM 3045 C C . ILE A 1 364 ? 7.643 -17.744 -13.648 1.00 77.00 364 ILE A C 1
ATOM 3047 O O . ILE A 1 364 ? 7.229 -18.774 -14.182 1.00 77.00 364 ILE A O 1
ATOM 3051 N N . PHE A 1 365 ? 8.229 -16.767 -14.344 1.00 75.25 365 PHE A N 1
ATOM 3052 C CA . PHE A 1 365 ? 8.370 -16.812 -15.799 1.00 75.25 365 PHE A CA 1
ATOM 3053 C C . PHE A 1 365 ? 9.612 -17.569 -16.286 1.00 75.25 365 PHE A C 1
ATOM 3055 O O . PHE A 1 365 ? 9.571 -18.148 -17.367 1.00 75.25 365 PHE A O 1
ATOM 3062 N N . TYR A 1 366 ? 10.678 -17.608 -15.484 1.00 76.94 366 TYR A N 1
ATOM 3063 C CA . TYR A 1 366 ? 11.929 -18.323 -15.756 1.00 76.94 366 TYR A CA 1
ATOM 3064 C C . TYR A 1 366 ? 12.203 -19.349 -14.645 1.00 76.94 366 TYR A C 1
ATOM 3066 O O . TYR A 1 366 ? 13.098 -19.159 -13.819 1.00 76.94 366 TYR A O 1
ATOM 3074 N N . PRO A 1 367 ? 11.403 -20.426 -14.560 1.00 72.62 367 PRO A N 1
ATOM 3075 C CA . PRO A 1 367 ? 11.594 -21.472 -13.561 1.00 72.62 367 PRO A CA 1
ATOM 3076 C C . PRO A 1 367 ? 12.863 -22.289 -13.849 1.00 72.62 367 PRO A C 1
ATOM 3078 O O . PRO A 1 367 ? 13.198 -22.568 -15.004 1.00 72.62 367 PRO A O 1
ATOM 3081 N N . LYS A 1 368 ? 13.527 -22.795 -12.805 1.00 68.62 368 LYS A N 1
ATOM 3082 C CA . LYS A 1 368 ? 14.595 -23.789 -12.984 1.00 68.62 368 LYS A CA 1
ATOM 3083 C C . LYS A 1 368 ? 13.992 -25.148 -13.352 1.00 68.62 368 LYS A C 1
ATOM 3085 O O . LYS A 1 368 ? 13.001 -25.579 -12.765 1.00 68.62 368 LYS A O 1
ATOM 3090 N N . LYS A 1 369 ? 14.646 -25.887 -14.257 1.00 58.38 369 LYS A N 1
ATOM 3091 C CA . LYS A 1 369 ? 14.226 -27.241 -14.682 1.00 58.38 369 LYS A CA 1
ATOM 3092 C C . LYS A 1 369 ? 14.112 -28.267 -13.536 1.00 58.38 369 LYS A C 1
ATOM 3094 O O . LYS A 1 369 ? 13.371 -29.229 -13.684 1.00 58.38 369 LYS A O 1
ATOM 3099 N N . ASN A 1 370 ? 14.790 -28.049 -12.403 1.00 58.31 370 ASN A N 1
ATOM 3100 C CA . ASN A 1 370 ? 14.883 -29.017 -11.297 1.00 58.31 370 ASN A CA 1
ATOM 3101 C C . ASN A 1 370 ? 13.974 -28.706 -10.091 1.00 58.31 370 ASN A C 1
ATOM 3103 O O . ASN A 1 370 ? 14.149 -29.305 -9.036 1.00 58.31 370 ASN A O 1
ATOM 3107 N N . GLY A 1 371 ? 13.029 -27.769 -10.210 1.00 54.22 371 GLY A N 1
ATOM 3108 C CA . GLY A 1 371 ? 12.077 -27.467 -9.133 1.00 54.22 371 GLY A CA 1
ATOM 3109 C C . GLY A 1 371 ? 12.541 -26.439 -8.093 1.00 54.22 371 GLY A C 1
ATOM 3110 O O . GLY A 1 371 ? 11.730 -26.053 -7.256 1.00 54.22 371 GLY A O 1
ATOM 3111 N N . ASP A 1 372 ? 13.777 -25.921 -8.170 1.00 56.28 372 ASP A N 1
ATOM 3112 C CA . ASP A 1 372 ? 14.129 -24.708 -7.418 1.00 56.28 372 ASP A CA 1
ATOM 3113 C C . ASP A 1 372 ? 13.381 -23.511 -8.017 1.00 56.28 372 ASP A C 1
ATOM 3115 O O . ASP A 1 372 ? 13.591 -23.132 -9.172 1.00 56.28 372 ASP A O 1
ATOM 3119 N N . ILE A 1 373 ? 12.536 -22.879 -7.206 1.00 54.69 373 ILE A N 1
ATOM 3120 C CA . ILE A 1 373 ? 11.746 -21.694 -7.579 1.00 54.69 373 ILE A CA 1
ATOM 3121 C C . ILE A 1 373 ? 12.617 -20.418 -7.510 1.00 54.69 373 ILE A C 1
ATOM 3123 O O . ILE A 1 373 ? 12.136 -19.310 -7.696 1.00 54.69 373 ILE A O 1
ATOM 3127 N N . SER A 1 374 ? 13.913 -20.543 -7.215 1.00 63.75 374 SER A N 1
ATOM 3128 C CA . SER A 1 374 ? 14.765 -19.437 -6.780 1.00 63.75 374 SER A CA 1
ATOM 3129 C C . SER A 1 374 ? 16.116 -19.394 -7.497 1.00 63.75 374 SER A C 1
ATOM 3131 O O . SER A 1 374 ? 17.148 -19.643 -6.876 1.00 63.75 374 SER A O 1
ATOM 3133 N N . ASN A 1 375 ? 16.131 -19.103 -8.801 1.00 73.31 375 ASN A N 1
ATOM 3134 C CA . ASN A 1 375 ? 17.367 -19.061 -9.597 1.00 73.31 375 ASN A CA 1
ATOM 3135 C C . ASN A 1 375 ? 17.771 -17.645 -10.022 1.00 73.31 375 ASN A C 1
ATOM 3137 O O . ASN A 1 375 ? 18.958 -17.356 -10.116 1.00 73.31 375 ASN A O 1
ATOM 3141 N N . HIS A 1 376 ? 16.809 -16.760 -10.270 1.00 78.94 376 HIS A N 1
ATOM 3142 C CA . HIS A 1 376 ? 17.055 -15.402 -10.750 1.00 78.94 376 HIS A CA 1
ATOM 3143 C C . HIS A 1 376 ? 16.690 -14.378 -9.686 1.00 78.94 376 HIS A C 1
ATOM 3145 O O . HIS A 1 376 ? 15.775 -14.587 -8.897 1.00 78.94 376 HIS A O 1
ATOM 3151 N N . TYR A 1 377 ? 17.362 -13.238 -9.689 1.00 78.25 377 TYR A N 1
ATOM 3152 C CA . TYR A 1 377 ? 17.110 -12.159 -8.748 1.00 78.25 377 TYR A CA 1
ATOM 3153 C C . TYR A 1 377 ? 16.630 -10.931 -9.496 1.00 78.25 377 TYR A C 1
ATOM 3155 O O . TYR A 1 377 ? 17.139 -10.605 -10.561 1.00 78.25 377 TYR A O 1
ATOM 3163 N N . ALA A 1 378 ? 15.634 -10.254 -8.939 1.00 77.62 378 ALA A N 1
ATOM 3164 C CA . ALA A 1 378 ? 15.088 -9.031 -9.498 1.00 77.62 378 ALA A CA 1
ATOM 3165 C C . ALA A 1 378 ? 14.942 -8.018 -8.376 1.00 77.62 378 ALA A C 1
ATOM 3167 O O . ALA A 1 378 ? 14.490 -8.391 -7.288 1.00 77.62 378 ALA A O 1
ATOM 3168 N N . LYS A 1 379 ? 15.338 -6.773 -8.629 1.00 73.94 379 LYS A N 1
ATOM 3169 C CA . LYS A 1 379 ? 15.219 -5.696 -7.652 1.00 73.94 379 LYS A CA 1
ATOM 3170 C C . LYS A 1 379 ? 14.919 -4.374 -8.335 1.00 73.94 379 LYS A C 1
ATOM 3172 O O . LYS A 1 379 ? 15.568 -4.003 -9.314 1.00 73.94 379 LYS A O 1
ATOM 3177 N N . ALA A 1 380 ? 13.971 -3.624 -7.785 1.00 72.56 380 ALA A N 1
ATOM 3178 C CA . ALA A 1 380 ? 13.706 -2.270 -8.253 1.00 72.56 380 ALA A CA 1
ATOM 3179 C C . ALA A 1 380 ? 14.922 -1.354 -8.007 1.00 72.56 380 ALA A C 1
ATOM 3181 O O . ALA A 1 380 ? 15.451 -1.302 -6.893 1.00 72.56 380 ALA A O 1
ATOM 3182 N N . VAL A 1 381 ? 15.324 -0.559 -9.005 1.00 69.25 381 VAL A N 1
ATOM 3183 C CA . VAL A 1 381 ? 16.466 0.382 -8.934 1.00 69.25 381 VAL A CA 1
ATOM 3184 C C . VAL A 1 381 ? 16.357 1.307 -7.718 1.00 69.25 381 VAL A C 1
ATOM 3186 O O . VAL A 1 381 ? 17.342 1.553 -7.022 1.00 69.25 381 VAL A O 1
ATOM 3189 N N . GLN A 1 382 ? 15.144 1.759 -7.393 1.00 59.41 382 GLN A N 1
ATOM 3190 C CA . GLN A 1 382 ? 14.891 2.594 -6.219 1.00 59.41 382 GLN A CA 1
ATOM 3191 C C . GLN A 1 382 ? 15.200 1.880 -4.889 1.00 59.41 382 GLN A C 1
ATOM 3193 O O . GLN A 1 382 ? 15.675 2.523 -3.953 1.00 59.41 382 GLN A O 1
ATOM 3198 N N . MET A 1 383 ? 14.948 0.570 -4.785 1.00 56.62 383 MET A N 1
ATOM 3199 C CA . MET A 1 383 ? 15.294 -0.218 -3.591 1.00 56.62 383 MET A CA 1
ATOM 3200 C C . MET A 1 383 ? 16.762 -0.553 -3.516 1.00 56.62 383 MET A C 1
ATOM 3202 O O . MET A 1 383 ? 17.282 -0.712 -2.420 1.00 56.62 383 MET A O 1
ATOM 3206 N N . SER A 1 384 ? 17.427 -0.729 -4.652 1.00 57.00 384 SER A N 1
ATOM 3207 C CA . SER A 1 384 ? 18.864 -0.989 -4.671 1.00 57.00 384 SER A CA 1
ATOM 3208 C C . SER A 1 384 ? 19.635 0.215 -4.130 1.00 57.00 384 SER A C 1
ATOM 3210 O O . SER A 1 384 ? 20.666 0.049 -3.487 1.00 57.00 384 SER A O 1
ATOM 3212 N N . LEU A 1 385 ? 19.087 1.423 -4.303 1.00 51.94 385 LEU A N 1
ATOM 3213 C CA . LEU A 1 385 ? 19.833 2.673 -4.172 1.00 51.94 385 LEU A CA 1
ATOM 3214 C C . LEU A 1 385 ? 19.264 3.663 -3.140 1.00 51.94 385 LEU A C 1
ATOM 3216 O O . LEU A 1 385 ? 19.693 4.814 -3.096 1.00 51.94 385 LEU A O 1
ATOM 3220 N N . ASN A 1 386 ? 18.329 3.246 -2.282 1.00 48.94 386 ASN A N 1
ATOM 3221 C CA . ASN A 1 386 ? 17.956 4.031 -1.100 1.00 48.94 386 ASN A CA 1
ATOM 3222 C C . ASN A 1 386 ? 19.179 4.167 -0.165 1.00 48.94 386 ASN A C 1
ATOM 3224 O O . ASN A 1 386 ? 19.953 3.220 -0.079 1.00 48.94 386 ASN A O 1
ATOM 3228 N N . GLU A 1 387 ? 19.360 5.280 0.564 1.00 40.91 387 GLU A N 1
ATOM 3229 C CA . GLU A 1 387 ? 20.539 5.538 1.434 1.00 40.91 387 GLU A CA 1
ATOM 3230 C C . GLU A 1 387 ? 20.879 4.375 2.392 1.00 40.91 387 GLU A C 1
ATOM 3232 O O . GLU A 1 387 ? 22.032 4.200 2.784 1.00 40.91 387 GLU A O 1
ATOM 3237 N N . ARG A 1 388 ? 19.875 3.556 2.741 1.00 46.47 388 ARG A N 1
ATOM 3238 C CA . ARG A 1 388 ? 19.988 2.363 3.599 1.00 46.47 388 ARG A CA 1
ATOM 3239 C C . ARG A 1 388 ? 20.630 1.139 2.924 1.00 46.47 388 ARG A C 1
ATOM 3241 O O . ARG A 1 388 ? 21.129 0.275 3.629 1.00 46.47 388 ARG A O 1
ATOM 3248 N N . SER A 1 389 ? 20.622 1.052 1.595 1.00 46.50 389 SER A N 1
ATOM 3249 C CA . SER A 1 389 ? 21.128 -0.081 0.795 1.00 46.50 389 SER A CA 1
ATOM 3250 C C . SER A 1 389 ? 22.148 0.330 -0.275 1.00 46.50 389 SER A C 1
ATOM 3252 O O . SER A 1 389 ? 22.909 -0.508 -0.757 1.00 46.50 389 SER A O 1
ATOM 3254 N N . SER A 1 390 ? 22.192 1.616 -0.637 1.00 44.47 390 SER A N 1
ATOM 3255 C CA . SER A 1 390 ? 23.070 2.164 -1.676 1.00 44.47 390 SER A CA 1
ATOM 3256 C C . SER A 1 390 ? 24.548 2.046 -1.327 1.00 44.47 390 SER A C 1
ATOM 3258 O O . SER A 1 390 ? 25.351 1.784 -2.221 1.00 44.47 390 SER A O 1
ATOM 3260 N N . ARG A 1 391 ? 24.904 2.189 -0.039 1.00 44.72 391 ARG A N 1
ATOM 3261 C CA . ARG A 1 391 ? 26.293 2.037 0.421 1.00 44.72 391 ARG A CA 1
ATOM 3262 C C . ARG A 1 391 ? 26.835 0.642 0.124 1.00 44.72 391 ARG A C 1
ATOM 3264 O O . ARG A 1 391 ? 27.975 0.543 -0.296 1.00 44.72 391 ARG A O 1
ATOM 3271 N N . PHE A 1 392 ? 26.015 -0.397 0.263 1.00 48.41 392 PHE A N 1
ATOM 3272 C CA . PHE A 1 392 ? 26.433 -1.774 0.001 1.00 48.41 392 PHE A CA 1
ATOM 3273 C C . PHE A 1 392 ? 26.443 -2.089 -1.499 1.00 48.41 392 PHE A C 1
ATOM 3275 O O . PHE A 1 392 ? 27.455 -2.524 -2.037 1.00 48.41 392 PHE A O 1
ATOM 3282 N N . PHE A 1 393 ? 25.361 -1.771 -2.217 1.00 58.81 393 PHE A N 1
ATOM 3283 C CA . PHE A 1 393 ? 25.240 -2.147 -3.629 1.00 58.81 393 PHE A CA 1
ATOM 3284 C C . PHE A 1 393 ? 26.272 -1.454 -4.540 1.00 58.81 393 PHE A C 1
ATOM 3286 O O . PHE A 1 393 ? 26.849 -2.096 -5.414 1.00 58.81 393 PHE A O 1
ATOM 3293 N N . LEU A 1 394 ? 26.544 -0.157 -4.336 1.00 55.38 394 LEU A N 1
ATOM 3294 C CA . LEU A 1 394 ? 27.506 0.586 -5.167 1.00 55.38 394 LEU A CA 1
ATOM 3295 C C . LEU A 1 394 ? 28.971 0.285 -4.813 1.00 55.38 394 LEU A C 1
ATOM 3297 O O . LEU A 1 394 ? 29.819 0.346 -5.700 1.00 55.38 394 LEU A O 1
ATOM 3301 N N . GLN A 1 395 ? 29.277 -0.054 -3.554 1.00 56.50 395 GLN A N 1
ATOM 3302 C CA . GLN A 1 395 ? 30.629 -0.473 -3.157 1.00 56.50 395 GLN A CA 1
ATOM 3303 C C . GLN A 1 395 ? 30.971 -1.865 -3.704 1.00 56.50 395 GLN A C 1
ATOM 3305 O O . GLN A 1 395 ? 32.103 -2.095 -4.133 1.00 56.50 395 GLN A O 1
ATOM 3310 N N . ASP A 1 396 ? 29.991 -2.772 -3.752 1.00 58.84 396 ASP A N 1
ATOM 3311 C CA . ASP A 1 396 ? 30.207 -4.149 -4.196 1.00 58.84 396 ASP A CA 1
ATOM 3312 C C . ASP A 1 396 ? 30.104 -4.341 -5.718 1.00 58.84 396 ASP A C 1
ATOM 3314 O O . ASP A 1 396 ? 30.697 -5.283 -6.233 1.00 58.84 396 ASP A O 1
ATOM 3318 N N . ILE A 1 397 ? 29.467 -3.437 -6.477 1.00 63.00 397 ILE A N 1
ATOM 3319 C CA . ILE A 1 397 ? 29.385 -3.510 -7.958 1.00 63.00 397 ILE A CA 1
ATOM 3320 C C . ILE A 1 397 ? 30.759 -3.566 -8.655 1.00 63.00 397 ILE A C 1
ATOM 3322 O O . ILE A 1 397 ? 30.881 -4.048 -9.790 1.00 63.00 397 ILE A O 1
ATOM 3326 N N . ASN A 1 398 ? 31.808 -3.058 -8.006 1.00 61.50 398 ASN A N 1
ATOM 3327 C CA . ASN A 1 398 ? 33.171 -3.111 -8.536 1.00 61.50 398 ASN A CA 1
ATOM 3328 C C . ASN A 1 398 ? 33.858 -4.466 -8.308 1.00 61.50 398 ASN A C 1
ATOM 3330 O O . ASN A 1 398 ? 34.887 -4.725 -8.929 1.00 61.50 398 ASN A O 1
ATOM 3334 N N . LYS A 1 399 ? 33.288 -5.345 -7.477 1.00 66.75 399 LYS A N 1
ATOM 3335 C CA . LYS A 1 399 ? 33.783 -6.706 -7.246 1.00 66.75 399 LYS A CA 1
ATOM 3336 C C . LYS A 1 399 ? 33.305 -7.652 -8.355 1.00 66.75 399 LYS A C 1
ATOM 3338 O O . LYS A 1 399 ? 32.305 -7.402 -9.028 1.00 66.75 399 LYS A O 1
ATOM 3343 N N . ALA A 1 400 ? 34.043 -8.743 -8.567 1.00 62.66 400 ALA A N 1
ATOM 3344 C CA . ALA A 1 400 ? 33.694 -9.763 -9.564 1.00 62.66 400 ALA A CA 1
ATOM 3345 C C . ALA A 1 400 ? 32.405 -10.524 -9.193 1.00 62.66 400 ALA A C 1
ATOM 3347 O O . ALA A 1 400 ? 31.601 -10.871 -10.065 1.00 62.66 400 ALA A O 1
ATOM 3348 N N . GLU A 1 401 ? 32.197 -10.727 -7.892 1.00 67.94 401 GLU A N 1
ATOM 3349 C CA . GLU A 1 401 ? 31.004 -11.322 -7.305 1.00 67.94 401 GLU A CA 1
ATOM 3350 C C . GLU A 1 401 ? 30.393 -10.330 -6.312 1.00 67.94 401 GLU A C 1
ATOM 3352 O O . GLU A 1 401 ? 31.082 -9.786 -5.444 1.00 67.94 401 GLU A O 1
ATOM 3357 N N . VAL A 1 402 ? 29.105 -10.049 -6.492 1.00 67.62 402 VAL A N 1
ATOM 3358 C CA . VAL A 1 402 ? 28.340 -9.132 -5.650 1.00 67.62 402 VAL A CA 1
ATOM 3359 C C . VAL A 1 402 ? 27.543 -9.976 -4.671 1.00 67.62 402 VAL A C 1
ATOM 3361 O O . VAL A 1 402 ? 26.717 -10.793 -5.083 1.00 67.62 402 VAL A O 1
ATOM 3364 N N . HIS A 1 403 ? 27.787 -9.772 -3.380 1.00 66.31 403 HIS A N 1
ATOM 3365 C CA . HIS A 1 403 ? 27.028 -10.413 -2.315 1.00 66.31 403 HIS A CA 1
ATOM 3366 C C . HIS A 1 403 ? 25.998 -9.429 -1.770 1.00 66.31 403 HIS A C 1
ATOM 3368 O O . HIS A 1 403 ? 26.327 -8.308 -1.398 1.00 66.31 403 HIS A O 1
ATOM 3374 N N . HIS A 1 404 ? 24.743 -9.848 -1.710 1.00 62.59 404 HIS A N 1
ATOM 3375 C CA . HIS A 1 404 ? 23.671 -9.079 -1.102 1.00 62.59 404 HIS A CA 1
ATOM 3376 C C . HIS A 1 404 ? 22.816 -10.026 -0.269 1.00 62.59 404 HIS A C 1
ATOM 3378 O O . HIS A 1 404 ? 22.361 -11.052 -0.759 1.00 62.59 404 HIS A O 1
ATOM 3384 N N . ASN A 1 405 ? 22.550 -9.690 0.988 1.00 55.38 405 ASN A N 1
ATOM 3385 C CA . ASN A 1 405 ? 21.593 -10.461 1.774 1.00 55.38 405 ASN A CA 1
ATOM 3386 C C . ASN A 1 405 ? 20.166 -10.289 1.207 1.00 55.38 405 ASN A C 1
ATOM 3388 O O . ASN A 1 405 ? 19.807 -9.265 0.639 1.00 55.38 405 ASN A O 1
ATOM 3392 N N . SER A 1 406 ? 19.331 -11.310 1.267 1.00 53.59 406 SER A N 1
ATOM 3393 C CA . SER A 1 406 ? 17.927 -11.202 0.874 1.00 53.59 406 SER A CA 1
ATOM 3394 C C . SER A 1 406 ? 17.045 -11.879 1.910 1.00 53.59 406 SER A C 1
ATOM 3396 O O . SER A 1 406 ? 17.534 -12.580 2.802 1.00 53.59 406 SER A O 1
ATOM 3398 N N . TYR A 1 407 ? 15.729 -11.692 1.786 1.00 43.84 407 TYR A N 1
ATOM 3399 C CA . TYR A 1 407 ? 14.738 -12.396 2.598 1.00 43.84 407 TYR A CA 1
ATOM 3400 C C . TYR A 1 407 ? 14.745 -13.891 2.217 1.00 43.84 407 TYR A C 1
ATOM 3402 O O . TYR A 1 407 ? 13.976 -14.331 1.369 1.00 43.84 407 TYR A O 1
ATOM 3410 N N . GLY A 1 408 ? 15.694 -14.647 2.774 1.00 48.88 408 GLY A N 1
ATOM 3411 C CA . GLY A 1 408 ? 15.989 -16.033 2.389 1.00 48.88 408 GLY A CA 1
ATOM 3412 C C . GLY A 1 408 ? 17.471 -16.424 2.455 1.00 48.88 408 GLY A C 1
ATOM 3413 O O . GLY A 1 408 ? 17.778 -17.605 2.334 1.00 48.88 408 GLY A O 1
ATOM 3414 N N . GLY A 1 409 ? 18.383 -15.469 2.675 1.00 56.41 409 GLY A N 1
ATOM 3415 C CA . GLY A 1 409 ? 19.820 -15.725 2.825 1.00 56.41 409 GLY A CA 1
ATOM 3416 C C . GLY A 1 409 ? 20.691 -14.850 1.927 1.00 56.41 409 GLY A C 1
ATOM 3417 O O . GLY A 1 409 ? 20.200 -13.964 1.223 1.00 56.41 409 GLY A O 1
ATOM 3418 N N . LEU A 1 410 ? 22.001 -15.094 1.971 1.00 63.09 410 LEU A N 1
ATOM 3419 C CA . LEU A 1 410 ? 22.999 -14.372 1.189 1.00 63.09 410 LEU A CA 1
ATOM 3420 C C . LEU A 1 410 ? 22.894 -14.758 -0.293 1.00 63.09 410 LEU A C 1
ATOM 3422 O O . LEU A 1 410 ? 23.091 -15.910 -0.671 1.00 63.09 410 LEU A O 1
ATOM 3426 N N . VAL A 1 411 ? 22.569 -13.780 -1.131 1.00 65.69 411 VAL A N 1
ATOM 3427 C CA . VAL A 1 411 ? 22.541 -13.897 -2.588 1.00 65.69 411 VAL A CA 1
ATOM 3428 C C . VAL A 1 411 ? 23.900 -13.500 -3.120 1.00 65.69 411 VAL A C 1
ATOM 3430 O O . VAL A 1 411 ? 24.376 -12.405 -2.826 1.00 65.69 411 VAL A O 1
ATOM 3433 N N . SER A 1 412 ? 24.506 -14.356 -3.936 1.00 68.50 412 SER A N 1
ATOM 3434 C CA . SER A 1 412 ? 25.671 -13.982 -4.727 1.00 68.50 412 SER A CA 1
ATOM 3435 C C . SER A 1 412 ? 25.345 -14.045 -6.212 1.00 68.50 412 SER A C 1
ATOM 3437 O O . SER A 1 412 ? 24.723 -14.995 -6.699 1.00 68.50 412 SER A O 1
ATOM 3439 N N . PHE A 1 413 ? 25.736 -13.006 -6.940 1.00 72.44 413 PHE A N 1
ATOM 3440 C CA . PHE A 1 413 ? 25.662 -13.002 -8.393 1.00 72.44 413 PHE A CA 1
ATOM 3441 C C . PHE A 1 413 ? 26.953 -12.455 -8.981 1.00 72.44 413 PHE A C 1
ATOM 3443 O O . PHE A 1 413 ? 27.597 -11.556 -8.436 1.00 72.44 413 PHE A O 1
ATOM 3450 N N . LYS A 1 414 ? 27.334 -13.011 -10.128 1.00 74.56 414 LYS A N 1
ATOM 3451 C CA . LYS A 1 414 ? 28.466 -12.498 -10.886 1.00 74.56 414 LYS A CA 1
ATOM 3452 C C . LYS A 1 414 ? 28.042 -11.246 -11.634 1.00 74.56 414 LYS A C 1
ATOM 3454 O O . LYS A 1 414 ? 26.954 -11.204 -12.208 1.00 74.56 414 LYS A O 1
ATOM 3459 N N . LYS A 1 415 ? 28.934 -10.263 -11.710 1.00 73.81 415 LYS A N 1
ATOM 3460 C CA . LYS A 1 415 ? 28.707 -9.014 -12.455 1.00 73.81 415 LYS A CA 1
ATOM 3461 C C . LYS A 1 415 ? 28.291 -9.249 -13.912 1.00 73.81 415 LYS A C 1
ATOM 3463 O O . LYS A 1 415 ? 27.432 -8.556 -14.442 1.00 73.81 415 LYS A O 1
ATOM 3468 N N . GLU A 1 416 ? 28.850 -10.283 -14.535 1.00 74.31 416 GLU A N 1
ATOM 3469 C CA . GLU A 1 416 ? 28.504 -10.712 -15.895 1.00 74.31 416 GLU A CA 1
ATOM 3470 C C . GLU A 1 416 ? 27.050 -11.190 -16.068 1.00 74.31 416 GLU A C 1
ATOM 3472 O O . GLU A 1 416 ? 26.598 -11.308 -17.202 1.00 74.31 416 GLU A O 1
ATOM 3477 N N . ASN A 1 417 ? 26.305 -11.428 -14.989 1.00 79.94 417 ASN A N 1
ATOM 3478 C CA . ASN A 1 417 ? 24.904 -11.853 -15.028 1.00 79.94 417 ASN A CA 1
ATOM 3479 C C . ASN A 1 417 ? 23.932 -10.712 -14.677 1.00 79.94 417 ASN A C 1
ATOM 3481 O O . ASN A 1 417 ? 22.735 -10.943 -14.507 1.00 79.94 417 ASN A O 1
ATOM 3485 N N . MET A 1 418 ? 24.436 -9.486 -14.529 1.00 82.50 418 MET A N 1
ATOM 3486 C CA . MET A 1 418 ? 23.626 -8.310 -14.239 1.00 82.50 418 MET A CA 1
ATOM 3487 C C . MET A 1 418 ? 22.922 -7.803 -15.502 1.00 82.50 418 MET A C 1
ATOM 3489 O O . MET A 1 418 ? 23.550 -7.659 -16.544 1.00 82.50 418 MET A O 1
ATOM 3493 N N . ILE A 1 419 ? 21.631 -7.495 -15.396 1.00 83.88 419 ILE A N 1
ATOM 3494 C CA . ILE A 1 419 ? 20.801 -6.940 -16.471 1.00 83.88 419 ILE A CA 1
ATOM 3495 C C . ILE A 1 419 ? 20.102 -5.699 -15.922 1.00 83.88 419 ILE A C 1
ATOM 3497 O O . ILE A 1 419 ? 19.599 -5.718 -14.801 1.00 83.88 419 ILE A O 1
ATOM 3501 N N . ILE A 1 420 ? 20.039 -4.621 -16.697 1.00 82.31 420 ILE A N 1
ATOM 3502 C CA . ILE A 1 420 ? 19.243 -3.435 -16.358 1.00 82.31 420 ILE A CA 1
ATOM 3503 C C . ILE A 1 420 ? 18.064 -3.374 -17.322 1.00 82.31 420 ILE A C 1
ATOM 3505 O O . ILE A 1 420 ? 18.263 -3.407 -18.531 1.00 82.31 420 ILE A O 1
ATOM 3509 N N . ALA A 1 421 ? 16.849 -3.279 -16.793 1.00 83.25 421 ALA A N 1
ATOM 3510 C CA . ALA A 1 421 ? 15.602 -3.195 -17.541 1.00 83.25 421 ALA A CA 1
ATOM 3511 C C . ALA A 1 421 ? 14.873 -1.904 -17.146 1.00 83.25 421 ALA A C 1
ATOM 3513 O O . ALA A 1 421 ? 14.508 -1.745 -15.983 1.00 83.25 421 ALA A O 1
ATOM 3514 N N . SER A 1 422 ? 14.668 -0.975 -18.083 1.00 80.00 422 SER A N 1
ATOM 3515 C CA . SER A 1 422 ? 14.006 0.312 -17.819 1.00 80.00 422 SER A CA 1
ATOM 3516 C C . SER A 1 422 ? 12.820 0.537 -18.745 1.00 80.00 422 SER A C 1
ATOM 3518 O O . SER A 1 422 ? 12.933 0.388 -19.959 1.00 80.00 422 SER A O 1
ATOM 3520 N N . MET A 1 423 ? 11.679 0.912 -18.175 1.00 75.75 423 MET A N 1
ATOM 3521 C CA . MET A 1 423 ? 10.447 1.243 -18.887 1.00 75.75 423 MET A CA 1
ATOM 3522 C C . MET A 1 423 ? 10.056 2.699 -18.593 1.00 75.75 423 MET A C 1
ATOM 3524 O O . MET A 1 423 ? 9.021 2.990 -18.003 1.00 75.75 423 MET A O 1
ATOM 3528 N N . SER A 1 424 ? 10.907 3.655 -18.964 1.00 63.81 424 SER A N 1
ATOM 3529 C CA . SER A 1 424 ? 10.648 5.085 -18.762 1.00 63.81 424 SER A CA 1
ATOM 3530 C C . SER A 1 424 ? 9.656 5.630 -19.807 1.00 63.81 424 SER A C 1
ATOM 3532 O O . SER A 1 424 ? 10.023 6.019 -20.914 1.00 63.81 424 SER A O 1
ATOM 3534 N N . ASN A 1 425 ? 8.362 5.633 -19.457 1.00 60.44 425 ASN A N 1
ATOM 3535 C CA . ASN A 1 425 ? 7.212 6.195 -20.205 1.00 60.44 425 ASN A CA 1
ATOM 3536 C C . ASN A 1 425 ? 6.987 5.704 -21.649 1.00 60.44 425 ASN A C 1
ATOM 3538 O O . ASN A 1 425 ? 6.113 6.220 -22.346 1.00 60.44 425 ASN A O 1
ATOM 3542 N N . SER A 1 426 ? 7.754 4.720 -22.100 1.00 69.75 426 SER A N 1
ATOM 3543 C CA . SER A 1 426 ? 7.801 4.243 -23.481 1.00 69.75 426 SER A CA 1
ATOM 3544 C C . SER A 1 426 ? 8.076 2.733 -23.491 1.00 69.75 426 SER A C 1
ATOM 3546 O O . SER A 1 426 ? 7.777 2.054 -22.501 1.00 69.75 426 SER A O 1
ATOM 3548 N N . CYS A 1 427 ? 8.592 2.175 -24.582 1.00 78.19 427 CYS A N 1
ATOM 3549 C CA . CYS A 1 427 ? 8.891 0.748 -24.647 1.00 78.19 427 CYS A CA 1
ATOM 3550 C C . CYS A 1 427 ? 10.049 0.355 -23.707 1.00 78.19 427 CYS A C 1
ATOM 3552 O O . CYS A 1 427 ? 10.986 1.122 -23.494 1.00 78.19 427 CYS A O 1
ATOM 3554 N N . LEU A 1 428 ? 9.995 -0.860 -23.152 1.00 81.38 428 LEU A N 1
ATOM 3555 C CA . LEU A 1 428 ? 11.035 -1.453 -22.308 1.00 81.38 428 LEU A CA 1
ATOM 3556 C C . LEU A 1 428 ? 12.384 -1.438 -23.032 1.00 81.38 428 LEU A C 1
ATOM 3558 O O . LEU A 1 428 ? 12.447 -1.855 -24.190 1.00 81.38 428 LEU A O 1
ATOM 3562 N N . ARG A 1 429 ? 13.437 -1.011 -22.332 1.00 80.44 429 ARG A N 1
ATOM 3563 C CA . ARG A 1 429 ? 14.836 -0.916 -22.774 1.00 80.44 429 ARG A CA 1
ATOM 3564 C C . ARG A 1 429 ? 15.737 -1.767 -21.888 1.00 80.44 429 ARG A C 1
ATOM 3566 O O . ARG A 1 429 ? 15.474 -1.892 -20.691 1.00 80.44 429 ARG A O 1
ATOM 3573 N N . PHE A 1 430 ? 16.813 -2.298 -22.461 1.00 81.81 430 PHE A N 1
ATOM 3574 C CA . PHE A 1 430 ? 17.779 -3.132 -21.744 1.00 81.81 430 PHE A CA 1
ATOM 3575 C C . PHE A 1 430 ? 19.222 -2.642 -21.843 1.00 81.81 430 PHE A C 1
ATOM 3577 O O . PHE A 1 430 ? 19.638 -2.164 -22.892 1.00 81.81 430 PHE A O 1
ATOM 3584 N N . ASN A 1 431 ? 19.995 -2.828 -20.770 1.00 80.44 431 ASN A N 1
ATOM 3585 C CA . ASN A 1 431 ? 21.445 -2.618 -20.718 1.00 80.44 431 ASN A CA 1
ATOM 3586 C C . ASN A 1 431 ? 21.878 -1.301 -21.386 1.00 80.44 431 ASN A C 1
ATOM 3588 O O . ASN A 1 431 ? 21.556 -0.233 -20.878 1.00 80.44 431 ASN A O 1
ATOM 3592 N N . ASP A 1 432 ? 22.571 -1.347 -22.522 1.00 71.94 432 ASP A N 1
ATOM 3593 C CA . ASP A 1 432 ? 23.086 -0.176 -23.239 1.00 71.94 432 ASP A CA 1
ATOM 3594 C C . ASP A 1 432 ? 21.999 0.725 -23.854 1.00 71.94 432 ASP A C 1
ATOM 3596 O O . ASP A 1 432 ? 22.245 1.905 -24.119 1.00 71.94 432 ASP A O 1
ATOM 3600 N N . GLU A 1 433 ? 20.777 0.216 -24.008 1.00 71.06 433 GLU A N 1
ATOM 3601 C CA . GLU A 1 433 ? 19.601 1.006 -24.387 1.00 71.06 433 GLU A CA 1
ATOM 3602 C C . GLU A 1 433 ? 19.091 1.871 -23.227 1.00 71.06 433 GLU A C 1
ATOM 3604 O O . GLU A 1 433 ? 18.389 2.865 -23.442 1.00 71.06 433 GLU A O 1
ATOM 3609 N N . VAL A 1 434 ? 19.422 1.508 -21.983 1.00 73.62 434 VAL A N 1
ATOM 3610 C CA . VAL A 1 434 ? 19.007 2.247 -20.790 1.00 73.62 434 VAL A CA 1
ATOM 3611 C C . VAL A 1 434 ? 19.871 3.495 -20.659 1.00 73.62 434 VAL A C 1
ATOM 3613 O O . VAL A 1 434 ? 20.998 3.472 -20.173 1.00 73.62 434 VAL A O 1
ATOM 3616 N N . LYS A 1 435 ? 19.327 4.630 -21.086 1.00 65.31 435 LYS A N 1
ATOM 3617 C CA . LYS A 1 435 ? 19.977 5.936 -20.936 1.00 65.31 435 LYS A CA 1
ATOM 3618 C C . LYS A 1 435 ? 19.356 6.734 -19.795 1.00 65.31 435 LYS A C 1
ATOM 3620 O O . LYS A 1 435 ? 18.279 6.413 -19.297 1.00 65.31 435 LYS A O 1
ATOM 3625 N N . ASN A 1 436 ? 20.036 7.804 -19.382 1.00 57.44 436 ASN A N 1
ATOM 3626 C CA . ASN A 1 436 ? 19.459 8.780 -18.463 1.00 57.44 436 ASN A CA 1
ATOM 3627 C C . ASN A 1 436 ? 18.270 9.478 -19.113 1.00 57.44 436 ASN A C 1
ATOM 3629 O O . ASN A 1 436 ? 18.424 10.458 -19.836 1.00 57.44 436 ASN A O 1
ATOM 3633 N N . THR A 1 437 ? 17.081 8.975 -18.838 1.00 51.94 437 THR A N 1
ATOM 3634 C CA . THR A 1 437 ? 15.844 9.706 -19.070 1.00 51.94 437 THR A CA 1
ATOM 3635 C C . THR A 1 437 ? 15.595 10.644 -17.894 1.00 51.94 437 THR A C 1
ATOM 3637 O O . THR A 1 437 ? 15.953 10.309 -16.762 1.00 51.94 437 THR A O 1
ATOM 3640 N N . ASN A 1 438 ? 14.948 11.789 -18.132 1.00 50.53 438 ASN A N 1
ATOM 3641 C CA . ASN A 1 438 ? 14.402 12.642 -17.072 1.00 50.53 438 ASN A CA 1
ATOM 3642 C C . ASN A 1 438 ? 13.351 11.841 -16.280 1.00 50.53 438 ASN A C 1
ATOM 3644 O O . ASN A 1 438 ? 12.159 11.906 -16.568 1.00 50.53 438 ASN A O 1
ATOM 3648 N N . ARG A 1 439 ? 13.793 11.032 -15.305 1.00 54.91 439 ARG A N 1
ATOM 3649 C CA . ARG A 1 439 ? 12.928 10.133 -14.513 1.00 54.91 439 ARG A CA 1
ATOM 3650 C C . ARG A 1 439 ? 11.906 10.892 -13.679 1.00 54.91 439 ARG A C 1
ATOM 3652 O O . ARG A 1 439 ? 10.896 10.331 -13.267 1.00 54.91 439 ARG A O 1
ATOM 3659 N N . CYS A 1 440 ? 12.200 12.155 -13.406 1.00 51.78 440 CYS A N 1
ATOM 3660 C CA . CYS A 1 440 ? 11.390 13.046 -12.606 1.00 51.78 440 CYS A CA 1
ATOM 3661 C C . CYS A 1 440 ? 11.219 14.315 -13.452 1.00 51.78 440 CYS A C 1
ATOM 3663 O O . CYS A 1 440 ? 12.126 15.138 -13.524 1.00 51.78 440 CYS A O 1
ATOM 3665 N N . SER A 1 441 ? 10.097 14.448 -14.170 1.00 44.12 441 SER A N 1
ATOM 3666 C CA . SER A 1 441 ? 9.769 15.709 -14.842 1.00 44.12 441 SER A CA 1
ATOM 3667 C C . SER A 1 441 ? 9.692 16.805 -13.776 1.00 44.12 441 SER A C 1
ATOM 3669 O O . SER A 1 441 ? 8.852 16.729 -12.871 1.00 44.12 441 SER A O 1
ATOM 3671 N N . SER A 1 442 ? 10.566 17.806 -13.872 1.00 38.59 442 SER A N 1
ATOM 3672 C CA . SER A 1 442 ? 10.729 18.895 -12.898 1.00 38.59 442 SER A CA 1
ATOM 3673 C C . SER A 1 442 ? 9.464 19.736 -12.677 1.00 38.59 442 SER A C 1
ATOM 3675 O O . SER A 1 442 ? 9.357 20.422 -11.668 1.00 38.59 442 SER A O 1
ATOM 3677 N N . GLN A 1 443 ? 8.471 19.657 -13.567 1.00 36.00 443 GLN A N 1
ATOM 3678 C CA . GLN A 1 443 ? 7.295 20.533 -13.535 1.00 36.00 443 GLN A CA 1
ATOM 3679 C C . GLN A 1 443 ? 6.162 20.113 -12.578 1.00 36.00 443 GLN A C 1
ATOM 3681 O O . GLN A 1 443 ? 5.281 20.928 -12.325 1.00 36.00 443 GLN A O 1
ATOM 3686 N N . ARG A 1 444 ? 6.143 18.891 -12.018 1.00 39.59 444 ARG A N 1
ATOM 3687 C CA . ARG A 1 444 ? 5.020 18.434 -11.152 1.00 39.59 444 ARG A CA 1
ATOM 3688 C C . ARG A 1 444 ? 5.337 18.265 -9.667 1.00 39.59 444 ARG A C 1
ATOM 3690 O O . ARG A 1 444 ? 4.423 18.051 -8.876 1.00 39.59 444 ARG A O 1
ATOM 3697 N N . HIS A 1 445 ? 6.599 18.389 -9.273 1.00 37.09 445 HIS A N 1
ATOM 3698 C CA . HIS A 1 445 ? 7.011 18.270 -7.874 1.00 37.09 445 HIS A CA 1
ATOM 3699 C C . HIS A 1 445 ? 7.559 19.615 -7.405 1.00 37.09 445 HIS A C 1
ATOM 3701 O O . HIS A 1 445 ? 8.759 19.766 -7.190 1.00 37.09 445 HIS A O 1
ATOM 3707 N N . GLN A 1 446 ? 6.676 20.614 -7.293 1.00 29.98 446 GLN A N 1
ATOM 3708 C CA . GLN A 1 446 ? 7.012 21.816 -6.537 1.00 29.98 446 GLN A CA 1
ATOM 3709 C C . GLN A 1 446 ? 7.370 21.396 -5.112 1.00 29.98 446 GLN A C 1
ATOM 3711 O O . GLN A 1 446 ? 6.596 20.740 -4.414 1.00 29.98 446 GLN A O 1
ATOM 3716 N N . ILE A 1 447 ? 8.596 21.745 -4.747 1.00 36.34 447 ILE A N 1
ATOM 3717 C CA . ILE A 1 447 ? 9.226 21.518 -3.458 1.00 36.34 447 ILE A CA 1
ATOM 3718 C C . ILE A 1 447 ? 8.396 22.258 -2.406 1.00 36.34 447 ILE A C 1
ATOM 3720 O O . ILE A 1 447 ? 8.433 23.482 -2.321 1.00 36.34 447 ILE A O 1
ATOM 3724 N N . ILE A 1 448 ? 7.627 21.511 -1.617 1.00 32.19 448 ILE A N 1
ATOM 3725 C CA . ILE A 1 448 ? 7.072 21.994 -0.354 1.00 32.19 448 ILE A CA 1
ATOM 3726 C C . ILE A 1 448 ? 8.019 21.480 0.730 1.00 32.19 448 ILE A C 1
ATOM 3728 O O . ILE A 1 448 ? 8.287 20.282 0.802 1.00 32.19 448 ILE A O 1
ATOM 3732 N N . ASN A 1 449 ? 8.541 22.400 1.541 1.00 34.06 449 ASN A N 1
ATOM 3733 C CA . ASN A 1 449 ? 9.723 22.274 2.408 1.00 34.06 449 ASN A CA 1
ATOM 3734 C C . ASN A 1 449 ? 9.738 21.148 3.472 1.00 34.06 449 ASN A C 1
ATOM 3736 O O . ASN A 1 449 ? 10.654 21.122 4.290 1.00 34.06 449 ASN A O 1
ATOM 3740 N N . HIS A 1 450 ? 8.803 20.194 3.470 1.00 38.59 450 HIS A N 1
ATOM 3741 C CA . HIS A 1 450 ? 8.739 19.108 4.457 1.00 38.59 450 HIS A CA 1
ATOM 3742 C C . HIS A 1 450 ? 8.415 17.706 3.896 1.00 38.59 450 HIS A C 1
ATOM 3744 O O . HIS A 1 450 ? 8.281 16.768 4.680 1.00 38.59 450 HIS A O 1
ATOM 3750 N N . GLU A 1 451 ? 8.354 17.508 2.572 1.00 36.94 451 GLU A N 1
ATOM 3751 C CA . GLU A 1 451 ? 8.409 16.156 1.982 1.00 36.94 451 GLU A CA 1
ATOM 3752 C C . GLU A 1 451 ? 9.868 15.712 1.750 1.00 36.94 451 GLU A C 1
ATOM 3754 O O . GLU A 1 451 ? 10.749 16.554 1.555 1.00 36.94 451 GLU A O 1
ATOM 3759 N N . PRO A 1 452 ? 10.165 14.396 1.808 1.00 36.25 452 PRO A N 1
ATOM 3760 C CA . PRO A 1 452 ? 11.527 13.896 1.660 1.00 36.25 452 PRO A CA 1
ATOM 3761 C C . PRO A 1 452 ? 12.099 14.368 0.321 1.00 36.25 452 PRO A C 1
ATOM 3763 O O . PRO A 1 452 ? 11.403 14.293 -0.692 1.00 36.25 452 PRO A O 1
ATOM 3766 N N . ARG A 1 453 ? 13.359 14.840 0.341 1.00 37.97 453 ARG A N 1
ATOM 3767 C CA . ARG A 1 453 ? 14.189 15.156 -0.837 1.00 37.97 453 ARG A CA 1
ATOM 3768 C C . ARG A 1 453 ? 13.805 14.272 -2.021 1.00 37.97 453 ARG A C 1
ATOM 3770 O O . ARG A 1 453 ? 13.593 13.073 -1.804 1.00 37.97 453 ARG A O 1
ATOM 3777 N N . LEU A 1 454 ? 13.774 14.842 -3.239 1.00 40.25 454 LEU A N 1
ATOM 3778 C CA . LEU A 1 454 ? 13.707 14.073 -4.490 1.00 40.25 454 LEU A CA 1
ATOM 3779 C C . LEU A 1 454 ? 14.513 12.784 -4.279 1.00 40.25 454 LEU A C 1
ATOM 3781 O O . LEU A 1 454 ? 15.708 12.855 -3.997 1.00 40.25 454 LEU A O 1
ATOM 3785 N N . PRO A 1 455 ? 13.861 11.615 -4.239 1.00 47.84 455 PRO A N 1
ATOM 3786 C CA . PRO A 1 455 ? 14.508 10.421 -3.715 1.00 47.84 455 PRO A CA 1
ATOM 3787 C C . PRO A 1 455 ? 15.710 10.125 -4.595 1.00 47.84 455 PRO A C 1
ATOM 3789 O O . PRO A 1 455 ? 15.517 10.094 -5.806 1.00 47.84 455 PRO A O 1
ATOM 3792 N N . ALA A 1 456 ? 16.892 9.878 -4.015 1.00 45.53 456 ALA A N 1
ATOM 3793 C CA . ALA A 1 456 ? 18.197 9.780 -4.698 1.00 45.53 456 ALA A CA 1
ATOM 3794 C C . ALA A 1 456 ? 18.176 9.058 -6.066 1.00 45.53 456 ALA A C 1
ATOM 3796 O O . ALA A 1 456 ? 18.888 9.427 -6.991 1.00 45.53 456 ALA A O 1
ATOM 3797 N N . SER A 1 457 ? 17.272 8.088 -6.243 1.00 47.66 457 SER A N 1
ATOM 3798 C CA . SER A 1 457 ? 16.853 7.520 -7.537 1.00 47.66 457 SER A CA 1
ATOM 3799 C C . SER A 1 457 ? 16.575 8.515 -8.691 1.00 47.66 457 SER A C 1
ATOM 3801 O O . SER A 1 457 ? 16.733 8.120 -9.843 1.00 47.66 457 SER A O 1
ATOM 3803 N N . CYS A 1 458 ? 16.137 9.754 -8.420 1.00 50.09 458 CYS A N 1
ATOM 3804 C CA . CYS A 1 458 ? 15.866 10.807 -9.411 1.00 50.09 458 CYS A CA 1
ATOM 3805 C C . CYS A 1 458 ? 17.162 11.446 -9.929 1.00 50.09 458 CYS A C 1
ATOM 3807 O O . CYS A 1 458 ? 17.235 11.785 -11.103 1.00 50.09 458 CYS A O 1
ATOM 3809 N N . GLU A 1 459 ? 18.171 11.594 -9.070 1.00 49.66 459 GLU A N 1
ATOM 3810 C CA . GLU A 1 459 ? 19.479 12.179 -9.411 1.00 49.66 459 GLU A CA 1
ATOM 3811 C C . GLU A 1 459 ? 20.435 11.133 -10.006 1.00 49.66 459 GLU A C 1
ATOM 3813 O O . GLU A 1 459 ? 21.528 11.442 -10.477 1.00 49.66 459 GLU A O 1
ATOM 3818 N N . LEU A 1 460 ? 20.028 9.862 -9.980 1.00 56.25 460 LEU A N 1
ATOM 3819 C CA . LEU A 1 460 ? 20.911 8.750 -10.271 1.00 56.25 460 LEU A CA 1
ATOM 3820 C C . LEU A 1 460 ? 21.105 8.550 -11.768 1.00 56.25 460 LEU A C 1
ATOM 3822 O O . LEU A 1 460 ? 20.156 8.292 -12.509 1.00 56.25 460 LEU A O 1
ATOM 3826 N N . ASN A 1 461 ? 22.361 8.574 -12.193 1.00 62.59 461 ASN A N 1
ATOM 3827 C CA . ASN A 1 461 ? 22.748 8.288 -13.562 1.00 62.59 461 ASN A CA 1
ATOM 3828 C C . ASN A 1 461 ? 22.670 6.766 -13.821 1.00 62.59 461 ASN A C 1
ATOM 3830 O O . ASN A 1 461 ? 23.592 6.046 -13.461 1.00 62.59 461 ASN A O 1
ATOM 3834 N N . LEU A 1 462 ? 21.589 6.248 -14.426 1.00 67.75 462 LEU A N 1
ATOM 3835 C CA . LEU A 1 462 ? 21.535 4.826 -14.829 1.00 67.75 462 LEU A CA 1
ATOM 3836 C C . LEU A 1 462 ? 22.535 4.551 -15.954 1.00 67.75 462 LEU A C 1
ATOM 3838 O O . LEU A 1 462 ? 23.056 3.446 -16.044 1.00 67.75 462 LEU A O 1
ATOM 3842 N N . GLY A 1 463 ? 22.856 5.564 -16.764 1.00 63.97 463 GLY A N 1
ATOM 3843 C CA . GLY A 1 463 ? 23.868 5.463 -17.811 1.00 63.97 463 GLY A CA 1
ATOM 3844 C C . GLY A 1 463 ? 25.284 5.180 -17.292 1.00 63.97 463 GLY A C 1
ATOM 3845 O O . GLY A 1 463 ? 26.116 4.702 -18.053 1.00 63.97 463 GLY A O 1
ATOM 3846 N N . SER A 1 464 ? 25.597 5.428 -16.013 1.00 66.75 464 SER A N 1
ATOM 3847 C CA . SER A 1 464 ? 26.880 4.987 -15.445 1.00 66.75 464 SER A CA 1
ATOM 3848 C C . SER A 1 464 ? 26.876 3.494 -15.112 1.00 66.75 464 SER A C 1
ATOM 3850 O O . SER A 1 464 ? 27.909 2.842 -15.252 1.00 66.75 464 SER A O 1
ATOM 3852 N N . LEU A 1 465 ? 25.718 2.940 -14.739 1.00 69.12 465 LEU A N 1
ATOM 3853 C CA . LEU A 1 465 ? 25.550 1.521 -14.427 1.00 69.12 465 LEU A CA 1
ATOM 3854 C C . LEU A 1 465 ? 25.597 0.644 -15.685 1.00 69.12 465 LEU A C 1
ATOM 3856 O O . LEU A 1 465 ? 26.035 -0.501 -15.602 1.00 69.12 465 LEU A O 1
ATOM 3860 N N . THR A 1 466 ? 25.244 1.177 -16.859 1.00 69.12 466 THR A N 1
ATOM 3861 C CA . THR A 1 466 ? 25.320 0.422 -18.123 1.00 69.12 466 THR A CA 1
ATOM 3862 C C . THR A 1 466 ? 26.745 0.050 -18.525 1.00 69.12 466 THR A C 1
ATOM 3864 O O . THR A 1 466 ? 26.932 -0.955 -19.204 1.00 69.12 466 THR A O 1
ATOM 3867 N N . LYS A 1 467 ? 27.772 0.760 -18.028 1.00 70.56 467 LYS A N 1
ATOM 3868 C CA . LYS A 1 467 ? 29.194 0.384 -18.195 1.00 70.56 467 LYS A CA 1
ATOM 3869 C C . LYS A 1 467 ? 29.527 -0.986 -17.597 1.00 70.56 467 LYS A C 1
ATOM 3871 O O . LYS A 1 467 ? 30.583 -1.550 -17.875 1.00 70.56 467 LYS A O 1
ATOM 3876 N N . HIS A 1 468 ? 28.661 -1.498 -16.730 1.00 71.06 468 HIS A N 1
ATOM 3877 C CA . HIS A 1 468 ? 28.807 -2.790 -16.071 1.00 71.06 468 HIS A CA 1
ATOM 3878 C C . HIS A 1 468 ? 27.953 -3.890 -16.703 1.00 71.06 468 HIS A C 1
ATOM 3880 O O . HIS A 1 468 ? 28.012 -5.029 -16.246 1.00 71.06 468 HIS A O 1
ATOM 3886 N N . THR A 1 469 ? 27.211 -3.562 -17.759 1.00 73.31 469 THR A N 1
ATOM 3887 C CA . THR A 1 469 ? 26.395 -4.499 -18.528 1.00 73.31 469 THR A CA 1
ATOM 3888 C C . THR A 1 469 ? 26.881 -4.573 -19.974 1.00 73.31 469 THR A C 1
ATOM 3890 O O . THR A 1 469 ? 27.418 -3.607 -20.510 1.00 73.31 469 THR A O 1
ATOM 3893 N N . LYS A 1 470 ? 26.692 -5.717 -20.622 1.00 68.69 470 LYS A N 1
ATOM 3894 C CA . LYS A 1 470 ? 27.046 -5.985 -22.016 1.00 68.69 470 LYS A CA 1
ATOM 3895 C C . LYS A 1 470 ? 25.850 -6.591 -22.760 1.00 68.69 470 LYS A C 1
ATOM 3897 O O . LYS A 1 470 ? 24.901 -7.083 -22.150 1.00 68.69 470 LYS A O 1
ATOM 3902 N N . LYS A 1 471 ? 25.892 -6.554 -24.095 1.00 63.59 471 LYS A N 1
ATOM 3903 C CA . LYS A 1 471 ? 24.815 -7.069 -24.965 1.00 63.59 471 LYS A CA 1
ATOM 3904 C C . LYS A 1 471 ? 24.649 -8.590 -24.903 1.00 63.59 471 LYS A C 1
ATOM 3906 O O . LYS A 1 471 ? 23.534 -9.083 -25.012 1.00 63.59 471 LYS A O 1
ATOM 3911 N N . ASP A 1 472 ? 25.740 -9.319 -24.704 1.00 64.44 472 ASP A N 1
ATOM 3912 C CA . ASP A 1 472 ? 25.806 -10.787 -24.644 1.00 64.44 472 ASP A CA 1
ATOM 3913 C C . ASP A 1 472 ? 25.181 -11.386 -23.372 1.00 64.44 472 ASP A C 1
ATOM 3915 O O . ASP A 1 472 ? 24.983 -12.596 -23.284 1.00 64.44 472 ASP A O 1
ATOM 3919 N N . GLN A 1 473 ? 24.824 -10.548 -22.396 1.00 68.56 473 GLN A N 1
ATOM 3920 C CA . GLN A 1 473 ? 24.149 -10.971 -21.166 1.00 68.56 473 GLN A CA 1
ATOM 3921 C C . GLN A 1 473 ? 22.670 -11.324 -21.385 1.00 68.56 473 GLN A C 1
ATOM 3923 O O . GLN A 1 473 ? 22.060 -11.964 -20.528 1.00 68.56 473 GLN A O 1
ATOM 3928 N N . ILE A 1 474 ? 22.093 -10.908 -22.518 1.00 66.81 474 ILE A N 1
ATOM 3929 C CA . ILE A 1 474 ? 20.712 -11.194 -22.908 1.00 66.81 474 ILE A CA 1
ATOM 3930 C C . ILE A 1 474 ? 20.724 -12.272 -23.986 1.00 66.81 474 ILE A C 1
ATOM 3932 O O . ILE A 1 474 ? 21.285 -12.090 -25.067 1.00 66.81 474 ILE A O 1
ATOM 3936 N N . ILE A 1 475 ? 20.078 -13.402 -23.701 1.00 61.75 475 ILE A N 1
ATOM 3937 C CA . ILE A 1 475 ? 20.011 -14.521 -24.637 1.00 61.75 475 ILE A CA 1
ATOM 3938 C C . ILE A 1 475 ? 18.794 -14.323 -25.540 1.00 61.75 475 ILE A C 1
ATOM 3940 O O . ILE A 1 475 ? 17.655 -14.609 -25.178 1.00 61.75 475 ILE A O 1
ATOM 3944 N N . TYR A 1 476 ? 19.047 -13.860 -26.763 1.00 58.03 476 TYR A N 1
ATOM 3945 C CA . TYR A 1 476 ? 18.017 -13.701 -27.792 1.00 58.03 476 TYR A CA 1
ATOM 3946 C C . TYR A 1 476 ? 17.662 -15.015 -28.510 1.00 58.03 476 TYR A C 1
ATOM 3948 O O . TYR A 1 476 ? 16.894 -14.990 -29.471 1.00 58.03 476 TYR A O 1
ATOM 3956 N N . ASN A 1 477 ? 18.235 -16.159 -28.121 1.00 50.28 477 ASN A N 1
ATOM 3957 C CA . ASN A 1 477 ? 18.081 -17.415 -28.855 1.00 50.28 477 ASN A CA 1
ATOM 3958 C C . ASN A 1 477 ? 16.717 -18.078 -28.578 1.00 50.28 477 ASN A C 1
ATOM 3960 O O . ASN A 1 477 ? 16.402 -18.440 -27.448 1.00 50.28 477 ASN A O 1
ATOM 3964 N N . SER A 1 478 ? 15.911 -18.254 -29.630 1.00 44.81 478 SER A N 1
ATOM 3965 C CA . SER A 1 478 ? 14.556 -18.819 -29.573 1.00 44.81 478 SER A CA 1
ATOM 3966 C C . SER A 1 478 ? 14.499 -20.347 -29.600 1.00 44.81 478 SER A C 1
ATOM 3968 O O . SER A 1 478 ? 13.401 -20.893 -29.547 1.00 44.81 478 SER A O 1
ATOM 3970 N N . ASN A 1 479 ? 15.633 -21.054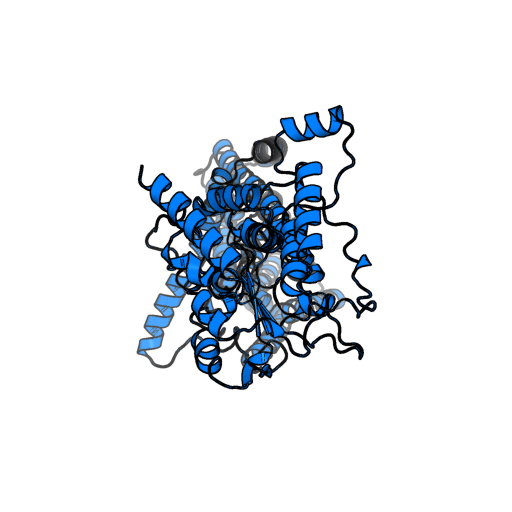 -29.681 1.00 45.25 479 ASN A N 1
ATOM 3971 C CA . ASN A 1 479 ? 15.635 -22.524 -29.751 1.00 45.25 479 ASN A CA 1
ATOM 3972 C C . ASN A 1 479 ? 15.106 -23.201 -28.475 1.00 45.25 479 ASN A C 1
ATOM 3974 O O . ASN A 1 479 ? 14.863 -24.408 -28.462 1.00 45.25 479 ASN A O 1
ATOM 3978 N N . ASN A 1 480 ? 14.871 -22.436 -27.408 1.00 45.47 480 ASN A N 1
ATOM 3979 C CA . ASN A 1 480 ? 14.214 -22.922 -26.208 1.00 45.47 480 ASN A CA 1
ATOM 3980 C C . ASN A 1 480 ? 12.678 -22.874 -26.378 1.00 45.47 480 ASN A C 1
ATOM 3982 O O . ASN A 1 480 ? 11.978 -22.052 -25.787 1.00 45.47 480 ASN A O 1
ATOM 3986 N N . ASN A 1 481 ? 12.130 -23.808 -27.168 1.00 42.62 481 ASN A N 1
ATOM 3987 C CA . ASN A 1 481 ? 10.680 -24.062 -27.286 1.00 42.62 481 ASN A CA 1
ATOM 3988 C C . ASN A 1 481 ? 10.019 -24.483 -25.951 1.00 42.62 481 ASN A C 1
ATOM 3990 O O . ASN A 1 481 ? 8.802 -24.632 -25.873 1.00 42.62 481 ASN A O 1
ATOM 3994 N N . ASN A 1 482 ? 10.810 -24.662 -24.891 1.00 43.94 482 ASN A N 1
ATOM 3995 C CA . ASN A 1 482 ? 10.384 -25.171 -23.593 1.00 43.94 482 ASN A CA 1
ATOM 3996 C C . ASN A 1 482 ? 9.895 -24.105 -22.616 1.00 43.94 482 ASN A C 1
ATOM 3998 O O . ASN A 1 482 ? 9.705 -24.427 -21.441 1.00 43.94 482 ASN A O 1
ATOM 4002 N N . ASN A 1 483 ? 9.659 -22.865 -23.055 1.00 49.28 483 ASN A N 1
ATOM 4003 C CA . ASN A 1 483 ? 9.055 -21.874 -22.175 1.00 49.28 483 ASN A CA 1
ATOM 4004 C C . ASN A 1 483 ? 7.557 -22.200 -21.990 1.00 49.28 483 ASN A C 1
ATOM 4006 O O . ASN A 1 483 ? 6.667 -21.595 -22.594 1.00 49.28 483 ASN A O 1
ATOM 4010 N N . LYS A 1 484 ? 7.297 -23.230 -21.167 1.00 42.78 484 LYS A N 1
ATOM 4011 C CA . LYS A 1 484 ? 6.005 -23.875 -20.889 1.00 42.78 484 LYS A CA 1
ATOM 4012 C C . LYS A 1 484 ? 4.986 -22.894 -20.326 1.00 42.78 484 LYS A C 1
ATOM 4014 O O . LYS A 1 484 ? 3.858 -23.292 -20.129 1.00 42.78 484 LYS A O 1
ATOM 4019 N N . TYR A 1 485 ? 5.333 -21.636 -20.076 1.00 45.31 485 TYR A N 1
ATOM 4020 C CA . TYR A 1 485 ? 4.425 -20.617 -19.557 1.00 45.31 485 TYR A CA 1
ATOM 4021 C C . TYR A 1 485 ? 4.146 -19.475 -20.536 1.00 45.31 485 TYR A C 1
ATOM 4023 O O . TYR A 1 485 ? 3.377 -18.574 -20.210 1.00 45.31 485 TYR A O 1
ATOM 4031 N N . ARG A 1 486 ? 4.646 -19.549 -21.780 1.00 47.22 486 ARG A N 1
ATOM 4032 C CA . ARG A 1 486 ? 4.307 -18.578 -22.837 1.00 47.22 486 ARG A CA 1
ATOM 4033 C C . ARG A 1 486 ? 2.794 -18.509 -23.109 1.00 47.22 486 ARG A C 1
ATOM 4035 O O . ARG A 1 486 ? 2.303 -17.465 -23.521 1.00 47.22 486 ARG A O 1
ATOM 4042 N N . TRP A 1 487 ? 2.050 -19.587 -22.829 1.00 40.91 487 TRP A N 1
ATOM 4043 C CA . TRP A 1 487 ? 0.585 -19.634 -22.935 1.00 40.91 487 TRP A CA 1
ATOM 4044 C C . TRP A 1 487 ? -0.165 -19.056 -21.723 1.00 40.91 487 TRP A C 1
ATOM 4046 O O . TRP A 1 487 ? -1.313 -18.648 -21.892 1.00 40.91 487 TRP A O 1
ATOM 4056 N N . ILE A 1 488 ? 0.450 -18.977 -20.528 1.00 41.09 488 ILE A N 1
ATOM 4057 C CA . ILE A 1 488 ? -0.200 -18.455 -19.300 1.00 41.09 488 ILE A CA 1
ATOM 4058 C C . ILE A 1 488 ? -0.641 -17.001 -19.486 1.00 41.09 488 ILE A C 1
ATOM 4060 O O . ILE A 1 488 ? -1.608 -16.540 -18.883 1.00 41.09 488 ILE A O 1
ATOM 4064 N N . LEU A 1 489 ? 0.054 -16.273 -20.347 1.00 41.59 489 LEU A N 1
ATOM 4065 C CA . LEU A 1 489 ? -0.138 -14.846 -20.501 1.00 41.59 489 LEU A CA 1
ATOM 4066 C C . LEU A 1 489 ? -1.267 -14.488 -21.494 1.00 41.59 489 LEU A C 1
ATOM 4068 O O . LEU A 1 489 ? -1.741 -13.351 -21.500 1.00 41.59 489 LEU A O 1
ATOM 4072 N N . GLY A 1 490 ? -1.784 -15.462 -22.255 1.00 40.00 490 GLY A N 1
ATOM 4073 C CA . GLY A 1 490 ? -2.816 -15.239 -23.270 1.00 40.00 490 GLY A CA 1
ATOM 4074 C C . GLY A 1 490 ? -2.285 -14.487 -24.497 1.00 40.00 490 GLY A C 1
ATOM 4075 O O . GLY A 1 490 ? -1.089 -14.460 -24.757 1.00 40.00 490 GLY A O 1
ATOM 4076 N N . ASN A 1 491 ? -3.171 -13.877 -25.286 1.00 41.00 491 ASN A N 1
ATOM 4077 C CA . ASN A 1 491 ? -2.733 -12.875 -26.266 1.00 41.00 491 ASN A CA 1
ATOM 4078 C C . ASN A 1 491 ? -2.212 -11.636 -25.522 1.00 41.00 491 ASN A C 1
ATOM 4080 O O . ASN A 1 491 ? -2.666 -11.390 -24.400 1.00 41.00 491 ASN A O 1
ATOM 4084 N N . GLU A 1 492 ? -1.344 -10.839 -26.161 1.00 42.72 492 GLU A N 1
ATOM 4085 C CA . GLU A 1 492 ? -1.029 -9.479 -25.698 1.00 42.72 492 GLU A CA 1
ATOM 4086 C C . GLU A 1 492 ? -2.309 -8.812 -25.164 1.00 42.72 492 GLU A C 1
ATOM 4088 O O . GLU A 1 492 ? -3.356 -8.886 -25.831 1.00 42.72 492 GLU A O 1
ATOM 4093 N N . PRO A 1 493 ? -2.303 -8.247 -23.937 1.00 39.69 493 PRO A N 1
ATOM 4094 C CA . PRO A 1 493 ? -3.411 -7.430 -23.488 1.00 39.69 493 PRO A CA 1
ATOM 4095 C C . PRO A 1 493 ? -3.665 -6.420 -24.586 1.00 39.69 493 PRO A C 1
ATOM 4097 O O . PRO A 1 493 ? -2.772 -5.664 -24.939 1.00 39.69 493 PRO A O 1
ATOM 4100 N N . LYS A 1 494 ? -4.898 -6.370 -25.088 1.00 40.75 494 LYS A N 1
ATOM 4101 C CA . LYS A 1 494 ? -5.345 -5.134 -25.710 1.00 40.75 494 LYS A CA 1
ATOM 4102 C C . LYS A 1 494 ? -5.121 -4.064 -24.647 1.00 40.75 494 LYS A C 1
ATOM 4104 O O . LYS A 1 494 ? -5.834 -4.107 -23.633 1.00 40.75 494 LYS A O 1
ATOM 4109 N N . LYS A 1 495 ? -4.171 -3.136 -24.815 1.00 42.47 495 LYS A N 1
ATOM 4110 C CA . LYS A 1 495 ? -4.311 -1.886 -24.075 1.00 42.47 495 LYS A CA 1
ATOM 4111 C C . LYS A 1 495 ? -5.716 -1.393 -24.345 1.00 42.47 495 LYS A C 1
ATOM 4113 O O . LYS A 1 495 ? -6.243 -1.486 -25.457 1.00 42.47 495 LYS A O 1
ATOM 4118 N N . ILE A 1 496 ? -6.337 -0.872 -23.299 1.00 41.88 496 ILE A N 1
ATOM 4119 C CA . ILE A 1 496 ? -7.450 0.036 -23.499 1.00 41.88 496 ILE A CA 1
ATOM 4120 C C . ILE A 1 496 ? -6.819 1.225 -24.204 1.00 41.88 496 ILE A C 1
ATOM 4122 O O . ILE A 1 496 ? -6.154 2.044 -23.582 1.00 41.88 496 ILE A O 1
ATOM 4126 N N . ASP A 1 497 ? -6.945 1.211 -25.523 1.00 41.88 497 ASP A N 1
ATOM 4127 C CA . ASP A 1 497 ? -6.409 2.210 -26.415 1.00 41.88 497 ASP A CA 1
ATOM 4128 C C . ASP A 1 497 ? -6.743 3.609 -25.884 1.00 41.88 497 ASP A C 1
ATOM 4130 O O . ASP A 1 497 ? -7.915 4.009 -25.864 1.00 41.88 497 ASP A O 1
ATOM 4134 N N . GLU A 1 498 ? -5.694 4.367 -25.559 1.00 42.22 498 GLU A N 1
ATOM 4135 C CA . GLU A 1 498 ? -5.678 5.835 -25.599 1.00 42.22 498 GLU A CA 1
ATOM 4136 C C . GLU A 1 498 ? -5.880 6.351 -27.042 1.00 42.22 498 GLU A C 1
ATOM 4138 O O . GLU A 1 498 ? -5.754 7.544 -27.299 1.00 42.22 498 GLU A O 1
ATOM 4143 N N . ARG A 1 499 ? -6.215 5.480 -28.012 1.00 52.09 499 ARG A N 1
ATOM 4144 C CA . ARG A 1 499 ? -6.679 5.899 -29.335 1.00 52.09 499 ARG A CA 1
ATOM 4145 C C . ARG A 1 499 ? -7.890 6.804 -29.163 1.00 52.09 499 ARG A C 1
ATOM 4147 O O . ARG A 1 499 ? -8.878 6.438 -28.511 1.00 52.09 499 ARG A O 1
ATOM 4154 N N . THR A 1 500 ? -7.806 7.975 -29.785 1.00 50.56 500 THR A N 1
ATOM 4155 C CA . THR A 1 500 ? -8.912 8.925 -29.868 1.00 50.56 500 THR A CA 1
ATOM 4156 C C . THR A 1 500 ? -10.164 8.222 -30.396 1.00 50.56 500 THR A C 1
ATOM 4158 O O . THR A 1 500 ? -10.082 7.249 -31.151 1.00 50.56 500 THR A O 1
ATOM 4161 N N . LEU A 1 501 ? -11.345 8.711 -30.000 1.00 51.53 501 LEU A N 1
ATOM 4162 C CA . LEU A 1 501 ? -12.634 8.185 -30.467 1.00 51.53 501 LEU A CA 1
ATOM 4163 C C . LEU A 1 501 ? -12.660 8.034 -32.001 1.00 51.53 501 LEU A C 1
ATOM 4165 O O . LEU A 1 501 ? -13.207 7.062 -32.512 1.00 51.53 501 LEU A O 1
ATOM 4169 N N . ILE A 1 502 ? -11.980 8.948 -32.701 1.00 52.00 502 ILE A N 1
ATOM 4170 C CA . ILE A 1 502 ? -11.787 8.954 -34.151 1.00 52.00 502 ILE A CA 1
ATOM 4171 C C . ILE A 1 502 ? -11.188 7.629 -34.633 1.00 52.00 502 ILE A C 1
ATOM 4173 O O . ILE A 1 502 ? -11.845 6.937 -35.392 1.00 52.00 502 ILE A O 1
ATOM 4177 N N . HIS A 1 503 ? -10.030 7.197 -34.132 1.00 50.16 503 HIS A N 1
ATOM 4178 C CA . HIS A 1 503 ? -9.385 5.949 -34.568 1.00 50.16 503 HIS A CA 1
ATOM 4179 C C . HIS A 1 503 ? -10.252 4.703 -34.333 1.00 50.16 503 HIS A C 1
ATOM 4181 O O . HIS A 1 503 ? -10.323 3.829 -35.192 1.00 50.16 503 HIS A O 1
ATOM 4187 N N . LYS A 1 504 ? -10.978 4.636 -33.207 1.00 54.47 504 LYS A N 1
ATOM 4188 C CA . LYS A 1 504 ? -11.894 3.513 -32.914 1.00 54.47 504 LYS A CA 1
ATOM 4189 C C . LYS A 1 504 ? -13.064 3.459 -33.895 1.00 54.47 504 LYS A C 1
ATOM 4191 O O . LYS A 1 504 ? -13.532 2.376 -34.246 1.00 54.47 504 LYS A O 1
ATOM 4196 N N . VAL A 1 505 ? -13.542 4.624 -34.320 1.00 57.00 505 VAL A N 1
ATOM 4197 C CA . VAL A 1 505 ? -14.584 4.758 -35.340 1.00 57.00 505 VAL A CA 1
ATOM 4198 C C . VAL A 1 505 ? -14.016 4.413 -36.720 1.00 57.00 505 VAL A C 1
ATOM 4200 O O . VAL A 1 505 ? -14.627 3.619 -37.431 1.00 57.00 505 VAL A O 1
ATOM 4203 N N . THR A 1 506 ? -12.822 4.899 -37.064 1.00 53.59 506 THR A N 1
ATOM 4204 C CA . THR A 1 506 ? -12.143 4.614 -38.336 1.00 53.59 506 THR A CA 1
ATOM 4205 C C . THR A 1 506 ? -11.858 3.122 -38.515 1.00 53.59 506 THR A C 1
ATOM 4207 O O . THR A 1 506 ? -12.157 2.572 -39.570 1.00 53.59 506 THR A O 1
ATOM 4210 N N . ASP A 1 507 ? -11.375 2.425 -37.483 1.00 54.12 507 ASP A N 1
ATOM 4211 C CA . ASP A 1 507 ? -11.108 0.979 -37.534 1.00 54.12 507 ASP A CA 1
ATOM 4212 C C . ASP A 1 507 ? -12.388 0.153 -37.735 1.00 54.12 507 ASP A C 1
ATOM 4214 O O . ASP A 1 507 ? -12.383 -0.853 -38.452 1.00 54.12 507 ASP A O 1
ATOM 4218 N N . LYS A 1 508 ? -13.502 0.602 -37.139 1.00 60.97 508 LYS A N 1
ATOM 4219 C CA . LYS A 1 508 ? -14.818 -0.033 -37.285 1.00 60.97 508 LYS A CA 1
ATOM 4220 C C . LYS A 1 508 ? -15.424 0.211 -38.671 1.00 60.97 508 LYS A C 1
ATOM 4222 O O . LYS A 1 508 ? -16.078 -0.682 -39.199 1.00 60.97 508 LYS A O 1
ATOM 4227 N N . ILE A 1 509 ? -15.187 1.384 -39.260 1.00 57.72 509 ILE A N 1
ATOM 4228 C CA . ILE A 1 509 ? -15.628 1.740 -40.619 1.00 57.72 509 ILE A CA 1
ATOM 4229 C C . ILE A 1 509 ? -14.786 1.016 -41.680 1.00 57.72 509 ILE A C 1
ATOM 4231 O O . ILE A 1 509 ? -15.331 0.508 -42.654 1.00 57.72 509 ILE A O 1
ATOM 4235 N N . LEU A 1 510 ? -13.469 0.922 -41.484 1.00 56.16 510 LEU A N 1
ATOM 4236 C CA . LEU A 1 510 ? -12.536 0.320 -42.444 1.00 56.16 510 LEU A CA 1
ATOM 4237 C C . LEU A 1 510 ? -12.397 -1.206 -42.308 1.00 56.16 510 LEU A C 1
ATOM 4239 O O . LEU A 1 510 ? -11.574 -1.804 -42.998 1.00 56.16 510 LEU A O 1
ATOM 4243 N N . ASN A 1 511 ? -13.170 -1.838 -41.418 1.00 47.22 511 ASN A N 1
ATOM 4244 C CA . ASN A 1 511 ? -13.161 -3.282 -41.155 1.00 47.22 511 ASN A CA 1
ATOM 4245 C C . ASN A 1 511 ? -11.742 -3.855 -40.938 1.00 47.22 511 ASN A C 1
ATOM 4247 O O . ASN A 1 511 ? -11.405 -4.957 -41.385 1.00 47.22 511 ASN A O 1
ATOM 4251 N N . ARG A 1 512 ? -10.871 -3.083 -40.274 1.00 52.53 512 ARG A N 1
ATOM 4252 C CA . ARG A 1 512 ? -9.478 -3.475 -40.037 1.00 52.53 512 ARG A CA 1
ATOM 4253 C C . ARG A 1 512 ? -9.441 -4.555 -38.953 1.00 52.53 512 ARG A C 1
ATOM 4255 O O . ARG A 1 512 ? -9.933 -4.364 -37.841 1.00 52.53 512 ARG A O 1
ATOM 4262 N N . LYS A 1 513 ? -8.855 -5.721 -39.263 1.00 44.19 513 LYS A N 1
ATOM 4263 C CA . LYS A 1 513 ? -8.603 -6.780 -38.268 1.00 44.19 513 LYS A CA 1
ATOM 4264 C C . LYS A 1 513 ? -7.752 -6.186 -37.143 1.00 44.19 513 LYS A C 1
ATOM 4266 O O . LYS A 1 513 ? -6.651 -5.720 -37.406 1.00 44.19 513 LYS A O 1
ATOM 4271 N N . ASN A 1 514 ? -8.255 -6.243 -35.907 1.00 45.66 514 ASN A N 1
ATOM 4272 C CA . ASN A 1 514 ? -7.515 -5.874 -34.698 1.00 45.66 514 ASN A CA 1
ATOM 4273 C 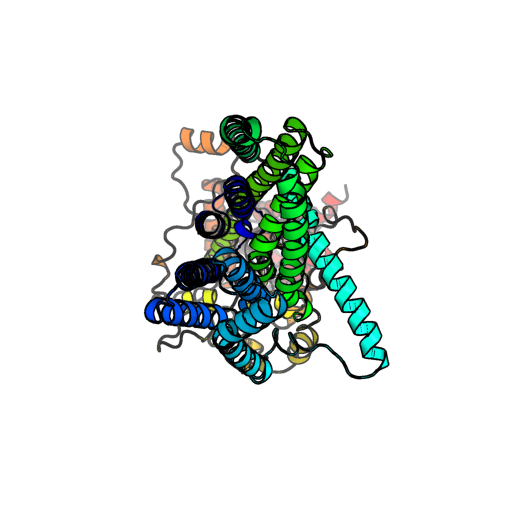C . ASN A 1 514 ? -6.128 -6.544 -34.710 1.00 45.66 514 ASN A C 1
ATOM 4275 O O . ASN A 1 514 ? -6.022 -7.738 -34.410 1.00 45.66 514 ASN A O 1
ATOM 4279 N N . SER A 1 515 ? -5.075 -5.788 -35.033 1.00 47.19 515 SER A N 1
ATOM 4280 C CA . SER A 1 515 ? -3.717 -6.181 -34.671 1.00 47.19 515 SER A CA 1
ATOM 4281 C C . SER A 1 515 ? -3.709 -6.363 -33.157 1.00 47.19 515 SER A C 1
ATOM 4283 O O . SER A 1 515 ? -4.053 -5.446 -32.415 1.00 47.19 515 SER A O 1
ATOM 4285 N N . LYS A 1 516 ? -3.353 -7.563 -32.689 1.00 51.75 516 LYS A N 1
ATOM 4286 C CA . LYS A 1 516 ? -3.133 -7.816 -31.258 1.00 51.75 516 LYS A CA 1
ATOM 4287 C C . LYS A 1 516 ? -1.862 -7.121 -30.743 1.00 51.75 516 LYS A C 1
ATOM 4289 O O . LYS A 1 516 ? -1.660 -7.148 -29.541 1.00 51.75 516 LYS A O 1
ATOM 4294 N N . LYS A 1 517 ? -1.039 -6.562 -31.644 1.00 58.69 517 LYS A N 1
ATOM 4295 C CA . LYS A 1 517 ? 0.319 -6.071 -31.393 1.00 58.69 517 LYS A CA 1
ATOM 4296 C C . LYS A 1 517 ? 0.381 -4.546 -31.354 1.00 58.69 517 LYS A C 1
ATOM 4298 O O . LYS A 1 517 ? -0.196 -3.894 -32.228 1.00 58.69 517 LYS A O 1
ATOM 4303 N N . GLU A 1 518 ? 1.113 -3.999 -30.388 1.00 72.62 518 GLU A N 1
ATOM 4304 C CA . GLU A 1 518 ? 1.381 -2.556 -30.231 1.00 72.62 518 GLU A CA 1
ATOM 4305 C C . GLU A 1 518 ? 2.691 -2.115 -30.911 1.00 72.62 518 GLU A C 1
ATOM 4307 O O . GLU A 1 518 ? 3.522 -2.945 -31.272 1.00 72.62 518 GLU A O 1
ATOM 4312 N N . TRP A 1 519 ? 2.922 -0.801 -31.035 1.00 81.69 519 TRP A N 1
ATOM 4313 C CA . TRP A 1 519 ? 4.182 -0.230 -31.545 1.00 81.69 519 TRP A CA 1
ATOM 4314 C C . TRP A 1 519 ? 5.430 -0.847 -30.890 1.00 81.69 519 TRP A C 1
ATOM 4316 O O . TRP A 1 519 ? 6.380 -1.214 -31.584 1.00 81.69 519 TRP A O 1
ATOM 4326 N N . CYS A 1 520 ? 5.402 -1.037 -29.564 1.00 79.44 520 CYS A N 1
ATOM 4327 C CA . CYS A 1 520 ? 6.524 -1.616 -28.827 1.00 79.44 520 CYS A CA 1
ATOM 4328 C C . CYS A 1 520 ? 6.903 -3.009 -29.313 1.00 79.44 520 CYS A C 1
ATOM 4330 O O . CYS A 1 520 ? 8.091 -3.316 -29.358 1.00 79.44 520 CYS A O 1
ATOM 4332 N N . TYR A 1 521 ? 5.931 -3.825 -29.730 1.00 79.88 521 TYR A N 1
ATOM 4333 C CA . TYR A 1 521 ? 6.224 -5.119 -30.329 1.00 79.88 521 TYR A CA 1
ATOM 4334 C C . TYR A 1 521 ? 7.091 -4.947 -31.582 1.00 79.88 521 TYR A C 1
ATOM 4336 O O . TYR A 1 521 ? 8.133 -5.590 -31.693 1.00 79.88 521 TYR A O 1
ATOM 4344 N N . TYR A 1 522 ? 6.703 -4.064 -32.508 1.00 81.88 522 TYR A N 1
ATOM 4345 C CA . TYR A 1 522 ? 7.422 -3.864 -33.770 1.00 81.88 522 TYR A CA 1
ATOM 4346 C C . TYR A 1 522 ? 8.812 -3.284 -33.550 1.00 81.88 522 TYR A C 1
ATOM 4348 O O . TYR A 1 522 ? 9.778 -3.851 -34.051 1.00 81.88 522 TYR A O 1
ATOM 4356 N N . TYR A 1 523 ? 8.927 -2.218 -32.754 1.00 83.88 523 TYR A N 1
ATOM 4357 C CA . TYR A 1 523 ? 10.214 -1.618 -32.396 1.00 83.88 523 TYR A CA 1
ATOM 4358 C C . TYR A 1 523 ? 11.159 -2.637 -31.746 1.00 83.88 523 TYR A C 1
ATOM 4360 O O . TYR A 1 523 ? 12.309 -2.788 -32.159 1.00 83.88 523 TYR A O 1
ATOM 4368 N N . GLN A 1 524 ? 10.686 -3.369 -30.737 1.00 80.88 524 GLN A N 1
ATOM 4369 C CA . GLN A 1 524 ? 11.541 -4.280 -29.979 1.00 80.88 524 GLN A CA 1
ATOM 4370 C C . GLN A 1 524 ? 11.917 -5.511 -30.797 1.00 80.88 524 GLN A C 1
ATOM 4372 O O . GLN A 1 524 ? 13.063 -5.950 -30.739 1.00 80.88 524 GLN A O 1
ATOM 4377 N N . THR A 1 525 ? 10.985 -6.039 -31.592 1.00 79.62 525 THR A N 1
ATOM 4378 C CA . THR A 1 525 ? 11.258 -7.153 -32.507 1.00 79.62 525 THR A CA 1
ATOM 4379 C C . THR A 1 525 ? 12.249 -6.719 -33.588 1.00 79.62 525 THR A C 1
ATOM 4381 O O . THR A 1 525 ? 13.209 -7.439 -33.853 1.00 79.62 525 THR A O 1
ATOM 4384 N N . ALA A 1 526 ? 12.089 -5.518 -34.149 1.00 83.06 526 ALA A N 1
ATOM 4385 C CA . ALA A 1 526 ? 13.044 -4.929 -35.082 1.00 83.06 526 ALA A CA 1
ATOM 4386 C C . ALA A 1 526 ? 14.436 -4.801 -34.458 1.00 83.06 526 ALA A C 1
ATOM 4388 O O . ALA A 1 526 ? 15.424 -5.200 -35.061 1.00 83.06 526 ALA A O 1
ATOM 4389 N N . ASN A 1 527 ? 14.530 -4.335 -33.217 1.00 81.19 527 ASN A N 1
ATOM 4390 C CA . ASN A 1 527 ? 15.813 -4.237 -32.532 1.00 81.19 527 ASN A CA 1
ATOM 4391 C C . ASN A 1 527 ? 16.480 -5.616 -32.324 1.00 81.19 527 ASN A C 1
ATOM 4393 O O . ASN A 1 527 ? 17.691 -5.756 -32.490 1.00 81.19 527 ASN A O 1
ATOM 4397 N N . VAL A 1 528 ? 15.696 -6.667 -32.045 1.00 76.12 528 VAL A N 1
ATOM 4398 C CA . VAL A 1 528 ? 16.201 -8.053 -31.975 1.00 76.12 528 VAL A CA 1
ATOM 4399 C C . VAL A 1 528 ? 16.738 -8.529 -33.330 1.00 76.12 528 VAL A C 1
ATOM 4401 O O . VAL A 1 528 ? 17.844 -9.067 -33.383 1.00 76.12 528 VAL A O 1
ATOM 4404 N N . TYR A 1 529 ? 15.996 -8.336 -34.426 1.00 77.50 529 TYR A N 1
ATOM 4405 C CA . TYR A 1 529 ? 16.450 -8.733 -35.769 1.00 77.50 529 TYR A CA 1
ATOM 4406 C C . TYR A 1 529 ? 17.658 -7.921 -36.242 1.00 77.50 529 TYR A C 1
ATOM 4408 O O . TYR A 1 529 ? 18.590 -8.494 -36.805 1.00 77.50 529 TYR A O 1
ATOM 4416 N N . TYR A 1 530 ? 17.710 -6.631 -35.903 1.00 82.31 530 TYR A N 1
ATOM 4417 C CA . TYR A 1 530 ? 18.863 -5.775 -36.167 1.00 82.31 530 TYR A CA 1
ATOM 4418 C C . TYR A 1 530 ? 20.145 -6.358 -35.557 1.00 82.31 530 TYR A C 1
ATOM 4420 O O . TYR A 1 530 ? 21.170 -6.460 -36.230 1.00 82.31 530 TYR A O 1
ATOM 4428 N N . HIS A 1 531 ? 20.086 -6.810 -34.300 1.00 73.44 531 HIS A N 1
ATOM 4429 C CA . HIS A 1 531 ? 21.224 -7.447 -33.629 1.00 73.44 531 HIS A CA 1
ATOM 4430 C C . HIS A 1 531 ? 21.588 -8.829 -34.179 1.00 73.44 531 HIS A C 1
ATOM 4432 O O . HIS A 1 531 ? 22.732 -9.252 -34.025 1.00 73.44 531 HIS A O 1
ATOM 4438 N N . ARG A 1 532 ? 20.654 -9.519 -34.839 1.00 77.31 532 ARG A N 1
ATOM 4439 C CA . ARG A 1 532 ? 20.920 -10.772 -35.563 1.00 77.31 532 ARG A CA 1
ATOM 4440 C C . ARG A 1 532 ? 21.496 -10.547 -36.966 1.00 77.31 532 ARG A C 1
ATOM 4442 O O . ARG A 1 532 ? 21.873 -11.521 -37.605 1.00 77.31 532 ARG A O 1
ATOM 4449 N N . GLY A 1 533 ? 21.568 -9.297 -37.430 1.00 80.50 533 GLY A N 1
ATOM 4450 C CA . GLY A 1 533 ? 22.023 -8.946 -38.778 1.00 80.50 533 GLY A CA 1
ATOM 4451 C C . GLY A 1 533 ? 20.962 -9.119 -39.870 1.00 80.50 533 GLY A C 1
ATOM 4452 O O . GLY A 1 533 ? 21.290 -9.013 -41.045 1.00 80.50 533 GLY A O 1
ATOM 4453 N N . ASP A 1 534 ? 19.702 -9.368 -39.503 1.00 84.50 534 ASP A N 1
ATOM 4454 C CA . ASP A 1 534 ? 18.593 -9.557 -40.445 1.00 84.50 534 ASP A CA 1
ATOM 4455 C C . ASP A 1 534 ? 17.882 -8.219 -40.703 1.00 84.50 534 ASP A C 1
ATOM 4457 O O . ASP A 1 534 ? 16.830 -7.915 -40.133 1.00 84.50 534 ASP A O 1
ATOM 4461 N N . TYR A 1 535 ? 18.523 -7.363 -41.501 1.00 91.56 535 TYR A N 1
ATOM 4462 C CA . TYR A 1 535 ? 18.053 -6.001 -41.783 1.00 91.56 535 TYR A CA 1
ATOM 4463 C C . TYR A 1 535 ? 16.775 -5.988 -42.641 1.00 91.56 535 TYR A C 1
ATOM 4465 O O . TYR A 1 535 ? 15.880 -5.167 -42.432 1.00 91.56 535 TYR A O 1
ATOM 4473 N N . ASP A 1 536 ? 16.613 -6.947 -43.550 1.00 91.56 536 ASP A N 1
ATOM 4474 C CA . ASP A 1 536 ? 15.402 -7.043 -44.370 1.00 91.56 536 ASP A CA 1
ATOM 4475 C C . ASP A 1 536 ? 14.165 -7.298 -43.506 1.00 91.56 536 ASP A C 1
ATOM 4477 O O . ASP A 1 536 ? 13.128 -6.644 -43.684 1.00 91.56 536 ASP A O 1
ATOM 4481 N N . LYS A 1 537 ? 14.285 -8.154 -42.482 1.00 85.19 537 LYS A N 1
ATOM 4482 C CA . LYS A 1 537 ? 13.183 -8.388 -41.546 1.00 85.19 537 LYS A CA 1
ATOM 4483 C C . LYS A 1 537 ? 12.845 -7.162 -40.703 1.00 85.19 537 LYS A C 1
ATOM 4485 O O . LYS A 1 537 ? 11.674 -6.940 -40.389 1.00 85.19 537 LYS A O 1
ATOM 4490 N N . VAL A 1 538 ? 13.834 -6.338 -40.354 1.00 88.75 538 VAL A N 1
ATOM 4491 C CA . VAL A 1 538 ? 13.603 -5.058 -39.662 1.00 88.75 538 VAL A CA 1
ATOM 4492 C C . VAL A 1 538 ? 12.758 -4.116 -40.517 1.00 88.75 538 VAL A C 1
ATOM 4494 O O . VAL A 1 538 ? 11.794 -3.528 -40.020 1.00 88.75 538 VAL A O 1
ATOM 4497 N N . ASN A 1 539 ? 13.075 -4.008 -41.806 1.00 94.19 539 ASN A N 1
ATOM 4498 C CA . ASN A 1 539 ? 12.318 -3.177 -42.739 1.00 94.19 539 ASN A CA 1
ATOM 4499 C C . ASN A 1 539 ? 10.890 -3.703 -42.941 1.00 94.19 539 ASN A C 1
ATOM 4501 O O . ASN A 1 539 ? 9.940 -2.920 -42.953 1.00 94.19 539 ASN A O 1
ATOM 4505 N N . GLU A 1 540 ? 10.717 -5.024 -43.054 1.00 89.81 540 GLU A N 1
ATOM 4506 C CA . GLU A 1 540 ? 9.398 -5.662 -43.163 1.00 89.81 540 GLU A CA 1
ATOM 4507 C C . GLU A 1 540 ? 8.507 -5.304 -41.963 1.00 89.81 540 GLU A C 1
ATOM 4509 O O . GLU A 1 540 ? 7.357 -4.904 -42.146 1.00 89.81 540 GLU A O 1
ATOM 4514 N N . LEU A 1 541 ? 9.057 -5.357 -40.744 1.00 85.06 541 LEU A N 1
ATOM 4515 C CA . LEU A 1 541 ? 8.345 -4.989 -39.515 1.00 85.06 541 LEU A CA 1
ATOM 4516 C C . LEU A 1 541 ? 7.908 -3.519 -39.509 1.00 85.06 541 LEU A C 1
ATOM 4518 O O . LEU A 1 541 ? 6.813 -3.216 -39.034 1.00 85.06 541 LEU A O 1
ATOM 4522 N N . TYR A 1 542 ? 8.720 -2.608 -40.052 1.00 91.06 542 TYR A N 1
ATOM 4523 C CA . TYR A 1 542 ? 8.335 -1.201 -40.191 1.00 91.06 542 TYR A CA 1
ATOM 4524 C C . TYR A 1 542 ? 7.136 -1.036 -41.129 1.00 91.06 542 TYR A C 1
ATOM 4526 O O . TYR A 1 542 ? 6.164 -0.354 -40.797 1.00 91.06 542 TYR A O 1
ATOM 4534 N N . TYR A 1 543 ? 7.175 -1.678 -42.298 1.00 90.94 543 TYR A N 1
ATOM 4535 C CA . TYR A 1 543 ? 6.079 -1.605 -43.263 1.00 90.94 543 TYR A CA 1
ATOM 4536 C C . TYR A 1 543 ? 4.811 -2.302 -42.765 1.00 90.94 543 TYR A C 1
ATOM 4538 O O . TYR A 1 543 ? 3.712 -1.819 -43.042 1.00 90.94 543 TYR A O 1
ATOM 4546 N N . GLU A 1 544 ? 4.938 -3.387 -42.000 1.00 84.25 544 GLU A N 1
ATOM 4547 C CA . GLU A 1 544 ? 3.815 -4.036 -41.323 1.00 84.25 544 GLU A CA 1
ATOM 4548 C C . GLU A 1 544 ? 3.179 -3.086 -40.295 1.00 84.25 544 GLU A C 1
ATOM 4550 O O . GLU A 1 544 ? 1.972 -2.838 -40.354 1.00 84.25 544 GLU A O 1
ATOM 4555 N N . ALA A 1 545 ? 3.985 -2.466 -39.424 1.00 83.69 545 ALA A N 1
ATOM 4556 C CA . ALA A 1 545 ? 3.513 -1.471 -38.459 1.00 83.69 545 ALA A CA 1
ATOM 4557 C C . ALA A 1 545 ? 2.824 -0.283 -39.150 1.00 83.69 545 ALA A C 1
ATOM 4559 O O . ALA A 1 545 ? 1.748 0.141 -38.725 1.00 83.69 545 ALA A O 1
ATOM 4560 N N . LYS A 1 546 ? 3.405 0.219 -40.248 1.00 84.44 546 LYS A N 1
ATOM 4561 C CA . LYS A 1 546 ? 2.832 1.299 -41.066 1.00 84.44 546 LYS A CA 1
ATOM 4562 C C . LYS A 1 546 ? 1.494 0.896 -41.683 1.00 84.44 546 LYS A C 1
ATOM 4564 O O . LYS A 1 546 ? 0.545 1.671 -41.645 1.00 84.44 546 LYS A O 1
ATOM 4569 N N . ARG A 1 547 ? 1.394 -0.321 -42.231 1.00 78.94 547 ARG A N 1
ATOM 4570 C CA . ARG A 1 547 ? 0.172 -0.847 -42.868 1.00 78.94 547 ARG A CA 1
ATOM 4571 C C . ARG A 1 547 ? -0.992 -0.947 -41.886 1.00 78.94 547 ARG A C 1
ATOM 4573 O O . ARG A 1 547 ? -2.133 -0.710 -42.275 1.00 78.94 547 ARG A O 1
ATOM 4580 N N . PHE A 1 548 ? -0.710 -1.304 -40.637 1.00 73.31 548 PHE A N 1
ATOM 4581 C CA . PHE A 1 548 ? -1.718 -1.393 -39.583 1.00 73.31 548 PHE A CA 1
ATOM 4582 C C . PHE A 1 548 ? -1.956 -0.080 -38.833 1.00 73.31 548 PHE A C 1
ATOM 4584 O O . PHE A 1 548 ? -2.756 -0.087 -37.900 1.00 73.31 548 PHE A O 1
ATOM 4591 N N . ASP A 1 549 ? -1.309 1.018 -39.241 1.00 73.19 549 ASP A N 1
ATOM 4592 C CA . ASP A 1 549 ? -1.396 2.321 -38.576 1.00 73.19 549 ASP A CA 1
ATOM 4593 C C . ASP A 1 549 ? -1.017 2.220 -37.090 1.00 73.19 549 ASP A C 1
ATOM 4595 O O . ASP A 1 549 ? -1.766 2.606 -36.207 1.00 73.19 549 ASP A O 1
ATOM 4599 N N . LEU A 1 550 ? 0.122 1.581 -36.798 1.00 71.69 550 LEU A N 1
ATOM 4600 C CA . LEU A 1 550 ? 0.590 1.300 -35.432 1.00 71.69 550 LEU A CA 1
ATOM 4601 C C . LEU A 1 550 ? 1.830 2.108 -35.049 1.00 71.69 550 LEU A C 1
ATOM 4603 O O . LEU A 1 550 ? 2.446 1.825 -34.025 1.00 71.69 550 LEU A O 1
ATOM 4607 N N . ILE A 1 551 ? 2.216 3.099 -35.853 1.00 74.81 551 ILE A N 1
ATOM 4608 C CA . ILE A 1 551 ? 3.386 3.953 -35.609 1.00 74.81 551 ILE A CA 1
ATOM 4609 C C . ILE A 1 551 ? 3.004 5.060 -34.609 1.00 74.81 551 ILE A C 1
ATOM 4611 O O . ILE A 1 551 ? 2.964 6.243 -34.931 1.00 74.81 551 ILE A O 1
ATOM 4615 N N . TYR A 1 552 ? 2.690 4.660 -33.374 1.00 71.00 552 TYR A N 1
ATOM 4616 C CA . TYR A 1 552 ? 2.402 5.561 -32.252 1.00 71.00 552 TYR A CA 1
ATOM 4617 C C . TYR A 1 552 ? 3.506 5.446 -31.206 1.00 71.00 552 TYR A C 1
ATOM 4619 O O . TYR A 1 552 ? 3.381 4.734 -30.206 1.00 71.00 552 TYR A O 1
ATOM 4627 N N . MET A 1 553 ? 4.611 6.141 -31.453 1.00 72.50 553 MET A N 1
ATOM 4628 C CA . MET A 1 553 ? 5.753 6.158 -30.546 1.00 72.50 553 MET A CA 1
ATOM 4629 C C . MET A 1 553 ? 5.631 7.303 -29.541 1.00 72.50 553 MET A C 1
ATOM 4631 O O . MET A 1 553 ? 5.339 8.439 -29.909 1.00 72.50 553 MET A O 1
ATOM 4635 N N . LYS A 1 554 ? 5.869 7.013 -28.256 1.00 64.75 554 LYS A N 1
ATOM 4636 C CA . LYS A 1 554 ? 5.980 8.054 -27.215 1.00 64.75 554 LYS A CA 1
ATOM 4637 C C . LYS A 1 554 ? 7.385 8.671 -27.182 1.00 64.75 554 LYS A C 1
ATOM 4639 O O . LYS A 1 554 ? 7.582 9.700 -26.544 1.00 64.75 554 LYS A O 1
ATOM 4644 N N . ASN A 1 555 ? 8.354 8.043 -27.853 1.00 69.69 555 ASN A N 1
ATOM 4645 C CA . ASN A 1 555 ? 9.735 8.501 -27.938 1.00 69.69 555 ASN A CA 1
ATOM 4646 C C . ASN A 1 555 ? 10.336 8.155 -29.316 1.00 69.69 555 ASN A C 1
ATOM 4648 O O . ASN A 1 555 ? 10.450 6.977 -29.651 1.00 69.69 555 ASN A O 1
ATOM 4652 N N . TYR A 1 556 ? 10.776 9.161 -30.086 1.00 77.62 556 TYR A N 1
ATOM 4653 C CA . TYR A 1 556 ? 11.353 8.936 -31.421 1.00 77.62 556 TYR A CA 1
ATOM 4654 C C . TYR A 1 556 ? 12.690 8.177 -31.411 1.00 77.62 556 TYR A C 1
ATOM 4656 O O . TYR A 1 556 ? 13.087 7.649 -32.445 1.00 77.62 556 TYR A O 1
ATOM 4664 N N . ALA A 1 557 ? 13.358 8.001 -30.262 1.00 75.25 557 ALA A N 1
ATOM 4665 C CA . ALA A 1 557 ? 14.493 7.076 -30.125 1.00 75.25 557 ALA A CA 1
ATOM 4666 C C . ALA A 1 557 ? 14.142 5.624 -30.512 1.00 75.25 557 ALA A C 1
ATOM 4668 O O . ALA A 1 557 ? 15.025 4.832 -30.835 1.00 75.25 557 ALA A O 1
ATOM 4669 N N . GLU A 1 558 ? 12.857 5.269 -30.529 1.00 81.06 558 GLU A N 1
ATOM 4670 C CA . GLU A 1 558 ? 12.362 3.968 -30.989 1.00 81.06 558 GLU A CA 1
ATOM 4671 C C . GLU A 1 558 ? 12.497 3.785 -32.518 1.00 81.06 558 GLU A C 1
ATOM 4673 O O . GLU A 1 558 ? 12.359 2.674 -33.024 1.00 81.06 558 GLU A O 1
ATOM 4678 N N . LEU A 1 559 ? 12.837 4.836 -33.274 1.00 86.31 559 LEU A N 1
ATOM 4679 C CA . LEU A 1 559 ? 13.091 4.754 -34.718 1.00 86.31 559 LEU A CA 1
ATOM 4680 C C . LEU A 1 559 ? 14.481 4.226 -35.078 1.00 86.31 559 LEU A C 1
ATOM 4682 O O . LEU A 1 559 ? 14.690 3.764 -36.198 1.00 86.31 559 LEU A O 1
ATOM 4686 N N . ILE A 1 560 ? 15.429 4.252 -34.139 1.00 87.38 560 ILE A N 1
ATOM 4687 C CA . ILE A 1 560 ? 16.842 3.927 -34.376 1.00 87.38 560 ILE A CA 1
ATOM 4688 C C . ILE A 1 560 ? 17.069 2.593 -35.118 1.00 87.38 560 ILE A C 1
ATOM 4690 O O . ILE A 1 560 ? 17.819 2.613 -36.096 1.00 87.38 560 ILE A O 1
ATOM 4694 N N . PRO A 1 561 ? 16.470 1.441 -34.734 1.00 87.38 561 PRO A N 1
ATOM 4695 C CA . PRO A 1 561 ? 16.718 0.188 -35.454 1.00 87.38 561 PRO A CA 1
ATOM 4696 C C . PRO A 1 561 ? 16.252 0.251 -36.914 1.00 87.38 561 PRO A C 1
ATOM 4698 O O . PRO A 1 561 ? 16.919 -0.297 -37.789 1.00 87.38 561 PRO A O 1
ATOM 4701 N N . PHE A 1 562 ? 15.161 0.968 -37.194 1.00 93.25 562 PHE A N 1
ATOM 4702 C CA . PHE A 1 562 ? 14.640 1.148 -38.547 1.00 93.25 562 PHE A CA 1
ATOM 4703 C C . PHE A 1 562 ? 15.521 2.086 -39.368 1.00 93.25 562 PHE A C 1
ATOM 4705 O O . PHE A 1 562 ? 15.888 1.732 -40.483 1.00 93.25 562 PHE A O 1
ATOM 4712 N N . ILE A 1 563 ? 15.938 3.224 -38.798 1.00 92.62 563 ILE A N 1
ATOM 4713 C CA . ILE A 1 563 ? 16.881 4.156 -39.437 1.00 92.62 563 ILE A CA 1
ATOM 4714 C C . ILE A 1 563 ? 18.134 3.392 -39.872 1.00 92.62 563 ILE A C 1
ATOM 4716 O O . ILE A 1 563 ? 18.509 3.407 -41.043 1.00 92.62 563 ILE A O 1
ATOM 4720 N N . LYS A 1 564 ? 18.746 2.655 -38.940 1.00 91.50 564 LYS A N 1
ATOM 4721 C CA . LYS A 1 564 ? 19.959 1.878 -39.210 1.00 91.50 564 LYS A CA 1
ATOM 4722 C C . LYS A 1 564 ? 19.761 0.821 -40.281 1.00 91.50 564 LYS A C 1
ATOM 4724 O O . LYS A 1 564 ? 20.621 0.654 -41.142 1.00 91.50 564 LYS A O 1
ATOM 4729 N N . SER A 1 565 ? 18.647 0.106 -40.221 1.00 93.88 565 SER A N 1
ATOM 4730 C CA . SER A 1 565 ? 18.329 -0.930 -41.191 1.00 93.88 565 SER A CA 1
ATOM 4731 C C . SER A 1 565 ? 18.113 -0.367 -42.597 1.00 93.88 565 SER A C 1
ATOM 4733 O O . SER A 1 565 ? 18.670 -0.895 -43.561 1.00 93.88 565 SER A O 1
ATOM 4735 N N . PHE A 1 566 ? 17.388 0.747 -42.728 1.00 95.62 566 PHE A N 1
ATOM 4736 C CA . PHE A 1 566 ? 17.151 1.386 -44.022 1.00 95.62 566 PHE A CA 1
ATOM 4737 C C . PHE A 1 566 ? 18.436 1.926 -44.654 1.00 95.62 566 PHE A C 1
ATOM 4739 O O . PHE A 1 566 ? 18.634 1.717 -45.848 1.00 95.62 566 PHE A O 1
ATOM 4746 N N . TYR A 1 567 ? 19.362 2.495 -43.870 1.00 94.38 567 TYR A N 1
ATOM 4747 C CA . TYR A 1 567 ? 20.698 2.825 -44.387 1.00 94.38 567 TYR A CA 1
ATOM 4748 C C . TYR A 1 567 ? 21.427 1.575 -44.900 1.00 94.38 567 TYR A C 1
ATOM 4750 O O . TYR A 1 567 ? 21.945 1.587 -46.012 1.00 94.38 567 TYR A O 1
ATOM 4758 N N . ARG A 1 568 ? 21.437 0.472 -44.138 1.00 91.94 568 ARG A N 1
ATOM 4759 C CA . ARG A 1 568 ? 22.147 -0.772 -44.515 1.00 91.94 568 ARG A CA 1
ATOM 4760 C C . ARG A 1 568 ? 21.575 -1.486 -45.736 1.00 91.94 568 ARG A C 1
ATOM 4762 O O . ARG A 1 568 ? 22.315 -2.177 -46.425 1.00 91.94 568 ARG A O 1
ATOM 4769 N N . THR A 1 569 ? 20.284 -1.321 -45.985 1.00 92.50 569 THR A N 1
ATOM 4770 C CA . THR A 1 569 ? 19.561 -1.930 -47.114 1.00 92.50 569 THR A CA 1
ATOM 4771 C C . THR A 1 569 ? 19.437 -0.989 -48.317 1.00 92.50 569 THR A C 1
ATOM 4773 O O . THR A 1 569 ? 18.883 -1.377 -49.340 1.00 92.50 569 THR A O 1
ATOM 4776 N N . GLY A 1 570 ? 19.973 0.236 -48.223 1.00 91.38 570 GLY A N 1
ATOM 4777 C CA . GLY A 1 570 ? 20.028 1.205 -49.322 1.00 91.38 570 GLY A CA 1
ATOM 4778 C C . GLY A 1 570 ? 18.773 2.065 -49.509 1.00 91.38 570 GLY A C 1
ATOM 4779 O O . GLY A 1 570 ? 18.689 2.813 -50.480 1.00 91.38 570 GLY A O 1
ATOM 4780 N N . ASN A 1 571 ? 17.800 2.008 -48.597 1.00 92.62 571 ASN A N 1
ATOM 4781 C CA . ASN A 1 571 ? 16.596 2.842 -48.641 1.00 92.62 571 ASN A CA 1
ATOM 4782 C C . ASN A 1 571 ? 16.834 4.194 -47.948 1.00 92.62 571 ASN A C 1
ATOM 4784 O O . ASN A 1 571 ? 16.294 4.479 -46.876 1.00 92.62 571 ASN A O 1
ATOM 4788 N N . TYR A 1 572 ? 17.703 5.009 -48.545 1.00 93.00 572 TYR A N 1
ATOM 4789 C CA . TYR A 1 572 ? 18.201 6.240 -47.927 1.00 93.00 572 TYR A CA 1
ATOM 4790 C C . TYR A 1 572 ? 17.119 7.303 -47.712 1.00 93.00 572 TYR A C 1
ATOM 4792 O O . TYR A 1 572 ? 17.136 7.970 -46.683 1.00 93.00 572 TYR A O 1
ATOM 4800 N N . ASP A 1 573 ? 16.138 7.421 -48.611 1.00 91.94 573 ASP A N 1
ATOM 4801 C CA . ASP A 1 573 ? 15.083 8.439 -48.500 1.00 91.94 573 ASP A CA 1
ATOM 4802 C C . ASP A 1 573 ? 14.227 8.239 -47.247 1.00 91.94 573 ASP A C 1
ATOM 4804 O O . ASP A 1 573 ? 13.969 9.173 -46.483 1.00 91.94 573 ASP A O 1
ATOM 4808 N N . LEU A 1 574 ? 13.806 6.996 -46.998 1.00 91.56 574 LEU A N 1
ATOM 4809 C CA . LEU A 1 574 ? 13.032 6.667 -45.807 1.00 91.56 574 LEU A CA 1
ATOM 4810 C C . LEU A 1 574 ? 13.901 6.731 -44.545 1.00 91.56 574 LEU A C 1
ATOM 4812 O O . LEU A 1 574 ? 13.420 7.162 -43.496 1.00 91.56 574 LEU A O 1
ATOM 4816 N N . ALA A 1 575 ? 15.177 6.345 -44.643 1.00 92.06 575 ALA A N 1
ATOM 4817 C CA . ALA A 1 575 ? 16.129 6.464 -43.542 1.00 92.06 575 ALA A CA 1
ATOM 4818 C C . ALA A 1 575 ? 16.318 7.927 -43.112 1.00 92.06 575 ALA A C 1
ATOM 4820 O O . ALA A 1 575 ? 16.276 8.217 -41.917 1.00 92.06 575 ALA A O 1
ATOM 4821 N N . TYR A 1 576 ? 16.455 8.843 -44.074 1.00 92.62 576 TYR A N 1
ATOM 4822 C CA . TYR A 1 576 ? 16.563 10.283 -43.851 1.00 92.62 576 TYR A CA 1
ATOM 4823 C C . TYR A 1 576 ? 15.296 10.855 -43.203 1.00 92.62 576 TYR A C 1
ATOM 4825 O O . TYR A 1 576 ? 15.384 11.556 -42.198 1.00 92.62 576 TYR A O 1
ATOM 4833 N N . GLN A 1 577 ? 14.106 10.496 -43.698 1.00 89.88 577 GLN A N 1
ATOM 4834 C CA . GLN A 1 577 ? 12.839 10.941 -43.097 1.00 89.88 577 GLN A CA 1
ATOM 4835 C C . GLN A 1 577 ? 12.717 10.527 -41.626 1.00 89.88 577 GLN A C 1
ATOM 4837 O O . GLN A 1 577 ? 12.312 11.324 -40.779 1.00 89.88 577 GLN A O 1
ATOM 4842 N N . LEU A 1 578 ? 13.072 9.280 -41.310 1.00 90.44 578 LEU A N 1
ATOM 4843 C CA . LEU A 1 578 ? 13.040 8.780 -39.938 1.00 90.44 578 LEU A CA 1
ATOM 4844 C C . LEU A 1 578 ? 14.133 9.400 -39.065 1.00 90.44 578 LEU A C 1
ATOM 4846 O O . LEU A 1 578 ? 13.898 9.640 -37.884 1.00 90.44 578 LEU A O 1
ATOM 4850 N N . LEU A 1 579 ? 15.306 9.673 -39.635 1.00 88.62 579 LEU A N 1
ATOM 4851 C CA . LEU A 1 579 ? 16.396 10.367 -38.955 1.00 88.62 579 LEU A CA 1
ATOM 4852 C C . LEU A 1 579 ? 15.989 11.795 -38.571 1.00 88.62 579 LEU A C 1
ATOM 4854 O O . LEU A 1 579 ? 16.236 12.208 -37.441 1.00 88.62 579 LEU A O 1
ATOM 4858 N N . TRP A 1 580 ? 15.303 12.502 -39.468 1.00 86.94 580 TRP A N 1
ATOM 4859 C CA . TRP A 1 580 ? 14.742 13.824 -39.198 1.00 86.94 580 TRP A CA 1
ATOM 4860 C C . TRP A 1 580 ? 13.654 13.779 -38.117 1.00 86.94 580 TRP A C 1
ATOM 4862 O O . TRP A 1 580 ? 13.629 14.605 -37.221 1.00 86.94 580 TRP A O 1
ATOM 4872 N N . GLN A 1 581 ? 12.779 12.768 -38.104 1.00 83.88 581 GLN A N 1
ATOM 4873 C CA . GLN A 1 581 ? 11.832 12.595 -36.988 1.00 83.88 581 GLN A CA 1
ATOM 4874 C C . GLN A 1 581 ? 12.540 12.299 -35.659 1.00 83.88 581 GLN A C 1
ATOM 4876 O O . GLN A 1 581 ? 12.098 12.733 -34.595 1.00 83.88 581 GLN A O 1
ATOM 4881 N N . TRP A 1 582 ? 13.638 11.546 -35.713 1.00 84.19 582 TRP A N 1
ATOM 4882 C CA . TRP A 1 582 ? 14.437 11.206 -34.545 1.00 84.19 582 TRP A CA 1
ATOM 4883 C C . TRP A 1 582 ? 15.155 12.416 -33.929 1.00 84.19 582 TRP A C 1
ATOM 4885 O O . TRP A 1 582 ? 15.273 12.448 -32.699 1.00 84.19 582 TRP A O 1
ATOM 4895 N N . SER A 1 583 ? 15.583 13.413 -34.714 1.00 80.62 583 SER A N 1
ATOM 4896 C CA . SER A 1 583 ? 16.275 14.605 -34.186 1.00 80.62 583 SER A CA 1
ATOM 4897 C C . SER A 1 583 ? 15.403 15.414 -33.213 1.00 80.62 583 SER A C 1
ATOM 4899 O O . SER A 1 583 ? 15.893 15.879 -32.188 1.00 80.62 583 SER A O 1
ATOM 4901 N N . TYR A 1 584 ? 14.079 15.410 -33.398 1.00 75.25 584 TYR A N 1
ATOM 4902 C CA . TYR A 1 584 ? 13.124 16.007 -32.451 1.00 75.25 584 TYR A CA 1
ATOM 4903 C C . TYR A 1 584 ? 12.980 15.264 -31.108 1.00 75.25 584 TYR A C 1
ATOM 4905 O O . TYR A 1 584 ? 12.258 15.726 -30.217 1.00 75.25 584 TYR A O 1
ATOM 4913 N N . SER A 1 585 ? 13.609 14.097 -30.921 1.00 68.88 585 SER A N 1
ATOM 4914 C CA . SER A 1 585 ? 13.602 13.426 -29.613 1.00 68.88 585 SER A CA 1
ATOM 4915 C C . SER A 1 585 ? 14.505 14.135 -28.596 1.00 68.88 585 SER A C 1
ATOM 4917 O O . SER A 1 585 ? 15.519 14.724 -28.960 1.00 68.88 585 SER A O 1
ATOM 4919 N N . PRO A 1 586 ? 14.249 13.979 -27.281 1.00 62.84 586 PRO A N 1
ATOM 4920 C CA . PRO A 1 586 ? 15.216 14.349 -26.236 1.00 62.84 586 PRO A CA 1
ATOM 4921 C C . PRO A 1 586 ? 16.608 13.696 -26.414 1.00 62.84 586 PRO A C 1
ATOM 4923 O O . PRO A 1 586 ? 17.611 14.102 -25.811 1.00 62.84 586 PRO A O 1
ATOM 4926 N N . GLU A 1 587 ? 16.674 12.620 -27.196 1.00 62.44 587 GLU A N 1
ATOM 4927 C CA . GLU A 1 587 ? 17.881 11.900 -27.575 1.00 62.44 587 GLU A CA 1
ATOM 4928 C C . GLU A 1 587 ? 18.517 12.367 -28.894 1.00 62.44 587 GLU A C 1
ATOM 4930 O O . GLU A 1 587 ? 19.661 11.986 -29.143 1.00 62.44 587 GLU A O 1
ATOM 4935 N N . GLY A 1 588 ? 17.841 13.208 -29.674 1.00 59.84 588 GLY A N 1
ATOM 4936 C CA . GLY A 1 588 ? 18.192 13.623 -31.031 1.00 59.84 588 GLY A CA 1
ATOM 4937 C C . GLY A 1 588 ? 19.254 14.713 -31.141 1.00 59.84 588 GLY A C 1
ATOM 4938 O O . GLY A 1 588 ? 19.292 15.406 -32.139 1.00 59.84 588 GLY A O 1
ATOM 4939 N N . GLY A 1 589 ? 20.115 14.889 -30.136 1.00 65.38 589 GLY A N 1
ATOM 4940 C CA . GLY A 1 589 ? 21.171 15.908 -30.167 1.00 65.38 589 GLY A CA 1
ATOM 4941 C C . GLY A 1 589 ? 22.465 15.428 -30.834 1.00 65.38 589 GLY A C 1
ATOM 4942 O O . GLY A 1 589 ? 22.846 14.264 -30.684 1.00 65.38 589 GLY A O 1
ATOM 4943 N N . GLU A 1 590 ? 23.193 16.355 -31.465 1.00 65.44 590 GLU A N 1
ATOM 4944 C CA . GLU A 1 590 ? 24.446 16.113 -32.205 1.00 65.44 590 GLU A CA 1
ATOM 4945 C C . GLU A 1 590 ? 25.481 15.295 -31.406 1.00 65.44 590 GLU A C 1
ATOM 4947 O O . GLU A 1 590 ? 26.018 14.297 -31.885 1.00 65.44 590 GLU A O 1
ATOM 4952 N N . SER A 1 591 ? 25.653 15.611 -30.117 1.00 64.94 591 SER A N 1
ATOM 4953 C CA . SER A 1 591 ? 26.582 14.915 -29.204 1.00 64.94 591 SER A CA 1
ATOM 4954 C C . SER A 1 591 ? 26.306 13.417 -28.981 1.00 64.94 591 SER A C 1
ATOM 4956 O O . SER A 1 591 ? 27.155 12.708 -28.438 1.00 64.94 591 SER A O 1
ATOM 4958 N N . LYS A 1 592 ? 25.122 12.910 -29.347 1.00 67.00 592 LYS A N 1
ATOM 4959 C CA . LYS A 1 592 ? 24.711 11.511 -29.113 1.00 67.00 592 LYS A CA 1
ATOM 4960 C C . LYS A 1 592 ? 24.765 10.646 -30.371 1.00 67.00 592 LYS A C 1
ATOM 4962 O O . LYS A 1 592 ? 24.613 9.425 -30.257 1.00 67.00 592 LYS A O 1
ATOM 4967 N N . ILE A 1 593 ? 24.985 11.245 -31.540 1.00 72.81 593 ILE A N 1
ATOM 4968 C CA . ILE A 1 593 ? 24.943 10.564 -32.836 1.00 72.81 593 ILE A CA 1
ATOM 4969 C C . ILE A 1 593 ? 26.053 9.527 -32.945 1.00 72.81 593 ILE A C 1
ATOM 4971 O O . ILE A 1 593 ? 25.766 8.365 -33.227 1.00 72.81 593 ILE A O 1
ATOM 4975 N N . GLU A 1 594 ? 27.299 9.914 -32.663 1.00 68.50 594 GLU A N 1
ATOM 4976 C CA . GLU A 1 594 ? 28.442 8.998 -32.741 1.00 68.50 594 GLU A CA 1
ATOM 4977 C C . GLU A 1 594 ? 28.250 7.789 -31.823 1.00 68.50 594 GLU A C 1
ATOM 4979 O O . GLU A 1 594 ? 28.572 6.662 -32.185 1.00 68.50 594 GLU A O 1
ATOM 4984 N N . GLN A 1 595 ? 27.635 7.988 -30.653 1.00 70.94 595 GLN A N 1
ATOM 4985 C CA . GLN A 1 595 ? 27.321 6.890 -29.747 1.00 70.94 595 GLN A CA 1
ATOM 4986 C C . GLN A 1 595 ? 26.238 5.965 -30.326 1.00 70.94 595 GLN A C 1
ATOM 4988 O O . GLN A 1 595 ? 26.380 4.741 -30.293 1.00 70.94 595 GLN A O 1
ATOM 4993 N N . LEU A 1 596 ? 25.129 6.534 -30.809 1.00 72.69 596 LEU A N 1
ATOM 4994 C CA . LEU A 1 596 ? 23.943 5.776 -31.215 1.00 72.69 596 LEU A CA 1
ATOM 4995 C C . LEU A 1 596 ? 24.075 5.127 -32.586 1.00 72.69 596 LEU A C 1
ATOM 4997 O O . LEU A 1 596 ? 23.527 4.046 -32.769 1.00 72.69 596 LEU A O 1
ATOM 5001 N N . PHE A 1 597 ? 24.814 5.737 -33.504 1.00 84.06 597 PHE A N 1
ATOM 5002 C CA . PHE A 1 597 ? 24.983 5.299 -34.887 1.00 84.06 597 PHE A CA 1
ATOM 5003 C C . PHE A 1 597 ? 26.450 5.010 -35.241 1.00 84.06 597 PHE A C 1
ATOM 5005 O O . PHE A 1 597 ? 26.815 5.009 -36.415 1.00 84.06 597 PHE A O 1
ATOM 5012 N N . SER A 1 598 ? 27.294 4.723 -34.241 1.00 80.62 598 SER A N 1
ATOM 5013 C CA . SER A 1 598 ? 28.701 4.309 -34.424 1.00 80.62 598 SER A CA 1
ATOM 5014 C C . SER A 1 598 ? 28.879 3.211 -35.473 1.00 80.62 598 SER A C 1
ATOM 5016 O O . SER A 1 598 ? 29.860 3.188 -36.204 1.00 80.62 598 SER A O 1
ATOM 5018 N N . ASP A 1 599 ? 27.912 2.309 -35.578 1.00 79.62 599 ASP A N 1
ATOM 5019 C CA . ASP A 1 599 ? 27.893 1.198 -36.519 1.00 79.62 599 ASP A CA 1
ATOM 5020 C C . ASP A 1 599 ? 27.610 1.604 -37.976 1.00 79.62 599 ASP A C 1
ATOM 5022 O O . ASP A 1 599 ? 27.929 0.832 -38.882 1.00 79.62 599 ASP A O 1
ATOM 5026 N N . LEU A 1 600 ? 27.030 2.785 -38.209 1.00 85.88 600 LEU A N 1
ATOM 5027 C CA . LEU A 1 600 ? 26.931 3.433 -39.525 1.00 85.88 600 LEU A CA 1
ATOM 5028 C C . LEU A 1 600 ? 28.063 4.448 -39.763 1.00 85.88 600 LEU A C 1
ATOM 5030 O O . LEU A 1 600 ? 28.394 4.728 -40.908 1.00 85.88 600 LEU A O 1
ATOM 5034 N N . TYR A 1 601 ? 28.674 4.988 -38.703 1.00 80.19 601 TYR A N 1
ATOM 5035 C CA . TYR A 1 601 ? 29.826 5.896 -38.804 1.00 80.19 601 TYR A CA 1
ATOM 5036 C C . TYR A 1 601 ? 31.136 5.172 -39.121 1.00 80.19 601 TYR A C 1
ATOM 5038 O O . TYR A 1 601 ? 31.932 5.665 -39.920 1.00 80.19 601 TYR A O 1
ATOM 5046 N N . ASN A 1 602 ? 31.343 4.016 -38.485 1.00 79.06 602 ASN A N 1
ATOM 5047 C CA . ASN A 1 602 ? 32.595 3.253 -38.485 1.00 79.06 602 ASN A CA 1
ATOM 5048 C C . ASN A 1 602 ? 32.472 1.940 -39.274 1.00 79.06 602 ASN A C 1
ATOM 5050 O O . ASN A 1 602 ? 33.210 0.987 -39.038 1.00 79.06 602 ASN A O 1
ATOM 5054 N N . THR A 1 603 ? 31.489 1.850 -40.168 1.00 81.31 603 THR A N 1
ATOM 5055 C CA . THR A 1 603 ? 31.343 0.709 -41.078 1.00 81.31 603 THR A CA 1
ATOM 5056 C C . THR A 1 603 ? 32.462 0.705 -42.119 1.00 81.31 603 THR A C 1
ATOM 5058 O O . THR A 1 603 ? 32.906 1.755 -42.574 1.00 81.31 603 THR A O 1
ATOM 5061 N N . ASN A 1 604 ? 32.856 -0.487 -42.569 1.00 81.69 604 ASN A N 1
ATOM 5062 C CA . ASN A 1 604 ? 33.806 -0.646 -43.672 1.00 81.69 604 ASN A CA 1
ATOM 5063 C C . ASN A 1 604 ? 33.213 -0.239 -45.039 1.00 81.69 604 ASN A C 1
ATOM 5065 O O . ASN A 1 604 ? 33.938 -0.162 -46.027 1.00 81.69 604 ASN A O 1
ATOM 5069 N N . ASN A 1 605 ? 31.899 0.011 -45.121 1.00 86.50 605 ASN A N 1
ATOM 5070 C CA . ASN A 1 605 ? 31.248 0.509 -46.331 1.00 86.50 605 ASN A CA 1
ATOM 5071 C C . ASN A 1 605 ? 31.325 2.045 -46.391 1.00 86.50 605 ASN A C 1
ATOM 5073 O O . ASN A 1 605 ? 30.477 2.737 -45.821 1.00 86.50 605 ASN A O 1
ATOM 5077 N N . LEU A 1 606 ? 32.332 2.554 -47.110 1.00 84.69 606 LEU A N 1
ATOM 5078 C CA . LEU A 1 606 ? 32.612 3.986 -47.269 1.00 84.69 606 LEU A CA 1
ATOM 5079 C C . LEU A 1 606 ? 31.403 4.762 -47.808 1.00 84.69 606 LEU A C 1
ATOM 5081 O O . LEU A 1 606 ? 31.006 5.747 -47.193 1.00 84.69 606 LEU A O 1
ATOM 5085 N N . SER A 1 607 ? 30.753 4.255 -48.861 1.00 86.75 607 SER A N 1
ATOM 5086 C CA . SER A 1 607 ? 29.595 4.913 -49.488 1.00 86.75 607 SER A CA 1
ATOM 5087 C C . SER A 1 607 ? 28.430 5.127 -48.516 1.00 86.75 607 SER A C 1
ATOM 5089 O O . SER A 1 607 ? 27.824 6.197 -48.478 1.00 86.75 607 SER A O 1
ATOM 5091 N N . LEU A 1 608 ? 28.158 4.130 -47.669 1.00 88.88 608 LEU A N 1
ATOM 5092 C CA . LEU A 1 608 ? 27.122 4.213 -46.647 1.00 88.88 608 LEU A CA 1
ATOM 5093 C C . LEU A 1 608 ? 27.502 5.214 -45.554 1.00 88.88 608 LEU A C 1
ATOM 5095 O O . LEU A 1 608 ? 26.660 5.999 -45.122 1.00 88.88 608 LEU A O 1
ATOM 5099 N N . SER A 1 609 ? 28.765 5.195 -45.118 1.00 87.19 609 SER A N 1
ATOM 5100 C CA . SER A 1 609 ? 29.250 6.106 -44.078 1.00 87.19 609 SER A CA 1
ATOM 5101 C C . SER A 1 609 ? 29.230 7.569 -44.533 1.00 87.19 609 SER A C 1
ATOM 5103 O O . SER A 1 609 ? 28.840 8.444 -43.765 1.00 87.19 609 SER A O 1
ATOM 5105 N N . GLU A 1 610 ? 29.586 7.842 -45.791 1.00 88.88 610 GLU A N 1
ATOM 5106 C CA . GLU A 1 610 ? 29.563 9.183 -46.382 1.00 88.88 610 GLU A CA 1
ATOM 5107 C C . GLU A 1 610 ? 28.134 9.688 -46.558 1.00 88.88 610 GLU A C 1
ATOM 5109 O O . GLU A 1 610 ? 27.828 10.810 -46.151 1.00 88.88 610 GLU A O 1
ATOM 5114 N N . LYS A 1 611 ? 27.239 8.839 -47.081 1.00 91.12 611 LYS A N 1
ATOM 5115 C CA . LYS A 1 611 ? 25.820 9.176 -47.224 1.00 91.12 611 LYS A CA 1
ATOM 5116 C C . LYS A 1 611 ? 25.187 9.504 -45.873 1.00 91.12 611 LYS A C 1
ATOM 5118 O O . LYS A 1 611 ? 24.538 10.537 -45.740 1.00 91.12 611 LYS A O 1
ATOM 5123 N N . PHE A 1 612 ? 25.432 8.676 -44.858 1.00 90.81 612 PHE A N 1
ATOM 5124 C CA . PHE A 1 612 ? 24.904 8.907 -43.516 1.00 90.81 612 PHE A CA 1
ATOM 5125 C C . PHE A 1 612 ? 25.428 10.207 -42.889 1.00 90.81 612 PHE A C 1
ATOM 5127 O O . PHE A 1 612 ? 24.657 10.950 -42.285 1.00 90.81 612 PHE A O 1
ATOM 5134 N N . ARG A 1 613 ? 26.722 10.517 -43.065 1.00 88.06 613 ARG A N 1
ATOM 5135 C CA . ARG A 1 613 ? 27.310 11.782 -42.595 1.00 88.06 613 ARG A CA 1
ATOM 5136 C C . ARG A 1 613 ? 26.661 12.992 -43.265 1.00 88.06 613 ARG A C 1
ATOM 5138 O O . ARG A 1 613 ? 26.304 13.928 -42.561 1.00 88.06 613 ARG A O 1
ATOM 5145 N N . ALA A 1 614 ? 26.469 12.954 -44.584 1.00 89.25 614 ALA A N 1
ATOM 5146 C CA . ALA A 1 614 ? 25.824 14.039 -45.323 1.00 89.25 614 ALA A CA 1
ATOM 5147 C C . ALA A 1 614 ? 24.378 14.278 -44.856 1.00 89.25 614 ALA A C 1
ATOM 5149 O O . ALA A 1 614 ? 23.985 15.417 -44.608 1.00 89.25 614 ALA A O 1
ATOM 5150 N N . ASP A 1 615 ? 23.615 13.199 -44.678 1.00 90.31 615 ASP A N 1
ATOM 5151 C CA . ASP A 1 615 ? 22.220 13.251 -44.235 1.00 90.31 615 ASP A CA 1
ATOM 5152 C C . ASP A 1 615 ? 22.095 13.803 -42.804 1.00 90.31 615 ASP A C 1
ATOM 5154 O O . ASP A 1 615 ? 21.203 14.602 -42.525 1.00 90.31 615 ASP A O 1
ATOM 5158 N N . ILE A 1 616 ? 23.019 13.450 -41.906 1.00 86.12 616 ILE A N 1
ATOM 5159 C CA . ILE A 1 616 ? 23.092 14.036 -40.560 1.00 86.12 616 ILE A CA 1
ATOM 5160 C C . ILE A 1 616 ? 23.393 15.528 -40.616 1.00 86.12 616 ILE A C 1
ATOM 5162 O O . ILE A 1 616 ? 22.702 16.305 -39.960 1.00 86.12 616 ILE A O 1
ATOM 5166 N N . THR A 1 617 ? 24.410 15.940 -41.377 1.00 85.81 617 THR A N 1
ATOM 5167 C CA . THR A 1 617 ? 24.766 17.360 -41.484 1.00 85.81 617 THR A CA 1
ATOM 5168 C C . THR A 1 617 ? 23.570 18.178 -41.962 1.00 85.81 617 THR A C 1
ATOM 5170 O O . THR A 1 617 ? 23.285 19.223 -41.390 1.00 85.81 617 THR A O 1
ATOM 5173 N N . ASP A 1 618 ? 22.814 17.680 -42.940 1.00 86.12 618 ASP A N 1
ATOM 5174 C CA . ASP A 1 618 ? 21.614 18.361 -43.431 1.00 86.12 618 ASP A CA 1
ATOM 5175 C C . ASP A 1 618 ? 20.497 18.462 -42.373 1.00 86.12 618 ASP A C 1
ATOM 5177 O O . ASP A 1 618 ? 19.885 19.523 -42.238 1.00 86.12 618 ASP A O 1
ATOM 5181 N N . VAL A 1 619 ? 20.260 17.410 -41.577 1.00 84.56 619 VAL A N 1
ATOM 5182 C CA . VAL A 1 619 ? 19.258 17.426 -40.491 1.00 84.56 619 VAL A CA 1
ATOM 5183 C C . VAL A 1 619 ? 19.576 18.508 -39.449 1.00 84.56 619 VAL A C 1
ATOM 5185 O O . VAL A 1 619 ? 18.699 19.302 -39.118 1.00 84.56 619 VAL A O 1
ATOM 5188 N N . PHE A 1 620 ? 20.824 18.601 -38.979 1.00 75.75 620 PHE A N 1
ATOM 5189 C CA . PHE A 1 620 ? 21.205 19.555 -37.922 1.00 75.75 620 PHE A CA 1
ATOM 5190 C C . PHE A 1 620 ? 21.485 20.976 -38.424 1.00 75.75 620 PHE A C 1
ATOM 5192 O O . PHE A 1 620 ? 21.355 21.936 -37.665 1.00 75.75 620 PHE A O 1
ATOM 5199 N N . VAL A 1 621 ? 21.826 21.152 -39.703 1.00 71.00 621 VAL A N 1
ATOM 5200 C CA . VAL A 1 621 ? 21.925 22.487 -40.316 1.00 71.00 621 VAL A CA 1
ATOM 5201 C C . VAL A 1 621 ? 20.538 23.112 -40.486 1.00 71.00 621 VAL A C 1
ATOM 5203 O O . VAL A 1 621 ? 20.384 24.309 -40.254 1.00 71.00 621 VAL A O 1
ATOM 5206 N N . LYS A 1 622 ? 19.519 22.315 -40.833 1.00 60.44 622 LYS A N 1
ATOM 5207 C CA . LYS A 1 622 ? 18.133 22.787 -40.981 1.00 60.44 622 LYS A CA 1
ATOM 5208 C C . LYS A 1 622 ? 17.414 23.066 -39.662 1.00 60.44 622 LYS A C 1
ATOM 5210 O O . LYS A 1 622 ? 16.479 23.850 -39.679 1.00 60.44 622 LYS A O 1
ATOM 5215 N N . GLU A 1 623 ? 17.826 22.467 -38.545 1.00 53.91 623 GLU A N 1
ATOM 5216 C CA . GLU A 1 623 ? 17.249 22.760 -37.218 1.00 53.91 623 GLU A CA 1
ATOM 5217 C C . GLU A 1 623 ? 17.716 24.098 -36.615 1.00 53.91 623 GLU A C 1
ATOM 5219 O O . GLU A 1 623 ? 17.085 24.603 -35.689 1.00 53.91 623 GLU A O 1
ATOM 5224 N N . ASN A 1 624 ? 18.808 24.683 -37.124 1.00 45.53 624 ASN A N 1
ATOM 5225 C CA . ASN A 1 624 ? 19.328 25.984 -36.679 1.00 45.53 624 ASN A CA 1
ATOM 5226 C C . ASN A 1 624 ? 18.683 27.193 -37.400 1.00 45.53 624 ASN A C 1
ATOM 5228 O O . ASN A 1 624 ? 19.121 28.328 -37.191 1.00 45.53 624 ASN A O 1
ATOM 5232 N N . PHE A 1 625 ? 17.656 26.954 -38.221 1.00 37.59 625 PHE A N 1
ATOM 5233 C CA . PHE A 1 625 ? 16.780 27.945 -38.858 1.00 37.59 625 PHE A CA 1
ATOM 5234 C C . PHE A 1 625 ? 15.329 27.687 -38.447 1.00 37.59 625 PHE A C 1
ATOM 5236 O O . PHE A 1 625 ? 14.574 28.683 -38.349 1.00 37.59 625 PHE A O 1
#

pLDDT: mean 75.01, std 16.16, range [29.98, 97.12]

Secondary structure (DSSP, 8-state):
-HHHHHHHH-TT-HHHHHHHHHHHHH-HHHHT--GGGHHHHHHHHHHHHHHHHHHHHHTSSS--HHHHHHHHHHHHHHHHH-TTHHHHTHHHHHHHHHHHHHHT--S-HHHHHHHHHHHHHHHHHHHHHHHHHHHHSPPPGGGTTTT-----SHHHHHHHHHHHHHHHHHHHHIIIIIHHHHHHHHHHHS--HHHHHHHHHHHHHHIIIIIIIIITT----HHHHHHHHHHHHHHHHHHHHHHHHHHHSSS---SSGGGHHHHHHHHHHHHHHHHHHHHHHHTTSS-HHHHHHHHHHHHHHHHHHHHHHHHHHHHHHHHHHHHHHHHHHH-SEE-TT-EEEEE---SS-GGG-STTSSTHHHHHHS--TTS-S-S-EEEEHHHHSSHHHHHHHHHHTTSSEEEEEETTEEEEEEGGGEEEEE-SSSS-EEGGG-----SS-TTS----TTS--S-GGGT--HHHHGGG--GGGEE--TT-TT-TTTTTT-S---------HHHHHHHHHTT----S--HHHHHHHHHHHHHHT-HHHHHHHHHHHHHTT----S-GGGGHHHHHHHHHHT-HHHHHHHHHHHHTSTT--GGGHHHHSHHHHS-S-HHHHHHHHHHHHHHHHHTT-

Sequence (625 aa):
LIYYLLKLIFPRNIILASLTASLYLVSPHVNNLALVMIPYHIFICVYLLSLILTVKTFSKKNINYKIYFSSIFLFSITILGLESFIFIDILRIFIIFYILSTVGLNKNNYELFKRSLILYTPFLFCSILVLFDVIIRPQFDYYQSTYSLGIDSLSSIVQTLFQLIFKYLIAFQYIFVDIYYYVVKIYFINFNAISLLISVVATSFFYFIYFKKIIENTECRKDNEIFYKRLTLISILILICSLFPYLLTRGPATIGVGSRHALLASFSYAFFLSSLLLFLFNKKFLNKKLMATIINLIIFFSVLGCNNTINAYKNDWGQLKDFYWQFLWRVPDLKDKAYVLIDLPRHESHYFKPYFADFSGINIFYPKKNGDISNHYAKAVQMSLNERSSRFFLQDINKAEVHHNSYGGLVSFKKENMIIASMSNSCLRFNDEVKNTNRCSSQRHQIINHEPRLPASCELNLGSLTKHTKKDQIIYNSNNNNNKYRWILGNEPKKIDERTLIHKVTDKILNRKNSKKEWCYYYQTANVYYHRGDYDKVNELYYEAKRFDLIYMKNYAELIPFIKSFYRTGNYDLAYQLLWQWSYSPEGGESKIEQLFSDLYNTNNLSLSEKFRADITDVFVKENF